Protein AF-A0A7S3ERT9-F1 (afdb_monomer)

Radius of gyration: 65.76 Å; Cα contacts (8 Å, |Δi|>4): 1421; chains: 1; bounding box: 137×63×209 Å

Structure (mmCIF, N/CA/C/O backbone):
data_AF-A0A7S3ERT9-F1
#
_entry.id   AF-A0A7S3ERT9-F1
#
loop_
_atom_site.group_PDB
_atom_site.id
_atom_site.type_symbol
_atom_site.label_atom_id
_atom_site.label_alt_id
_atom_site.label_comp_id
_atom_site.label_asym_id
_atom_site.label_entity_id
_atom_site.label_seq_id
_atom_site.pdbx_PDB_ins_code
_atom_site.Cartn_x
_atom_site.Cartn_y
_atom_site.Cartn_z
_atom_site.occupancy
_atom_site.B_iso_or_equiv
_atom_site.auth_seq_id
_atom_site.auth_comp_id
_atom_site.auth_asym_id
_atom_site.auth_atom_id
_atom_site.pdbx_PDB_model_num
ATOM 1 N N . CYS A 1 1 ? 83.532 -22.876 -35.333 1.00 61.19 1 CYS A N 1
ATOM 2 C CA . CYS A 1 1 ? 82.661 -21.717 -35.076 1.00 61.19 1 CYS A CA 1
ATOM 3 C C . CYS A 1 1 ? 83.052 -21.076 -33.749 1.00 61.19 1 CYS A C 1
ATOM 5 O O . CYS A 1 1 ? 83.545 -21.799 -32.884 1.00 61.19 1 CYS A O 1
ATOM 7 N N . ASP A 1 2 ? 82.841 -19.766 -33.584 1.00 71.19 2 ASP A N 1
ATOM 8 C CA . ASP A 1 2 ? 82.991 -19.085 -32.288 1.00 71.19 2 ASP A CA 1
ATOM 9 C C . ASP A 1 2 ? 81.978 -19.615 -31.254 1.00 71.19 2 ASP A C 1
ATOM 11 O O . ASP A 1 2 ? 80.945 -20.192 -31.613 1.00 71.19 2 ASP A O 1
ATOM 15 N N . LYS A 1 3 ? 82.259 -19.433 -29.953 1.00 63.09 3 LYS A N 1
ATOM 16 C CA . LYS A 1 3 ? 81.318 -19.807 -28.879 1.00 63.09 3 LYS A CA 1
ATOM 17 C C . LYS A 1 3 ? 79.993 -19.058 -29.081 1.00 63.09 3 LYS A C 1
ATOM 19 O O . LYS A 1 3 ? 79.962 -17.842 -28.941 1.00 63.09 3 LYS A O 1
ATOM 24 N N . GLY A 1 4 ? 78.917 -19.796 -29.366 1.00 63.69 4 GLY A N 1
ATOM 25 C CA . GLY A 1 4 ? 77.579 -19.236 -29.602 1.00 63.69 4 GLY A CA 1
ATOM 26 C C . GLY A 1 4 ? 77.037 -19.399 -31.027 1.00 63.69 4 GLY A C 1
ATOM 27 O O . GLY A 1 4 ? 75.979 -18.853 -31.305 1.00 63.69 4 GLY A O 1
ATOM 28 N N . PHE A 1 5 ? 77.708 -20.145 -31.909 1.00 70.06 5 PHE A N 1
ATOM 29 C CA . PHE A 1 5 ? 77.219 -20.508 -33.250 1.00 70.06 5 PHE A CA 1
ATOM 30 C C . PHE A 1 5 ? 76.999 -22.025 -33.385 1.00 70.06 5 PHE A C 1
ATOM 32 O O . PHE A 1 5 ? 77.623 -22.814 -32.666 1.00 70.06 5 PHE A O 1
ATOM 39 N N . ASP A 1 6 ? 76.101 -22.422 -34.284 1.00 65.56 6 ASP A N 1
ATOM 40 C CA . ASP A 1 6 ? 75.658 -23.809 -34.469 1.00 65.56 6 ASP A CA 1
ATOM 41 C C . ASP A 1 6 ? 76.731 -24.691 -35.132 1.00 65.56 6 ASP A C 1
ATOM 43 O O . ASP A 1 6 ? 77.588 -24.209 -35.869 1.00 65.56 6 ASP A O 1
ATOM 47 N N . ALA A 1 7 ? 76.680 -26.010 -34.901 1.00 60.06 7 ALA A N 1
ATOM 48 C CA . ALA A 1 7 ? 77.658 -26.983 -35.414 1.00 60.06 7 ALA A CA 1
ATOM 49 C C . ALA A 1 7 ? 77.424 -27.399 -36.887 1.00 60.06 7 ALA A C 1
ATOM 51 O O . ALA A 1 7 ? 77.781 -28.510 -37.283 1.00 60.06 7 ALA A O 1
ATOM 52 N N . LEU A 1 8 ? 76.806 -26.528 -37.690 1.00 61.59 8 LEU A N 1
ATOM 53 C CA . LEU A 1 8 ? 76.698 -26.713 -39.138 1.00 61.59 8 LEU A CA 1
ATOM 54 C C . LEU A 1 8 ? 78.056 -26.458 -39.825 1.00 61.59 8 LEU A C 1
ATOM 56 O O . LEU A 1 8 ? 78.893 -25.737 -39.274 1.00 61.59 8 LEU A O 1
ATOM 60 N N . PRO A 1 9 ? 78.296 -27.022 -41.028 1.00 60.31 9 PRO A N 1
ATOM 61 C CA . PRO A 1 9 ? 79.591 -26.933 -41.714 1.00 60.31 9 PRO A CA 1
ATOM 62 C C . PRO A 1 9 ? 80.051 -25.500 -42.023 1.00 60.31 9 PRO A C 1
ATOM 64 O O . PRO A 1 9 ? 81.242 -25.273 -42.222 1.00 60.31 9 PRO A O 1
ATOM 67 N N . ASP A 1 10 ? 79.120 -24.547 -42.076 1.00 66.69 10 ASP A N 1
ATOM 68 C CA . ASP A 1 10 ? 79.324 -23.153 -42.468 1.00 66.69 10 ASP A CA 1
ATOM 69 C C . ASP A 1 10 ? 79.209 -22.147 -41.305 1.00 66.69 10 ASP A C 1
ATOM 71 O O . ASP A 1 10 ? 79.419 -20.956 -41.524 1.00 66.69 10 ASP A O 1
ATOM 75 N N . CYS A 1 11 ? 78.924 -22.594 -40.071 1.00 66.88 11 CYS A N 1
ATOM 76 C CA . CYS A 1 11 ? 78.846 -21.743 -38.871 1.00 66.88 11 CYS A CA 1
ATOM 77 C C . CYS A 1 11 ? 77.965 -20.478 -39.028 1.00 66.88 11 CYS A C 1
ATOM 79 O O . CYS A 1 11 ? 78.255 -19.450 -38.413 1.00 66.88 11 CYS A O 1
ATOM 81 N N . SER A 1 12 ? 76.926 -20.518 -39.867 1.00 68.50 12 SER A N 1
ATOM 82 C CA . SER A 1 12 ? 76.200 -19.323 -40.325 1.00 68.50 12 SER A CA 1
ATOM 83 C C . SER A 1 12 ? 75.060 -18.863 -39.402 1.00 68.50 12 SER A C 1
ATOM 85 O O . SER A 1 12 ? 74.568 -17.745 -39.557 1.00 68.50 12 SER A O 1
ATOM 87 N N . ALA A 1 13 ? 74.669 -19.675 -38.413 1.00 66.19 13 ALA A N 1
ATOM 88 C CA . ALA A 1 13 ? 73.563 -19.398 -37.494 1.00 66.19 13 ALA A CA 1
ATOM 89 C C . ALA A 1 13 ? 74.023 -19.309 -36.025 1.00 66.19 13 ALA A C 1
ATOM 91 O O . ALA A 1 13 ? 74.837 -20.112 -35.557 1.00 66.19 13 ALA A O 1
ATOM 92 N N . LYS A 1 14 ? 73.522 -18.294 -35.300 1.00 71.38 14 LYS A N 1
ATOM 93 C CA . LYS A 1 14 ? 73.760 -18.105 -33.859 1.00 71.38 14 LYS A CA 1
ATOM 94 C C . LYS A 1 14 ? 72.876 -19.046 -33.038 1.00 71.38 14 LYS A C 1
ATOM 96 O O . LYS A 1 14 ? 71.657 -19.053 -33.199 1.00 71.38 14 LYS A O 1
ATOM 101 N N . ARG A 1 15 ? 73.491 -19.740 -32.082 1.00 79.62 15 ARG A N 1
ATOM 102 C CA . ARG A 1 15 ? 72.859 -20.713 -31.192 1.00 79.62 15 ARG A CA 1
ATOM 103 C C . ARG A 1 15 ? 71.992 -20.024 -30.149 1.00 79.62 15 ARG A C 1
ATOM 105 O O . ARG A 1 15 ? 72.489 -19.234 -29.346 1.00 79.62 15 ARG A O 1
ATOM 112 N N . CYS A 1 16 ? 70.714 -20.381 -30.107 1.00 82.00 16 CYS A N 1
ATOM 113 C CA . CYS A 1 16 ? 69.807 -19.876 -29.086 1.00 82.00 16 CYS A CA 1
ATOM 114 C C . CYS A 1 16 ? 69.993 -20.560 -27.716 1.00 82.00 16 CYS A C 1
ATOM 116 O O . CYS A 1 16 ? 70.347 -21.746 -27.647 1.00 82.00 16 CYS A O 1
ATOM 118 N N . PRO A 1 17 ? 69.721 -19.842 -26.608 1.00 79.75 17 PRO A N 1
ATOM 119 C CA . PRO A 1 17 ? 69.720 -20.410 -25.262 1.00 79.75 17 PRO A CA 1
ATOM 120 C C . PRO A 1 17 ? 68.737 -21.584 -25.156 1.00 79.75 17 PRO A C 1
ATOM 122 O O . PRO A 1 17 ? 67.569 -21.442 -25.509 1.00 79.75 17 PRO A O 1
ATOM 125 N N . ALA A 1 18 ? 69.227 -22.743 -24.697 1.00 79.62 18 ALA A N 1
ATOM 126 C CA . ALA A 1 18 ? 68.446 -23.973 -24.486 1.00 79.62 18 ALA A CA 1
ATOM 127 C C . ALA A 1 18 ? 67.536 -24.395 -25.665 1.00 79.62 18 ALA A C 1
ATOM 129 O O . ALA A 1 18 ? 66.504 -25.022 -25.445 1.00 79.62 18 ALA A O 1
ATOM 130 N N . ASP A 1 19 ? 67.894 -24.034 -26.904 1.00 84.44 19 ASP A N 1
ATOM 131 C CA . ASP A 1 19 ? 67.060 -24.247 -28.100 1.00 84.44 19 ASP A CA 1
ATOM 132 C C . ASP A 1 19 ? 65.615 -23.722 -27.938 1.00 84.44 19 ASP A C 1
ATOM 134 O O . ASP A 1 19 ? 64.627 -24.355 -28.319 1.00 84.44 19 ASP A O 1
ATOM 138 N N . CYS A 1 20 ? 65.485 -22.573 -27.263 1.00 84.94 20 CYS A N 1
ATOM 139 C CA . CYS A 1 20 ? 64.212 -21.955 -26.890 1.00 84.94 20 CYS A CA 1
ATOM 140 C C . CYS A 1 20 ? 63.245 -22.911 -26.166 1.00 84.94 20 CYS A C 1
ATOM 142 O O . CYS A 1 20 ? 62.024 -22.767 -26.287 1.00 84.94 20 CYS A O 1
ATOM 144 N N . ASN A 1 21 ? 63.789 -23.922 -25.468 1.00 83.88 21 ASN A N 1
ATOM 145 C CA . ASN A 1 21 ? 63.075 -25.020 -24.810 1.00 83.88 21 ASN A CA 1
ATOM 146 C C . ASN A 1 21 ? 62.014 -25.697 -25.708 1.00 83.88 21 ASN A C 1
ATOM 148 O O . ASN A 1 21 ? 61.019 -26.226 -25.211 1.00 83.88 21 ASN A O 1
ATOM 152 N N . HIS A 1 22 ? 62.192 -25.638 -27.036 1.00 83.44 22 HIS A N 1
ATOM 153 C CA . HIS A 1 22 ? 61.220 -26.063 -28.055 1.00 83.44 22 HIS A CA 1
ATOM 154 C C . HIS A 1 22 ? 59.838 -25.376 -27.966 1.00 83.44 22 HIS A C 1
ATOM 156 O O . HIS A 1 22 ? 58.840 -25.884 -28.478 1.00 83.44 22 HIS A O 1
ATOM 162 N N . ARG A 1 23 ? 59.765 -24.207 -27.317 1.00 84.88 23 ARG A N 1
ATOM 163 C CA . ARG A 1 23 ? 58.543 -23.410 -27.083 1.00 84.88 23 ARG A CA 1
ATOM 164 C C . ARG A 1 23 ? 58.632 -22.012 -27.707 1.00 84.88 23 ARG A C 1
ATOM 166 O O . ARG A 1 23 ? 57.891 -21.099 -27.344 1.00 84.88 23 ARG A O 1
ATOM 173 N N . GLY A 1 24 ? 59.537 -21.844 -28.663 1.00 83.75 24 GLY A N 1
ATOM 174 C CA . GLY A 1 24 ? 59.808 -20.603 -29.378 1.00 83.75 24 GLY A CA 1
ATOM 175 C C . GLY A 1 24 ? 60.563 -20.869 -30.675 1.00 83.75 24 GLY A C 1
ATOM 176 O O . GLY A 1 24 ? 61.009 -21.986 -30.926 1.00 83.75 24 GLY A O 1
ATOM 177 N N . VAL A 1 25 ? 60.705 -19.834 -31.497 1.00 87.88 25 VAL A N 1
ATOM 178 C CA . VAL A 1 25 ? 61.519 -19.866 -32.715 1.00 87.88 25 VAL A CA 1
ATOM 179 C C . VAL A 1 25 ? 62.802 -19.082 -32.463 1.00 87.88 25 VAL A C 1
ATOM 181 O O . VAL A 1 25 ? 62.757 -17.942 -31.997 1.00 87.88 25 VAL A O 1
ATOM 184 N N . CYS A 1 26 ? 63.943 -19.693 -32.774 1.00 84.31 26 CYS A N 1
ATOM 185 C CA . CYS A 1 26 ? 65.245 -19.044 -32.691 1.00 84.31 26 CYS A CA 1
ATOM 186 C C . CYS A 1 26 ? 65.453 -18.094 -33.880 1.00 84.31 26 CYS A C 1
ATOM 188 O O . CYS A 1 26 ? 65.396 -18.525 -35.031 1.00 84.31 26 CYS A O 1
ATOM 190 N N . MET A 1 27 ? 65.714 -16.811 -33.617 1.00 84.38 27 MET A N 1
ATOM 191 C CA . MET A 1 27 ? 66.103 -15.825 -34.630 1.00 84.38 27 MET A CA 1
ATOM 192 C C . MET A 1 27 ? 67.356 -15.073 -34.177 1.00 84.38 27 MET A C 1
ATOM 194 O O . MET A 1 27 ? 67.318 -14.316 -33.212 1.00 84.38 27 MET A O 1
ATOM 198 N N . ASP A 1 28 ? 68.473 -15.298 -34.878 1.00 81.12 28 ASP A N 1
ATOM 199 C CA . ASP A 1 28 ? 69.777 -14.651 -34.644 1.00 81.12 28 ASP A CA 1
ATOM 200 C C . ASP A 1 28 ? 70.249 -14.682 -33.169 1.00 81.12 28 ASP A C 1
ATOM 202 O O . ASP A 1 28 ? 70.725 -13.690 -32.617 1.00 81.12 28 ASP A O 1
ATOM 206 N N . GLY A 1 29 ? 70.105 -15.838 -32.508 1.00 78.12 29 GLY A N 1
ATOM 207 C CA . GLY A 1 29 ? 70.513 -16.043 -31.111 1.00 78.12 29 GLY A CA 1
ATOM 208 C C . GLY A 1 29 ? 69.510 -15.546 -30.062 1.00 78.12 29 GLY A C 1
ATOM 209 O O . GLY A 1 29 ? 69.781 -15.661 -28.866 1.00 78.12 29 GLY A O 1
ATOM 210 N N . VAL A 1 30 ? 68.350 -15.028 -30.482 1.00 85.12 30 VAL A N 1
ATOM 211 C CA . VAL A 1 30 ? 67.256 -14.585 -29.606 1.00 85.12 30 VAL A CA 1
ATOM 212 C C . VAL A 1 30 ? 66.042 -15.497 -29.774 1.00 85.12 30 VAL A C 1
ATOM 214 O O . VAL A 1 30 ? 65.608 -15.784 -30.891 1.00 85.12 30 VAL A O 1
ATOM 217 N N . CYS A 1 31 ? 65.466 -15.941 -28.657 1.00 87.00 31 CYS A N 1
ATOM 218 C CA . CYS A 1 31 ? 64.255 -16.752 -28.662 1.00 87.00 31 CYS A CA 1
ATOM 219 C C . CYS A 1 31 ? 62.997 -15.886 -28.765 1.00 87.00 31 CYS A C 1
ATOM 221 O O . CYS A 1 31 ? 62.697 -15.104 -27.862 1.00 87.00 31 CYS A O 1
ATOM 223 N N . ILE A 1 32 ? 62.228 -16.059 -29.843 1.00 87.88 32 ILE A N 1
ATOM 224 C CA . ILE A 1 32 ? 60.879 -15.497 -29.961 1.00 87.88 32 ILE A CA 1
ATOM 225 C C . ILE A 1 32 ? 59.880 -16.553 -29.489 1.00 87.88 32 ILE A C 1
ATOM 227 O O . ILE A 1 32 ? 59.644 -17.553 -30.167 1.00 87.88 32 ILE A O 1
ATOM 231 N N . CYS A 1 33 ? 59.317 -16.349 -28.301 1.00 85.88 33 CYS A N 1
ATOM 232 C CA . CYS A 1 33 ? 58.468 -17.337 -27.643 1.00 85.88 33 CYS A CA 1
ATOM 233 C C . CYS A 1 33 ? 57.085 -17.464 -28.287 1.00 85.88 33 CYS A C 1
ATOM 235 O O . CYS A 1 33 ? 56.481 -16.475 -28.706 1.00 85.88 33 CYS A O 1
ATOM 237 N N . LEU A 1 34 ? 56.568 -18.695 -28.332 1.00 79.06 34 LEU A N 1
ATOM 238 C CA . LEU A 1 34 ? 55.185 -18.967 -28.717 1.00 79.06 34 LEU A CA 1
ATOM 239 C C . LEU A 1 34 ? 54.227 -18.414 -27.647 1.00 79.06 34 LEU A C 1
ATOM 241 O O . LEU A 1 34 ? 54.593 -18.272 -26.478 1.00 79.06 34 LEU A O 1
ATOM 245 N N . GLY A 1 35 ? 52.992 -18.088 -28.043 1.00 75.75 35 GLY A N 1
ATOM 246 C CA . GLY A 1 35 ? 51.990 -17.513 -27.138 1.00 75.75 35 GLY A CA 1
ATOM 247 C C . GLY A 1 35 ? 51.818 -18.343 -25.859 1.00 75.75 35 GLY A C 1
ATOM 248 O O . GLY A 1 35 ? 51.642 -19.556 -25.937 1.00 75.75 35 GLY A O 1
ATOM 249 N N . GLY A 1 36 ? 51.891 -17.686 -24.696 1.00 69.00 36 GLY A N 1
ATOM 250 C CA . GLY A 1 36 ? 51.874 -18.335 -23.376 1.00 69.00 36 GLY A CA 1
ATOM 251 C C . GLY A 1 36 ? 53.257 -18.545 -22.741 1.00 69.00 36 GLY A C 1
ATOM 252 O O . GLY A 1 36 ? 53.325 -18.963 -21.588 1.00 69.00 36 GLY A O 1
ATOM 253 N N . TRP A 1 37 ? 54.351 -18.208 -23.436 1.00 78.88 37 TRP A N 1
ATOM 254 C CA . TRP A 1 37 ? 55.730 -18.374 -22.953 1.00 78.88 37 TRP A CA 1
ATOM 255 C C . TRP A 1 37 ? 56.538 -17.073 -23.019 1.00 78.88 37 TRP A C 1
ATOM 257 O O . TRP A 1 37 ? 56.280 -16.188 -23.834 1.00 78.88 37 TRP A O 1
ATOM 267 N N . GLY A 1 38 ? 57.529 -16.941 -22.145 1.00 77.75 38 GLY A N 1
ATOM 268 C CA . GLY A 1 38 ? 58.417 -15.791 -22.040 1.00 77.75 38 GLY A CA 1
ATOM 269 C C . GLY A 1 38 ? 59.720 -16.134 -21.322 1.00 77.75 38 GLY A C 1
ATOM 270 O O . GLY A 1 38 ? 59.987 -17.286 -20.993 1.00 77.75 38 GLY A O 1
ATOM 271 N N . GLY A 1 39 ? 60.545 -15.121 -21.067 1.00 79.31 39 GLY A N 1
ATOM 272 C CA . GLY A 1 39 ? 61.922 -15.324 -20.609 1.00 79.31 39 GLY A CA 1
ATOM 273 C C . GLY A 1 39 ? 62.903 -15.447 -21.777 1.00 79.31 39 GLY A C 1
ATOM 274 O O . GLY A 1 39 ? 62.500 -15.531 -22.934 1.00 79.31 39 GLY A O 1
ATOM 275 N N . VAL A 1 40 ? 64.200 -15.408 -21.467 1.00 82.19 40 VAL A N 1
ATOM 276 C CA . VAL A 1 40 ? 65.293 -15.320 -22.461 1.00 82.19 40 VAL A CA 1
ATOM 277 C C . VAL A 1 40 ? 65.461 -16.584 -23.313 1.00 82.19 40 VAL A C 1
ATOM 279 O O . VAL A 1 40 ? 66.059 -16.535 -24.383 1.00 82.19 40 VAL A O 1
ATOM 282 N N . ASP A 1 41 ? 64.910 -17.698 -22.847 1.00 84.81 41 ASP A N 1
ATOM 283 C CA . ASP A 1 41 ? 64.941 -19.029 -23.451 1.00 84.81 41 ASP A CA 1
ATOM 284 C C . ASP A 1 41 ? 63.531 -19.653 -23.549 1.00 84.81 41 ASP A C 1
ATOM 286 O O . ASP A 1 41 ? 63.394 -20.849 -23.798 1.00 84.81 41 ASP A O 1
ATOM 290 N N . CYS A 1 42 ? 62.473 -18.859 -23.343 1.00 85.12 42 CYS A N 1
ATOM 291 C CA . CYS A 1 42 ? 61.073 -19.300 -23.330 1.00 85.12 42 CYS A CA 1
ATOM 292 C C . CYS A 1 42 ? 60.696 -20.310 -22.228 1.00 85.12 42 CYS A C 1
ATOM 294 O O . CYS A 1 42 ? 59.700 -21.022 -22.366 1.00 85.12 42 CYS A O 1
ATOM 296 N N . MET A 1 43 ? 61.442 -20.354 -21.115 1.00 80.31 43 MET A N 1
ATOM 297 C CA . MET A 1 43 ? 61.122 -21.233 -19.979 1.00 80.31 43 MET A CA 1
ATOM 298 C C . MET A 1 43 ? 59.950 -20.746 -19.106 1.00 80.31 43 MET A C 1
ATOM 300 O O . MET A 1 43 ? 59.362 -21.535 -18.369 1.00 80.31 43 MET A O 1
ATOM 304 N N . VAL A 1 44 ? 59.607 -19.453 -19.147 1.00 78.00 44 VAL A N 1
ATOM 305 C CA . VAL A 1 44 ? 58.638 -18.844 -18.222 1.00 78.00 44 VAL A CA 1
ATOM 306 C C . VAL A 1 44 ? 57.234 -18.906 -18.813 1.00 78.00 44 VAL A C 1
ATOM 308 O O . VAL A 1 44 ? 56.966 -18.274 -19.831 1.00 78.00 44 VAL A O 1
ATOM 311 N N . ALA A 1 45 ? 56.309 -19.607 -18.159 1.00 72.25 45 ALA A N 1
ATOM 312 C CA . ALA A 1 45 ? 54.894 -19.555 -18.521 1.00 72.25 45 ALA A CA 1
ATOM 313 C C . ALA A 1 45 ? 54.321 -18.153 -18.222 1.00 72.25 45 ALA A C 1
ATOM 315 O O . ALA A 1 45 ? 54.405 -17.670 -17.092 1.00 72.25 45 ALA A O 1
ATOM 316 N N . ARG A 1 46 ? 53.751 -17.478 -19.228 1.00 78.44 46 ARG A N 1
ATOM 317 C CA . ARG A 1 46 ? 53.077 -16.175 -19.084 1.00 78.44 46 ARG A CA 1
ATOM 318 C C . ARG A 1 46 ? 51.580 -16.347 -19.275 1.00 78.44 46 ARG A C 1
ATOM 320 O O . ARG A 1 46 ? 51.092 -16.346 -20.404 1.00 78.44 46 ARG A O 1
ATOM 327 N N . CYS A 1 47 ? 50.868 -16.431 -18.159 1.00 80.81 47 CYS A N 1
ATOM 328 C CA . CYS A 1 47 ? 49.415 -16.441 -18.171 1.00 80.81 47 CYS A CA 1
ATOM 329 C C . CYS A 1 47 ? 48.840 -15.025 -18.358 1.00 80.81 47 CYS A C 1
ATOM 331 O O . CYS A 1 47 ? 49.358 -14.070 -17.764 1.00 80.81 47 CYS A O 1
ATOM 333 N N . PRO A 1 48 ? 47.776 -14.863 -19.165 1.00 78.75 48 PRO A N 1
ATOM 334 C CA . PRO A 1 48 ? 47.118 -13.573 -19.359 1.00 78.75 48 PRO A CA 1
ATOM 335 C C . PRO A 1 48 ? 46.633 -12.994 -18.017 1.00 78.75 48 PRO A C 1
ATOM 337 O O . PRO A 1 48 ? 46.014 -13.711 -17.234 1.00 78.75 48 PRO A O 1
ATOM 340 N N . ASN A 1 49 ? 46.973 -11.730 -17.730 1.00 77.19 49 ASN A N 1
ATOM 341 C CA . ASN A 1 49 ? 46.645 -10.993 -16.492 1.00 77.19 49 ASN A CA 1
ATOM 342 C C . ASN A 1 49 ? 46.886 -11.749 -15.168 1.00 77.19 49 ASN A C 1
ATOM 344 O O . ASN A 1 49 ? 46.233 -11.465 -14.169 1.00 77.19 49 ASN A O 1
ATOM 348 N N . GLY A 1 50 ? 47.801 -12.727 -15.137 1.00 80.69 50 GLY A N 1
ATOM 349 C CA . GLY A 1 50 ? 48.014 -13.554 -13.942 1.00 80.69 50 GLY A CA 1
ATOM 350 C C . GLY A 1 50 ? 46.752 -14.301 -13.491 1.00 80.69 50 GLY A C 1
ATOM 351 O O . GLY A 1 50 ? 46.551 -14.478 -12.295 1.00 80.69 50 GLY A O 1
ATOM 352 N N . CYS A 1 51 ? 45.883 -14.676 -14.436 1.00 86.38 51 CYS A N 1
ATOM 353 C CA . CYS A 1 51 ? 44.579 -15.291 -14.173 1.00 86.38 51 CYS A CA 1
ATOM 354 C C . CYS A 1 51 ? 43.643 -14.429 -13.316 1.00 86.38 51 CYS A C 1
ATOM 356 O O . CYS A 1 51 ? 42.753 -14.957 -12.653 1.00 86.38 51 CYS A O 1
ATOM 358 N N . SER A 1 52 ? 43.857 -13.106 -13.321 1.00 85.00 52 SER A N 1
ATOM 359 C CA . SER A 1 52 ? 43.021 -12.097 -12.657 1.00 85.00 52 SER A CA 1
ATOM 360 C C . SER A 1 52 ? 42.734 -12.377 -11.171 1.00 85.00 52 SER A C 1
ATOM 362 O O . SER A 1 52 ? 41.792 -11.823 -10.618 1.00 85.00 52 SER A O 1
ATOM 364 N N . GLY A 1 53 ? 43.537 -13.228 -10.517 1.00 82.75 53 GLY A N 1
ATOM 365 C CA . GLY A 1 53 ? 43.330 -13.667 -9.133 1.00 82.75 53 GLY A CA 1
ATOM 366 C C . GLY A 1 53 ? 42.229 -14.716 -8.915 1.00 82.75 53 GLY A C 1
ATOM 367 O O . GLY A 1 53 ? 41.938 -15.016 -7.763 1.00 82.75 53 GLY A O 1
ATOM 368 N N . HIS A 1 54 ? 41.643 -15.274 -9.982 1.00 86.00 54 HIS A N 1
ATOM 369 C CA . HIS A 1 54 ? 40.514 -16.223 -9.944 1.00 86.00 54 HIS A CA 1
ATOM 370 C C . HIS A 1 54 ? 40.802 -17.525 -10.710 1.00 86.00 54 HIS A C 1
ATOM 372 O O . HIS A 1 54 ? 39.914 -18.162 -11.286 1.00 86.00 54 HIS A O 1
ATOM 378 N N . GLY A 1 55 ? 42.076 -17.901 -10.782 1.00 86.38 55 GLY A N 1
ATOM 379 C CA . GLY A 1 55 ? 42.504 -19.119 -11.449 1.00 86.38 55 GLY A CA 1
ATOM 380 C C . GLY A 1 55 ? 43.984 -19.408 -11.259 1.00 86.38 55 GLY A C 1
ATOM 381 O O . GLY A 1 55 ? 44.771 -18.542 -10.871 1.00 86.38 55 GLY A O 1
ATOM 382 N N . GLU A 1 56 ? 44.367 -20.636 -11.580 1.00 88.00 56 GLU A N 1
ATOM 383 C CA . GLU A 1 56 ? 45.740 -21.113 -11.480 1.00 88.00 56 GLU A CA 1
ATOM 384 C C . GLU A 1 56 ? 46.416 -21.124 -12.859 1.00 88.00 56 GLU A C 1
ATOM 386 O O . GLU A 1 56 ? 45.849 -21.563 -13.865 1.00 88.00 56 GLU A O 1
ATOM 391 N N . CYS A 1 57 ? 47.651 -20.623 -12.921 1.00 84.81 57 CYS A N 1
ATOM 392 C CA . CYS A 1 57 ? 48.422 -20.577 -14.158 1.00 84.81 57 CYS A CA 1
ATOM 393 C C . CYS A 1 57 ? 49.062 -21.939 -14.450 1.00 84.81 57 CYS A C 1
ATOM 395 O O . CYS A 1 57 ? 49.981 -22.372 -13.753 1.00 84.81 57 CYS A O 1
ATOM 397 N N . SER A 1 58 ? 48.624 -22.598 -15.523 1.00 82.19 58 SER A N 1
ATOM 398 C CA . SER A 1 58 ? 49.184 -23.879 -15.945 1.00 82.19 58 SER A CA 1
ATOM 399 C C . SER A 1 58 ? 50.605 -23.703 -16.489 1.00 82.19 58 SER A C 1
ATOM 401 O O . SER A 1 58 ? 50.826 -23.184 -17.588 1.00 82.19 58 SER A O 1
ATOM 403 N N . THR A 1 59 ? 51.586 -24.198 -15.736 1.00 73.19 59 THR A N 1
ATOM 404 C CA . THR A 1 59 ? 53.024 -24.088 -16.042 1.00 73.19 59 THR A CA 1
ATOM 405 C C . THR A 1 59 ? 53.472 -24.891 -17.266 1.00 73.19 59 THR A C 1
ATOM 407 O O . THR A 1 59 ? 54.606 -24.735 -17.712 1.00 73.19 59 THR A O 1
ATOM 410 N N . SER A 1 60 ? 52.603 -25.735 -17.832 1.00 71.69 60 SER A N 1
ATOM 411 C CA . SER A 1 60 ? 52.864 -26.560 -19.018 1.00 71.69 60 SER A CA 1
ATOM 412 C C . SER A 1 60 ? 52.269 -26.001 -20.313 1.00 71.69 60 SER A C 1
ATOM 414 O O . SER A 1 60 ? 52.660 -26.457 -21.386 1.00 71.69 60 SER A O 1
ATOM 416 N N . SER A 1 61 ? 51.351 -25.032 -20.231 1.00 71.19 61 SER A N 1
ATOM 417 C CA . SER A 1 61 ? 50.598 -24.510 -21.383 1.00 71.19 61 SER A CA 1
ATOM 418 C C . SER A 1 61 ? 50.489 -22.980 -21.435 1.00 71.19 61 SER A C 1
ATOM 420 O O . SER A 1 61 ? 50.137 -22.442 -22.483 1.00 71.19 61 SER A O 1
ATOM 422 N N . GLY A 1 62 ? 50.786 -22.269 -20.340 1.00 74.19 62 GLY A N 1
ATOM 423 C CA . GLY A 1 62 ? 50.632 -20.811 -20.258 1.00 74.19 62 GLY A CA 1
ATOM 424 C C . GLY A 1 62 ? 49.171 -20.340 -20.259 1.00 74.19 62 GLY A C 1
ATOM 425 O O . GLY A 1 62 ? 48.904 -19.176 -20.553 1.00 74.19 62 GLY A O 1
ATOM 426 N N . GLN A 1 63 ? 48.223 -21.236 -19.964 1.00 81.88 63 GLN A N 1
ATOM 427 C CA . GLN A 1 63 ? 46.788 -20.956 -19.889 1.00 81.88 63 GLN A CA 1
ATOM 428 C C . GLN A 1 63 ? 46.302 -20.918 -18.438 1.00 81.88 63 GLN A C 1
ATOM 430 O O . GLN A 1 63 ? 46.830 -21.623 -17.578 1.00 81.88 63 GLN A O 1
ATOM 435 N N . CYS A 1 64 ? 45.274 -20.112 -18.180 1.00 86.19 64 CYS A N 1
ATOM 436 C CA . CYS A 1 64 ? 44.613 -20.061 -16.883 1.00 86.19 64 CYS A CA 1
ATOM 437 C C . CYS A 1 64 ? 43.564 -21.164 -16.753 1.00 86.19 64 CYS A C 1
ATOM 439 O O . CYS A 1 64 ? 42.711 -21.317 -17.629 1.00 86.19 64 CYS A O 1
ATOM 441 N N . VAL A 1 65 ? 43.617 -21.900 -15.647 1.00 88.06 65 VAL A N 1
ATOM 442 C CA . VAL A 1 65 ? 42.549 -22.798 -15.205 1.00 88.06 65 VAL A CA 1
ATOM 443 C C . VAL A 1 65 ? 41.718 -22.026 -14.189 1.00 88.06 65 VAL A C 1
ATOM 445 O O . VAL A 1 65 ? 42.205 -21.721 -13.104 1.00 88.06 65 VAL A O 1
ATOM 448 N N . CYS A 1 66 ? 40.503 -21.642 -14.571 1.00 87.06 66 CYS A N 1
ATOM 449 C CA . CYS A 1 66 ? 39.656 -20.796 -13.734 1.00 87.06 66 CYS A CA 1
ATOM 450 C C . CYS A 1 66 ? 38.971 -21.588 -12.623 1.00 87.06 66 CYS A C 1
ATOM 452 O O . CYS A 1 66 ? 38.612 -22.750 -12.816 1.00 87.06 66 CYS A O 1
ATOM 454 N N . GLU A 1 67 ? 38.780 -20.931 -11.482 1.00 86.00 67 GLU A N 1
ATOM 455 C CA . GLU A 1 67 ? 37.975 -21.438 -10.372 1.00 86.00 67 GLU A CA 1
ATOM 456 C C . GLU A 1 67 ? 36.489 -21.513 -10.761 1.00 86.00 67 GLU A C 1
ATOM 458 O O . GLU A 1 67 ? 36.030 -20.819 -11.676 1.00 86.00 67 GLU A O 1
ATOM 463 N N . ASP A 1 68 ? 35.721 -22.352 -10.061 1.00 82.19 68 ASP A N 1
ATOM 464 C CA . ASP A 1 68 ? 34.292 -22.524 -10.326 1.00 82.19 68 ASP A CA 1
ATOM 465 C C . ASP A 1 68 ? 33.552 -21.177 -10.278 1.00 82.19 68 ASP A C 1
ATOM 467 O O . ASP A 1 68 ? 33.643 -20.414 -9.317 1.00 82.19 68 ASP A O 1
ATOM 471 N N . GLY A 1 69 ? 32.809 -20.878 -11.346 1.00 75.19 69 GLY A N 1
ATOM 472 C CA . GLY A 1 69 ? 32.112 -19.600 -11.505 1.00 75.19 69 GLY A CA 1
ATOM 473 C C . GLY A 1 69 ? 32.934 -18.496 -12.176 1.00 75.19 69 GLY A C 1
ATOM 474 O O . GLY A 1 69 ? 32.402 -17.406 -12.368 1.00 75.19 69 GLY A O 1
ATOM 475 N N . TRP A 1 70 ? 34.168 -18.761 -12.614 1.00 82.38 70 TRP A N 1
ATOM 476 C CA . TRP A 1 70 ? 34.993 -17.831 -13.393 1.00 82.38 70 TRP A CA 1
ATOM 477 C C . TRP A 1 70 ? 35.401 -18.421 -14.747 1.00 82.38 70 TRP A C 1
ATOM 479 O O . TRP A 1 70 ? 35.522 -19.629 -14.930 1.00 82.38 70 TRP A O 1
ATOM 489 N N . GLY A 1 71 ? 35.579 -17.560 -15.744 1.00 78.44 71 GLY A N 1
ATOM 490 C CA . GLY A 1 71 ? 35.874 -17.952 -17.117 1.00 78.44 71 GLY A CA 1
ATOM 491 C C . GLY A 1 71 ? 36.575 -16.851 -17.904 1.00 78.44 71 GLY A C 1
ATOM 492 O O . GLY A 1 71 ? 37.006 -15.848 -17.342 1.00 78.44 71 GLY A O 1
ATOM 493 N N . TRP A 1 72 ? 36.652 -17.032 -19.227 1.00 81.44 72 TRP A N 1
ATOM 494 C CA . TRP A 1 72 ? 37.579 -16.332 -20.137 1.00 81.44 72 TRP A CA 1
ATOM 495 C C . TRP A 1 72 ? 39.041 -16.803 -20.029 1.00 81.44 72 TRP A C 1
ATOM 497 O O . TRP A 1 72 ? 39.381 -17.664 -19.229 1.00 81.44 72 TRP A O 1
ATOM 507 N N . ARG A 1 73 ? 39.908 -16.292 -20.919 1.00 80.56 73 ARG A N 1
ATOM 508 C CA . ARG A 1 73 ? 41.317 -16.722 -21.058 1.00 80.56 73 ARG A CA 1
ATOM 509 C C . ARG A 1 73 ? 42.210 -16.303 -19.885 1.00 80.56 73 ARG A C 1
ATOM 511 O O . ARG A 1 73 ? 43.315 -16.820 -19.763 1.00 80.56 73 ARG A O 1
ATOM 518 N N . ASP A 1 74 ? 41.743 -15.360 -19.078 1.00 84.31 74 ASP A N 1
ATOM 519 C CA . ASP A 1 74 ? 42.433 -14.784 -17.927 1.00 84.31 74 ASP A CA 1
ATOM 520 C C . ASP A 1 74 ? 41.589 -14.838 -16.644 1.00 84.31 74 ASP A C 1
ATOM 522 O O . ASP A 1 74 ? 41.901 -14.121 -15.699 1.00 84.31 74 ASP A O 1
ATOM 526 N N . CYS A 1 75 ? 40.510 -15.631 -16.624 1.00 86.75 75 CYS A N 1
ATOM 527 C CA . CYS A 1 75 ? 39.585 -15.767 -15.491 1.00 86.75 75 CYS A CA 1
ATOM 528 C C . CYS A 1 75 ? 38.982 -14.446 -14.986 1.00 86.75 75 CYS A C 1
ATOM 530 O O . CYS A 1 75 ? 38.580 -14.351 -13.834 1.00 86.75 75 CYS A O 1
ATOM 532 N N . SER A 1 76 ? 38.901 -13.420 -15.838 1.00 85.19 76 SER A N 1
ATOM 533 C CA . SER A 1 76 ? 38.354 -12.107 -15.467 1.00 85.19 76 SER A CA 1
ATOM 534 C C . SER A 1 76 ? 36.826 -12.061 -15.418 1.00 85.19 76 SER A C 1
ATOM 536 O O . SER A 1 76 ? 36.266 -11.116 -14.869 1.00 85.19 76 SER A O 1
ATOM 538 N N . ARG A 1 77 ? 36.128 -13.046 -16.003 1.00 81.06 77 ARG A N 1
ATOM 539 C CA . ARG A 1 77 ? 34.668 -12.997 -16.156 1.00 81.06 77 ARG A CA 1
ATOM 540 C C . ARG A 1 77 ? 33.969 -13.994 -15.248 1.00 81.06 77 ARG A C 1
ATOM 542 O O . ARG A 1 77 ? 34.183 -15.195 -15.391 1.00 81.06 77 ARG A O 1
ATOM 549 N N . ARG A 1 78 ? 33.034 -13.515 -14.427 1.00 79.62 78 ARG A N 1
ATOM 550 C CA . ARG A 1 78 ? 32.102 -14.375 -13.691 1.00 79.62 78 ARG A CA 1
ATOM 551 C C . ARG A 1 78 ? 31.127 -15.063 -14.645 1.00 79.62 78 ARG A C 1
ATOM 553 O O . ARG A 1 78 ? 30.477 -14.421 -15.473 1.00 79.62 78 ARG A O 1
ATOM 560 N N . LEU A 1 79 ? 31.059 -16.386 -14.562 1.00 81.06 79 LEU A N 1
ATOM 561 C CA . LEU A 1 79 ? 30.139 -17.229 -15.312 1.00 81.06 79 LEU A CA 1
ATOM 562 C C . LEU A 1 79 ? 28.829 -17.348 -14.538 1.00 81.06 79 LEU A C 1
ATOM 564 O O . LEU A 1 79 ? 28.822 -17.714 -13.368 1.00 81.06 79 LEU A O 1
ATOM 568 N N . CYS A 1 80 ? 27.712 -17.075 -15.204 1.00 80.81 80 CYS A N 1
ATOM 569 C CA . CYS A 1 80 ? 26.403 -17.230 -14.585 1.00 80.81 80 CYS A CA 1
ATOM 570 C C . CYS A 1 80 ? 25.966 -18.697 -14.528 1.00 80.81 80 CYS A C 1
ATOM 572 O O . CYS A 1 80 ? 26.241 -19.483 -15.446 1.00 80.81 80 CYS A O 1
ATOM 574 N N . ALA A 1 81 ? 25.221 -19.034 -13.473 1.00 73.50 81 ALA A N 1
ATOM 575 C CA . ALA A 1 81 ? 24.645 -20.356 -13.259 1.00 73.50 81 ALA A CA 1
ATOM 576 C C . ALA A 1 81 ? 23.858 -20.835 -14.493 1.00 73.50 81 ALA A C 1
ATOM 578 O O . ALA A 1 81 ? 23.078 -20.085 -15.082 1.00 73.50 81 ALA A O 1
ATOM 579 N N . SER A 1 82 ? 24.105 -22.080 -14.915 1.00 77.38 82 SER A N 1
ATOM 580 C CA . SER A 1 82 ? 23.366 -22.780 -15.983 1.00 77.38 82 SER A CA 1
ATOM 581 C C . SER A 1 82 ? 23.209 -22.016 -17.311 1.00 77.38 82 SER A C 1
ATOM 583 O O . SER A 1 82 ? 22.295 -22.3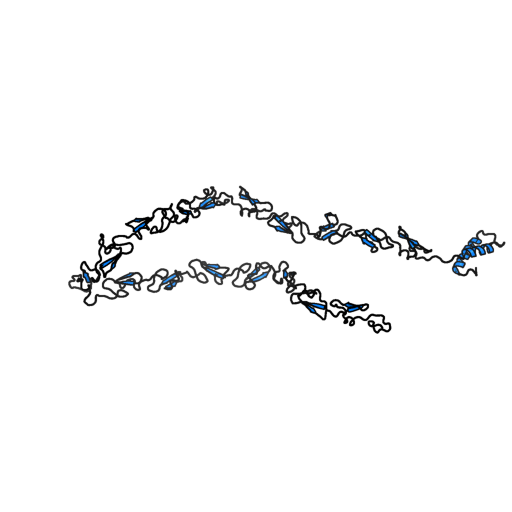05 -18.082 1.00 77.38 82 SER A O 1
ATOM 585 N N . LYS A 1 83 ? 24.082 -21.038 -17.609 1.00 78.62 83 LYS A N 1
ATOM 586 C CA . LYS A 1 83 ? 23.927 -20.111 -18.752 1.00 78.62 83 LYS A CA 1
ATOM 587 C C . LYS A 1 83 ? 22.561 -19.397 -18.756 1.00 78.62 83 LYS A C 1
ATOM 589 O O . LYS A 1 83 ? 21.958 -19.226 -19.817 1.00 78.62 83 LYS A O 1
ATOM 594 N N . CYS A 1 84 ? 22.066 -19.021 -17.575 1.00 83.06 84 CYS A N 1
ATOM 595 C CA . CYS A 1 84 ? 20.764 -18.376 -17.379 1.00 83.06 84 CYS A CA 1
ATOM 596 C C . CYS A 1 84 ? 19.607 -19.135 -18.040 1.00 83.06 84 CYS A C 1
ATOM 598 O O . CYS A 1 84 ? 18.723 -18.527 -18.647 1.00 83.06 84 CYS A O 1
ATOM 600 N N . SER A 1 85 ? 19.684 -20.472 -18.013 1.00 83.94 85 SER A N 1
ATOM 601 C CA . SER A 1 85 ? 18.690 -21.401 -18.564 1.00 83.94 85 SER A CA 1
ATOM 602 C C . SER A 1 85 ? 18.284 -21.116 -20.017 1.00 83.94 85 SER A C 1
ATOM 604 O O . SER A 1 85 ? 17.229 -21.549 -20.455 1.00 83.94 85 SER A O 1
ATOM 606 N N . GLN A 1 86 ? 19.117 -20.392 -20.785 1.00 84.31 86 GLN A N 1
ATOM 607 C CA . GLN A 1 86 ? 18.815 -19.866 -22.133 1.00 84.31 86 GLN A CA 1
ATOM 608 C C . GLN A 1 86 ? 17.643 -18.863 -22.198 1.00 84.31 86 GLN A C 1
ATOM 610 O O . GLN A 1 86 ? 17.271 -18.402 -23.280 1.00 84.31 86 GLN A O 1
ATOM 615 N N . HIS A 1 87 ? 17.111 -18.473 -21.042 1.00 83.88 87 HIS A N 1
ATOM 616 C CA . HIS A 1 87 ? 15.999 -17.542 -20.876 1.00 83.88 87 HIS A CA 1
ATOM 617 C C . HIS A 1 87 ? 16.439 -16.195 -20.289 1.00 83.88 87 HIS A C 1
ATOM 619 O O . HIS A 1 87 ? 15.611 -15.330 -20.031 1.00 83.88 87 HIS A O 1
ATOM 625 N N . GLY A 1 88 ? 17.744 -15.976 -20.143 1.00 85.00 88 GLY A N 1
ATOM 626 C CA . GLY A 1 88 ? 18.341 -14.703 -19.756 1.00 85.00 88 GLY A CA 1
ATOM 627 C C . GLY A 1 88 ? 19.689 -14.473 -20.429 1.00 85.00 88 GLY A C 1
ATOM 628 O O . GLY A 1 88 ? 20.191 -15.328 -21.165 1.00 85.00 88 GLY A O 1
ATOM 629 N N . TYR A 1 89 ? 20.284 -13.311 -20.182 1.00 87.69 89 TYR A N 1
ATOM 630 C CA . TYR A 1 89 ? 21.683 -13.044 -20.500 1.00 87.69 89 TYR A CA 1
ATOM 631 C C . TYR A 1 89 ? 22.489 -12.839 -19.215 1.00 87.69 89 TYR A C 1
ATOM 633 O O . TYR A 1 89 ? 21.954 -12.461 -18.178 1.00 87.69 89 TYR A O 1
ATOM 641 N N . CYS A 1 90 ? 23.780 -13.155 -19.280 1.00 82.38 90 CYS A N 1
ATOM 642 C CA . CYS A 1 90 ? 24.671 -13.122 -18.127 1.00 82.38 90 CYS A CA 1
ATOM 643 C C . CYS A 1 90 ? 25.389 -11.775 -18.028 1.00 82.38 90 CYS A C 1
ATOM 645 O O . CYS A 1 90 ? 26.190 -11.460 -18.919 1.00 82.38 90 CYS A O 1
ATOM 647 N N . ASP A 1 91 ? 25.146 -11.050 -16.938 1.00 82.19 91 ASP A N 1
ATOM 648 C CA . ASP A 1 91 ? 25.811 -9.796 -16.592 1.00 82.19 91 ASP A CA 1
ATOM 649 C C . ASP A 1 91 ? 26.534 -9.939 -15.244 1.00 82.19 91 ASP A C 1
ATOM 651 O O . ASP A 1 91 ? 25.917 -10.201 -14.217 1.00 82.19 91 ASP A O 1
ATOM 655 N N . ASP A 1 92 ? 27.866 -9.883 -15.276 1.00 78.62 92 ASP A N 1
ATOM 656 C CA . ASP A 1 92 ? 28.772 -10.049 -14.123 1.00 78.62 92 ASP A CA 1
ATOM 657 C C . ASP A 1 92 ? 28.419 -11.171 -13.110 1.00 78.62 92 ASP A C 1
ATOM 659 O O . ASP A 1 92 ? 28.489 -11.011 -11.891 1.00 78.62 92 ASP A O 1
ATOM 663 N N . GLY A 1 93 ? 28.031 -12.352 -13.604 1.00 75.12 93 GLY A N 1
ATOM 664 C CA . GLY A 1 93 ? 27.668 -13.499 -12.757 1.00 75.12 93 GLY A CA 1
ATOM 665 C C . GLY A 1 93 ? 26.209 -13.512 -12.280 1.00 75.12 93 GLY A C 1
ATOM 666 O O . GLY A 1 93 ? 25.780 -14.515 -11.713 1.00 75.12 93 GLY A O 1
ATOM 667 N N . SER A 1 94 ? 25.432 -12.466 -12.574 1.00 81.00 94 SER A N 1
ATOM 668 C CA . SER A 1 94 ? 23.981 -12.411 -12.371 1.00 81.00 94 SER A CA 1
ATOM 669 C C . SER A 1 94 ? 23.216 -12.633 -13.676 1.00 81.00 94 SER A C 1
ATOM 671 O O . SER A 1 94 ? 23.580 -12.132 -14.742 1.00 81.00 94 SER A O 1
ATOM 673 N N . CYS A 1 95 ? 22.131 -13.401 -13.602 1.00 85.44 95 CYS A N 1
ATOM 674 C CA . CYS A 1 95 ? 21.267 -13.642 -14.749 1.00 85.44 95 CYS A CA 1
ATOM 675 C C . CYS A 1 95 ? 20.196 -12.560 -14.878 1.00 85.44 95 CYS A C 1
ATOM 677 O O . CYS A 1 95 ? 19.317 -12.435 -14.030 1.00 85.44 95 CYS A O 1
ATOM 679 N N . MET A 1 96 ? 20.251 -11.821 -15.982 1.00 85.56 96 MET A N 1
ATOM 680 C CA . MET A 1 96 ? 19.230 -10.864 -16.395 1.00 85.56 96 MET A CA 1
ATOM 681 C C . MET A 1 96 ? 18.201 -11.595 -17.257 1.00 85.56 96 MET A C 1
ATOM 683 O O . MET A 1 96 ? 18.491 -11.987 -18.393 1.00 85.56 96 MET A O 1
ATOM 687 N N . CYS A 1 97 ? 17.015 -11.842 -16.708 1.00 83.38 97 CYS A N 1
ATOM 688 C CA . CYS A 1 97 ? 16.003 -12.662 -17.367 1.00 83.38 97 CYS A CA 1
ATOM 689 C C . CYS A 1 97 ? 15.279 -11.914 -18.488 1.00 83.38 97 CYS A C 1
ATOM 691 O O . CYS A 1 97 ? 15.046 -10.709 -18.417 1.00 83.38 97 CYS A O 1
ATOM 693 N N . ARG A 1 98 ? 14.945 -12.639 -19.560 1.00 81.94 98 ARG A N 1
ATOM 694 C CA . ARG A 1 98 ? 14.095 -12.127 -20.639 1.00 81.94 98 ARG A CA 1
ATOM 695 C C . ARG A 1 98 ? 12.655 -11.995 -20.124 1.00 81.94 98 ARG A C 1
ATOM 697 O O . ARG A 1 98 ? 12.262 -12.809 -19.291 1.00 81.94 98 ARG A O 1
ATOM 704 N N . PRO A 1 99 ? 11.859 -11.047 -20.654 1.00 71.38 99 PRO A N 1
ATOM 705 C CA . PRO A 1 99 ? 10.462 -10.871 -20.258 1.00 71.38 99 PRO A CA 1
ATOM 706 C C . PRO A 1 99 ? 9.694 -12.193 -20.303 1.00 71.38 99 PRO A C 1
ATOM 708 O O . PRO A 1 99 ? 9.789 -12.924 -21.296 1.00 71.38 99 PRO A O 1
ATOM 711 N N . GLY A 1 100 ? 8.953 -12.510 -19.242 1.00 64.06 100 GLY A N 1
ATOM 712 C CA . GLY A 1 100 ? 8.298 -13.809 -19.125 1.00 64.06 100 GLY A CA 1
ATOM 713 C C . GLY A 1 100 ? 9.133 -14.867 -18.406 1.00 64.06 100 GLY A C 1
ATOM 714 O O . GLY A 1 100 ? 8.664 -16.000 -18.337 1.00 64.06 100 GLY A O 1
ATOM 715 N N . TRP A 1 101 ? 10.315 -14.533 -17.867 1.00 79.06 101 TRP A N 1
ATOM 716 C CA . TRP A 1 101 ? 11.153 -15.417 -17.049 1.00 79.06 101 TRP A CA 1
ATOM 717 C C . TRP A 1 101 ? 11.758 -14.693 -15.832 1.00 79.06 101 TRP A C 1
ATOM 719 O O . TRP A 1 101 ? 12.078 -13.513 -15.897 1.00 79.06 101 TRP A O 1
ATOM 729 N N . GLN A 1 102 ? 11.949 -15.410 -14.725 1.00 77.88 102 GLN A N 1
ATOM 730 C CA . GLN A 1 102 ? 12.455 -14.936 -13.437 1.00 77.88 102 GLN A CA 1
ATOM 731 C C . GLN A 1 102 ? 13.266 -16.034 -12.712 1.00 77.88 102 GLN A C 1
ATOM 733 O O . GLN A 1 102 ? 13.341 -17.184 -13.154 1.00 77.88 102 GLN A O 1
ATOM 738 N N . GLY A 1 103 ? 13.860 -15.690 -11.567 1.00 74.50 103 GLY A N 1
ATOM 739 C CA . GLY A 1 103 ? 14.698 -16.589 -10.761 1.00 74.50 103 GLY A CA 1
ATOM 740 C C . GLY A 1 103 ? 16.200 -16.402 -11.010 1.00 74.50 103 GLY A C 1
ATOM 741 O O . GLY A 1 103 ? 16.604 -15.813 -12.007 1.00 74.50 103 GLY A O 1
ATOM 742 N N . ALA A 1 104 ? 17.038 -16.902 -10.093 1.00 74.69 104 ALA A N 1
ATOM 743 C CA . ALA A 1 104 ? 18.489 -16.647 -10.081 1.00 74.69 104 ALA A CA 1
ATOM 744 C C . ALA A 1 104 ? 19.242 -17.155 -11.329 1.00 74.69 104 ALA A C 1
ATOM 746 O O . ALA A 1 104 ? 20.317 -16.653 -11.647 1.00 74.69 104 ALA A O 1
ATOM 747 N N . ASP A 1 105 ? 18.676 -18.127 -12.045 1.00 81.19 105 ASP A N 1
ATOM 748 C CA . ASP A 1 105 ? 19.173 -18.659 -13.316 1.00 81.19 105 ASP A CA 1
ATOM 749 C C . ASP A 1 105 ? 18.134 -18.557 -14.450 1.00 81.19 105 ASP A C 1
ATOM 751 O O . ASP A 1 105 ? 18.265 -19.244 -15.464 1.00 81.19 105 ASP A O 1
ATOM 755 N N . CYS A 1 106 ? 17.098 -17.725 -14.288 1.00 82.62 106 CYS A N 1
ATOM 756 C CA . CYS A 1 106 ? 15.992 -17.542 -15.238 1.00 82.62 106 CYS A CA 1
ATOM 757 C C . CYS A 1 106 ? 15.249 -18.830 -15.628 1.00 82.62 106 CYS A C 1
ATOM 759 O O . CYS A 1 106 ? 14.716 -18.929 -16.730 1.00 82.62 106 CYS A O 1
ATOM 761 N N . SER A 1 107 ? 15.222 -19.833 -14.749 1.00 83.38 107 SER A N 1
ATOM 762 C CA . SER A 1 107 ? 14.523 -21.102 -14.987 1.00 83.38 107 SER A CA 1
ATOM 763 C C . SER A 1 107 ? 13.005 -21.032 -14.789 1.00 83.38 107 SER A C 1
ATOM 765 O O . SER A 1 107 ? 12.307 -21.976 -15.158 1.00 83.38 107 SER A O 1
ATOM 767 N N . GLN A 1 108 ? 12.468 -19.946 -14.220 1.00 72.44 108 GLN A N 1
ATOM 768 C CA . GLN A 1 108 ? 11.043 -19.840 -13.899 1.00 72.44 108 GLN A CA 1
ATOM 769 C C . GLN A 1 108 ? 10.316 -18.900 -14.861 1.00 72.44 108 GLN A C 1
ATOM 771 O O . GLN A 1 108 ? 10.827 -17.820 -15.102 1.00 72.44 108 GLN A O 1
ATOM 776 N N . PRO A 1 109 ? 9.131 -19.235 -15.387 1.00 62.62 109 PRO A N 1
ATOM 777 C CA . PRO A 1 109 ? 8.341 -18.317 -16.204 1.00 62.62 109 PRO A CA 1
ATOM 778 C C . PRO A 1 109 ? 7.558 -17.284 -15.360 1.00 62.62 109 PRO A C 1
ATOM 780 O O . PRO A 1 109 ? 6.994 -17.610 -14.321 1.00 62.62 109 PRO A O 1
ATOM 783 N N . GLU A 1 110 ? 7.481 -16.038 -15.829 1.00 61.03 110 GLU A N 1
ATOM 784 C CA . GLU A 1 110 ? 6.930 -14.845 -15.150 1.00 61.03 110 GLU A CA 1
ATOM 785 C C . GLU A 1 110 ? 5.403 -14.677 -15.330 1.00 61.03 110 GLU A C 1
ATOM 787 O O . GLU A 1 110 ? 4.871 -13.579 -15.227 1.00 61.03 110 GLU A O 1
ATOM 792 N N . SER A 1 111 ? 4.650 -15.741 -15.632 1.00 57.28 111 SER A N 1
ATOM 793 C CA . SER A 1 111 ? 3.195 -15.617 -15.843 1.00 57.28 111 SER A CA 1
ATOM 794 C C . SER A 1 111 ? 2.386 -16.695 -15.135 1.00 57.28 111 SER A C 1
ATOM 796 O O . SER A 1 111 ? 1.801 -17.590 -15.740 1.00 57.28 111 SER A O 1
ATOM 798 N N . CYS A 1 112 ? 2.327 -16.536 -13.817 1.00 56.72 112 CYS A N 1
ATOM 799 C CA . CYS A 1 112 ? 1.259 -17.042 -12.967 1.00 56.72 112 CYS A CA 1
ATOM 800 C C . CYS A 1 112 ? 0.768 -15.842 -12.138 1.00 56.72 112 CYS A C 1
ATOM 802 O O . CYS A 1 112 ? 1.575 -14.996 -11.744 1.00 56.72 112 CYS A O 1
ATOM 804 N N . ILE A 1 113 ? -0.544 -15.711 -11.919 1.00 57.38 113 ILE A N 1
ATOM 805 C CA . ILE A 1 113 ? -1.092 -14.652 -11.057 1.00 57.38 113 ILE A CA 1
ATOM 806 C C . ILE A 1 113 ? -0.630 -14.963 -9.629 1.00 57.38 113 ILE A C 1
ATOM 808 O O . ILE A 1 113 ? -1.138 -15.891 -9.004 1.00 57.38 113 ILE A O 1
ATOM 812 N N . GLY A 1 114 ? 0.396 -14.247 -9.156 1.00 61.03 114 GLY A N 1
ATOM 813 C CA . GLY A 1 114 ? 1.147 -14.634 -7.958 1.00 61.03 114 GLY A CA 1
ATOM 814 C C . GLY A 1 114 ? 1.910 -15.956 -8.144 1.00 61.03 114 GLY A C 1
ATOM 815 O O . GLY A 1 114 ? 1.772 -16.656 -9.144 1.00 61.03 114 GLY A O 1
ATOM 816 N N . THR A 1 115 ? 2.719 -16.360 -7.166 1.00 62.62 115 THR A N 1
ATOM 817 C CA . THR A 1 115 ? 3.450 -17.646 -7.195 1.00 62.62 115 THR A CA 1
ATOM 818 C C . THR A 1 115 ? 2.536 -18.872 -6.991 1.00 62.62 115 THR A C 1
ATOM 820 O O . THR A 1 115 ? 3.013 -19.912 -6.545 1.00 62.62 115 THR A O 1
ATOM 823 N N . CYS A 1 116 ? 1.224 -18.763 -7.256 1.00 71.75 116 CYS A N 1
ATOM 824 C CA . CYS A 1 116 ? 0.187 -19.730 -6.866 1.00 71.75 116 CYS A CA 1
ATOM 825 C C . CYS A 1 116 ? 0.264 -20.125 -5.375 1.00 71.75 116 CYS A C 1
ATOM 827 O O . CYS A 1 116 ? 0.079 -21.286 -5.013 1.00 71.75 116 CYS A O 1
ATOM 829 N N . GLY A 1 117 ? 0.625 -19.170 -4.508 1.00 72.25 117 GLY A N 1
ATOM 830 C CA . GLY A 1 117 ? 0.868 -19.406 -3.084 1.00 72.25 117 GLY A CA 1
ATOM 831 C C . GLY A 1 117 ? 2.139 -20.220 -2.783 1.00 72.25 117 GLY A C 1
ATOM 832 O O . GLY A 1 117 ? 2.399 -20.523 -1.618 1.00 72.25 117 GLY A O 1
ATOM 833 N N . GLY A 1 118 ? 2.942 -20.549 -3.800 1.00 71.12 118 GLY A N 1
ATOM 834 C CA . GLY A 1 118 ? 4.107 -21.430 -3.743 1.00 71.12 118 GLY A CA 1
ATOM 835 C C . GLY A 1 118 ? 3.803 -22.858 -4.216 1.00 71.12 118 GLY A C 1
ATOM 836 O O . GLY A 1 118 ? 2.651 -23.281 -4.273 1.00 71.12 118 GLY A O 1
ATOM 837 N N . ILE A 1 119 ? 4.861 -23.627 -4.496 1.00 66.50 119 ILE A N 1
ATOM 838 C CA . ILE A 1 119 ? 4.785 -24.996 -5.049 1.00 66.50 119 ILE A CA 1
ATOM 839 C C . ILE A 1 119 ? 3.981 -25.994 -4.195 1.00 66.50 119 ILE A C 1
ATOM 841 O O . ILE A 1 119 ? 3.506 -26.995 -4.719 1.00 66.50 119 ILE A O 1
ATOM 845 N N . GLU A 1 120 ? 3.821 -25.737 -2.892 1.00 69.50 120 GLU A N 1
ATOM 846 C CA . GLU A 1 120 ? 3.048 -26.596 -1.980 1.00 69.50 120 GLU A CA 1
ATOM 847 C C . GLU A 1 120 ? 1.559 -26.220 -1.896 1.00 69.50 120 GLU A C 1
ATOM 849 O O . GLU A 1 120 ? 0.751 -27.017 -1.423 1.00 69.50 120 GLU A O 1
ATOM 8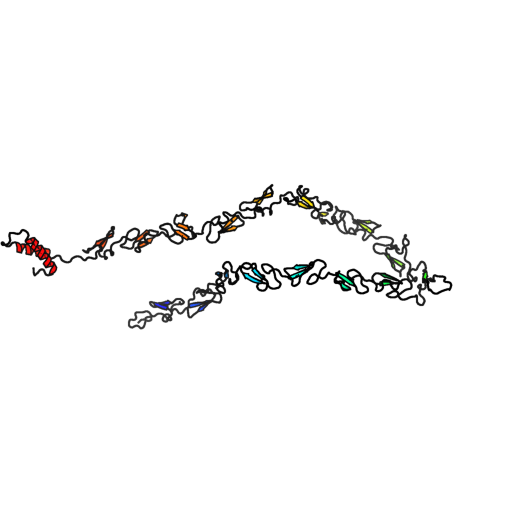54 N N . ARG A 1 121 ? 1.179 -25.011 -2.337 1.00 79.06 121 ARG A N 1
ATOM 855 C CA . ARG A 1 121 ? -0.195 -24.484 -2.215 1.00 79.06 121 ARG A CA 1
ATOM 856 C C . ARG A 1 121 ? -0.963 -24.499 -3.531 1.00 79.06 121 ARG A C 1
ATOM 858 O O . ARG A 1 121 ? -2.193 -24.562 -3.513 1.00 79.06 121 ARG A O 1
ATOM 865 N N . GLY A 1 122 ? -0.269 -24.489 -4.665 1.00 77.38 122 GLY A N 1
ATOM 866 C CA . GLY A 1 122 ? -0.905 -24.579 -5.969 1.00 77.38 122 GLY A CA 1
ATOM 867 C C . GLY A 1 122 ? 0.067 -24.864 -7.107 1.00 77.38 122 GLY A C 1
ATOM 868 O O . GLY A 1 122 ? 1.254 -24.553 -7.044 1.00 77.38 122 GLY A O 1
ATOM 869 N N . GLU A 1 123 ? -0.466 -25.457 -8.171 1.00 77.44 123 GLU A N 1
ATOM 870 C CA . GLU A 1 123 ? 0.245 -25.733 -9.417 1.00 77.44 123 GLU A CA 1
ATOM 871 C C . GLU A 1 123 ? -0.173 -24.713 -10.481 1.00 77.44 123 GLU A C 1
ATOM 873 O O . GLU A 1 123 ? -1.364 -24.473 -10.701 1.00 77.44 123 GLU A O 1
ATOM 878 N N . CYS A 1 124 ? 0.800 -24.105 -11.157 1.00 71.31 124 CYS A N 1
ATOM 879 C CA . CYS A 1 124 ? 0.510 -23.145 -12.213 1.00 71.31 124 CYS A CA 1
ATOM 880 C C . CYS A 1 124 ? 0.113 -23.857 -13.513 1.00 71.31 124 CYS A C 1
ATOM 882 O O . CYS A 1 124 ? 0.863 -24.676 -14.039 1.00 71.31 124 CYS A O 1
ATOM 884 N N . LEU A 1 125 ? -1.058 -23.511 -14.054 1.00 68.94 125 LEU A N 1
ATOM 885 C CA . LEU A 1 125 ? -1.587 -24.061 -15.308 1.00 68.94 125 LEU A CA 1
ATOM 886 C C . LEU A 1 125 ? -1.318 -23.151 -16.526 1.00 68.94 125 LEU A C 1
ATOM 888 O O . LEU A 1 125 ? -1.870 -23.387 -17.601 1.00 68.94 125 LEU A O 1
ATOM 892 N N . GLY A 1 126 ? -0.492 -22.110 -16.369 1.00 66.12 126 GLY A N 1
ATOM 893 C CA . GLY A 1 126 ? -0.155 -21.123 -17.398 1.00 66.12 126 GLY A CA 1
ATOM 894 C C . GLY A 1 126 ? -0.701 -19.721 -17.101 1.00 66.12 126 GLY A C 1
ATOM 895 O O . GLY A 1 126 ? -1.012 -19.390 -15.960 1.00 66.12 126 GLY A O 1
ATOM 896 N N . VAL A 1 127 ? -0.851 -18.914 -18.159 1.00 56.81 127 VAL A N 1
ATOM 897 C CA . VAL A 1 127 ? -0.906 -17.434 -18.122 1.00 56.81 127 VAL A CA 1
ATOM 898 C C . VAL A 1 127 ? -2.007 -16.818 -17.239 1.00 56.81 127 VAL A C 1
ATOM 900 O O . VAL A 1 127 ? -1.918 -15.638 -16.938 1.00 56.81 127 VAL A O 1
ATOM 903 N N . ASN A 1 128 ? -3.042 -17.562 -16.822 1.00 58.16 128 ASN A N 1
ATOM 904 C CA . ASN A 1 128 ? -4.173 -17.009 -16.053 1.00 58.16 128 ASN A CA 1
ATOM 905 C C . ASN A 1 128 ? -4.830 -17.990 -15.059 1.00 58.16 128 ASN A C 1
ATOM 907 O O . ASN A 1 128 ? -5.997 -17.810 -14.712 1.00 58.16 128 ASN A O 1
ATOM 911 N N . GLY A 1 129 ? -4.144 -19.047 -14.606 1.00 67.31 129 GLY A N 1
ATOM 912 C CA . GLY A 1 129 ? -4.797 -20.011 -13.713 1.00 67.31 129 GLY A CA 1
ATOM 913 C C . GLY A 1 129 ? -3.862 -20.794 -12.806 1.00 67.31 129 GLY A C 1
ATOM 914 O O . GLY A 1 129 ? -2.948 -21.467 -13.276 1.00 67.31 129 GLY A O 1
ATOM 915 N N . CYS A 1 130 ? -4.162 -20.766 -11.509 1.00 78.62 130 CYS A N 1
ATOM 916 C CA . CYS A 1 130 ? -3.583 -21.660 -10.515 1.00 78.62 130 CYS A CA 1
ATOM 917 C C . CYS A 1 130 ? -4.573 -22.785 -10.189 1.00 78.62 130 CYS A C 1
ATOM 919 O O . CYS A 1 130 ? -5.761 -22.547 -9.956 1.00 78.62 130 CYS A O 1
ATOM 921 N N . ARG A 1 131 ? -4.088 -24.027 -10.153 1.00 84.69 131 ARG A N 1
ATOM 922 C CA . ARG A 1 131 ? -4.814 -25.151 -9.560 1.00 84.69 131 ARG A CA 1
ATOM 923 C C . ARG A 1 131 ? -4.419 -25.252 -8.097 1.00 84.69 131 ARG A C 1
ATOM 925 O O . ARG A 1 131 ? -3.298 -25.648 -7.795 1.00 84.69 131 ARG A O 1
ATOM 932 N N . CYS A 1 132 ? -5.330 -24.899 -7.201 1.00 84.31 132 CYS A N 1
ATOM 933 C CA . CYS A 1 132 ? -5.038 -24.909 -5.773 1.00 84.31 132 CYS A CA 1
ATOM 934 C C . CYS A 1 132 ? -5.028 -26.325 -5.199 1.00 84.31 132 CYS A C 1
ATOM 936 O O . CYS A 1 132 ? -5.845 -27.171 -5.575 1.00 84.31 132 CYS A O 1
ATOM 938 N N . ALA A 1 133 ? -4.093 -26.569 -4.284 1.00 82.31 133 ALA A N 1
ATOM 939 C CA . ALA A 1 133 ? -4.058 -27.779 -3.480 1.00 82.31 133 ALA A CA 1
ATOM 940 C C . ALA A 1 133 ? -5.271 -27.823 -2.522 1.00 82.31 133 ALA A C 1
ATOM 942 O O . ALA A 1 133 ? -5.835 -26.773 -2.193 1.00 82.31 133 ALA A O 1
ATOM 943 N N . PRO A 1 134 ? -5.692 -29.013 -2.051 1.00 81.44 134 PRO A N 1
ATOM 944 C CA . PRO A 1 134 ? -6.775 -29.133 -1.075 1.00 81.44 134 PRO A CA 1
ATOM 945 C C . PRO A 1 134 ? -6.511 -28.252 0.154 1.00 81.44 134 PRO A C 1
ATOM 947 O O . PRO A 1 134 ? -5.432 -28.320 0.738 1.00 81.44 134 PRO A O 1
ATOM 950 N N . GLY A 1 135 ? -7.483 -27.423 0.542 1.00 74.44 135 GLY A N 1
ATOM 951 C CA . GLY A 1 135 ? -7.308 -26.449 1.627 1.00 74.44 135 GLY A CA 1
ATOM 952 C C . GLY A 1 135 ? -6.967 -25.024 1.168 1.00 74.44 135 GLY A C 1
ATOM 953 O O . GLY A 1 135 ? -6.831 -24.147 2.020 1.00 74.44 135 GLY A O 1
ATOM 954 N N . TYR A 1 136 ? -6.848 -24.772 -0.141 1.00 82.56 136 TYR A N 1
ATOM 955 C CA . TYR A 1 136 ? -6.528 -23.461 -0.714 1.00 82.56 136 TYR A CA 1
ATOM 956 C C . TYR A 1 136 ? -7.487 -23.088 -1.857 1.00 82.56 136 TYR A C 1
ATOM 958 O O . TYR A 1 136 ? -7.974 -23.944 -2.594 1.00 82.56 136 TYR A O 1
ATOM 966 N N . ALA A 1 137 ? -7.767 -21.795 -2.007 1.00 76.69 137 ALA A N 1
ATOM 967 C CA . ALA A 1 137 ? -8.660 -21.212 -3.004 1.00 76.69 137 ALA A CA 1
ATOM 968 C C . ALA A 1 137 ? -8.213 -19.790 -3.394 1.00 76.69 137 ALA A C 1
ATOM 970 O O . ALA A 1 137 ? -7.270 -19.227 -2.840 1.00 76.69 137 ALA A O 1
ATOM 971 N N . GLY A 1 138 ? -8.915 -19.189 -4.356 1.00 76.25 138 GLY A N 1
ATOM 972 C CA . GLY A 1 138 ? -8.550 -17.899 -4.945 1.00 76.25 138 GLY A CA 1
ATOM 973 C C . GLY A 1 138 ? -7.748 -18.054 -6.237 1.00 76.25 138 GLY A C 1
ATOM 974 O O . GLY A 1 138 ? -7.286 -19.141 -6.571 1.00 76.25 138 GLY A O 1
ATOM 975 N N . ILE A 1 139 ? -7.622 -16.959 -6.989 1.00 76.25 139 ILE A N 1
ATOM 976 C CA . ILE A 1 139 ? -6.987 -16.949 -8.320 1.00 76.25 139 ILE A CA 1
ATOM 977 C C . ILE A 1 139 ? -5.478 -17.233 -8.278 1.00 76.25 139 ILE A C 1
ATOM 979 O O . ILE A 1 139 ? -4.916 -17.680 -9.272 1.00 76.25 139 ILE A O 1
ATOM 983 N N . ASP A 1 140 ? -4.856 -17.012 -7.121 1.00 78.31 140 ASP A N 1
ATOM 984 C CA . ASP A 1 140 ? -3.434 -17.203 -6.831 1.00 78.31 140 ASP A CA 1
ATOM 985 C C . ASP A 1 140 ? -3.194 -18.225 -5.703 1.00 78.31 140 ASP A C 1
ATOM 987 O O . ASP A 1 140 ? -2.087 -18.313 -5.181 1.00 78.31 140 ASP A O 1
ATOM 991 N N . CYS A 1 141 ? -4.224 -18.974 -5.287 1.00 82.75 141 CYS A N 1
ATOM 992 C CA . CYS A 1 141 ? -4.183 -19.937 -4.176 1.00 82.75 141 CYS A CA 1
ATOM 993 C C . CYS A 1 141 ? -3.662 -19.382 -2.836 1.00 82.75 141 CYS A C 1
ATOM 995 O O . CYS A 1 141 ? -3.241 -20.147 -1.963 1.00 82.75 141 CYS A O 1
ATOM 997 N N . SER A 1 142 ? -3.712 -18.060 -2.643 1.00 80.62 142 SER A N 1
ATOM 998 C CA . SER A 1 142 ? -3.275 -17.413 -1.403 1.00 80.62 142 SER A CA 1
ATOM 999 C C . SER A 1 142 ? -4.305 -17.513 -0.278 1.00 80.62 142 SER A C 1
ATOM 1001 O O . SER A 1 142 ? -3.943 -17.343 0.886 1.00 80.62 142 SER A O 1
ATOM 1003 N N . ARG A 1 143 ? -5.576 -17.807 -0.591 1.00 78.94 143 ARG A N 1
ATOM 1004 C CA . ARG A 1 143 ? -6.649 -17.920 0.409 1.00 78.94 143 ARG A CA 1
ATOM 1005 C C . ARG A 1 143 ? -6.746 -19.357 0.897 1.00 78.94 143 ARG A C 1
ATOM 1007 O O . ARG A 1 143 ? -6.882 -20.272 0.092 1.00 78.94 143 ARG A O 1
ATOM 1014 N N . ARG A 1 144 ? -6.719 -19.579 2.206 1.00 76.12 144 ARG A N 1
ATOM 1015 C CA . ARG A 1 144 ? -7.017 -20.892 2.792 1.00 76.12 144 ARG A CA 1
ATOM 1016 C C . ARG A 1 144 ? -8.525 -21.131 2.801 1.00 76.12 144 ARG A C 1
ATOM 1018 O O . ARG A 1 144 ? -9.296 -20.235 3.131 1.00 76.12 144 ARG A O 1
ATOM 1025 N N . THR A 1 145 ? -8.949 -22.344 2.467 1.00 79.25 145 THR A N 1
ATOM 1026 C CA . THR A 1 145 ? -10.321 -22.808 2.696 1.00 79.25 145 THR A CA 1
ATOM 1027 C C . THR A 1 145 ? -10.386 -23.527 4.030 1.00 79.25 145 THR A C 1
ATOM 1029 O O . THR A 1 145 ? -9.528 -24.360 4.324 1.00 79.25 145 THR A O 1
ATOM 1032 N N . CYS A 1 146 ? -11.420 -23.250 4.813 1.00 78.31 146 CYS A N 1
ATOM 1033 C CA . CYS A 1 146 ? -11.643 -23.947 6.069 1.00 78.31 146 CYS A CA 1
ATOM 1034 C C . CYS A 1 146 ? -11.945 -25.427 5.811 1.00 78.31 146 CYS A C 1
ATOM 1036 O O . CYS A 1 146 ? -12.670 -25.772 4.878 1.00 78.31 146 CYS A O 1
ATOM 1038 N N . ALA A 1 147 ? -11.358 -26.301 6.632 1.00 72.81 147 ALA A N 1
ATOM 1039 C CA . ALA A 1 147 ? -11.544 -27.750 6.532 1.00 72.81 147 ALA A CA 1
ATOM 1040 C C . ALA A 1 147 ? -12.990 -28.188 6.840 1.00 72.81 147 ALA A C 1
ATOM 1042 O O . ALA A 1 147 ? -13.416 -29.261 6.417 1.00 72.81 147 ALA A O 1
ATOM 1043 N N . VAL A 1 148 ? -13.733 -27.346 7.563 1.00 77.25 148 VAL A N 1
ATOM 1044 C CA . VAL A 1 148 ? -15.136 -27.531 7.943 1.00 77.25 148 VAL A CA 1
ATOM 1045 C C . VAL A 1 148 ? -15.949 -26.290 7.566 1.00 77.25 148 VAL A C 1
ATOM 1047 O O . VAL A 1 148 ? -15.407 -25.185 7.493 1.00 77.25 148 VAL A O 1
ATOM 1050 N N . ASP A 1 149 ? -17.244 -26.475 7.307 1.00 81.50 149 ASP A N 1
ATOM 1051 C CA . ASP A 1 149 ? -18.178 -25.373 7.053 1.00 81.50 149 ASP A CA 1
ATOM 1052 C C . ASP A 1 149 ? -18.440 -24.607 8.360 1.00 81.50 149 ASP A C 1
ATOM 1054 O O . ASP A 1 149 ? -18.910 -25.188 9.338 1.00 81.50 149 ASP A O 1
ATOM 1058 N N . CYS A 1 150 ? -18.126 -23.309 8.378 1.00 81.94 150 CYS A N 1
ATOM 1059 C CA . CYS A 1 150 ? -18.263 -22.441 9.552 1.00 81.94 150 CYS A CA 1
ATOM 1060 C C . CYS A 1 150 ? -19.724 -22.095 9.898 1.00 81.94 150 CYS A C 1
ATOM 1062 O O . CYS A 1 150 ? -19.977 -21.382 10.874 1.00 81.94 150 CYS A O 1
ATOM 1064 N N . GLY A 1 151 ? -20.687 -22.573 9.099 1.00 80.00 151 GLY A N 1
ATOM 1065 C CA . GLY A 1 151 ? -22.110 -22.345 9.313 1.00 80.00 151 GLY A CA 1
ATOM 1066 C C . GLY A 1 151 ? -22.494 -20.864 9.229 1.00 80.00 151 GLY A C 1
ATOM 1067 O O . GLY A 1 151 ? -21.780 -20.037 8.672 1.00 80.00 151 GLY A O 1
ATOM 1068 N N . VAL A 1 152 ? -23.654 -20.506 9.790 1.00 81.88 152 VAL A N 1
ATOM 1069 C CA . VAL A 1 152 ? -24.169 -19.118 9.768 1.00 81.88 152 VAL A CA 1
ATOM 1070 C C . VAL A 1 152 ? -23.597 -18.225 10.875 1.00 81.88 152 VAL A C 1
ATOM 1072 O O . VAL A 1 152 ? -23.806 -17.015 10.850 1.00 81.88 152 VAL A O 1
ATOM 1075 N N . ASN A 1 153 ? -22.898 -18.812 11.852 1.00 83.00 153 ASN A N 1
ATOM 1076 C CA . ASN A 1 153 ? -22.418 -18.127 13.058 1.00 83.00 153 ASN A CA 1
ATOM 1077 C C . ASN A 1 153 ? -20.892 -17.968 13.093 1.00 83.00 153 ASN A C 1
ATOM 1079 O O . ASN A 1 153 ? -20.333 -17.607 14.127 1.00 83.00 153 ASN A O 1
ATOM 1083 N N . GLY A 1 154 ? -20.210 -18.238 11.986 1.00 84.06 154 GLY A N 1
ATOM 1084 C CA . GLY A 1 154 ? -18.781 -18.015 11.840 1.00 84.06 154 GLY A CA 1
ATOM 1085 C C . GLY A 1 154 ? -18.435 -17.689 10.398 1.00 84.06 154 GLY A C 1
ATOM 1086 O O . GLY A 1 154 ? -19.189 -17.997 9.477 1.00 84.06 154 GLY A O 1
ATOM 1087 N N . PHE A 1 155 ? -17.289 -17.056 10.195 1.00 86.25 155 PHE A N 1
ATOM 1088 C CA . PHE A 1 155 ? -16.732 -16.851 8.864 1.00 86.25 155 PHE A CA 1
ATOM 1089 C C . PHE A 1 155 ? -15.360 -17.508 8.776 1.00 86.25 155 PHE A C 1
ATOM 1091 O O . PHE A 1 155 ? -14.638 -17.633 9.763 1.00 86.25 155 PHE A O 1
ATOM 1098 N N . CYS A 1 156 ? -15.005 -17.972 7.582 1.00 83.31 156 CYS A N 1
ATOM 1099 C CA . CYS A 1 156 ? -13.705 -18.586 7.373 1.00 83.31 156 CYS A CA 1
ATOM 1100 C C . CYS A 1 156 ? -12.622 -17.502 7.310 1.00 83.31 156 CYS A C 1
ATOM 1102 O O . CYS A 1 156 ? -12.669 -16.651 6.418 1.00 83.31 156 CYS A O 1
ATOM 1104 N N . ASN A 1 157 ? -11.646 -17.539 8.224 1.00 83.06 157 ASN A N 1
ATOM 1105 C CA . ASN A 1 157 ? -10.453 -16.705 8.119 1.00 83.06 157 ASN A CA 1
ATOM 1106 C C . ASN A 1 157 ? -9.536 -17.297 7.039 1.00 83.06 157 ASN A C 1
ATOM 1108 O O . ASN A 1 157 ? -9.007 -18.402 7.183 1.00 83.06 157 ASN A O 1
ATOM 1112 N N . ASP A 1 158 ? -9.329 -16.549 5.958 1.00 76.19 158 ASP A N 1
ATOM 1113 C CA . ASP A 1 158 ? -8.591 -16.997 4.778 1.00 76.19 158 ASP A CA 1
ATOM 1114 C C . ASP A 1 158 ? -7.060 -16.927 4.913 1.00 76.19 158 ASP A C 1
ATOM 1116 O O . ASP A 1 158 ? -6.349 -17.439 4.046 1.00 76.19 158 ASP A O 1
ATOM 1120 N N . VAL A 1 159 ? -6.541 -16.395 6.023 1.00 73.88 159 VAL A N 1
ATOM 1121 C CA . VAL A 1 159 ? -5.113 -16.410 6.383 1.00 73.88 159 VAL A CA 1
ATOM 1122 C C . VAL A 1 159 ? -4.760 -17.648 7.213 1.00 73.88 159 VAL A C 1
ATOM 1124 O O . VAL A 1 159 ? -3.722 -18.277 6.981 1.00 73.88 159 VAL A O 1
ATOM 1127 N N . VAL A 1 160 ? -5.623 -18.020 8.165 1.00 77.25 160 VAL A N 1
ATOM 1128 C CA . VAL A 1 160 ? -5.387 -19.124 9.118 1.00 77.25 160 VAL A CA 1
ATOM 1129 C C . VAL A 1 160 ? -6.019 -20.442 8.647 1.00 77.25 160 VAL A C 1
ATOM 1131 O O . VAL A 1 160 ? -5.469 -21.511 8.906 1.00 77.25 160 VAL A O 1
ATOM 1134 N N . GLY A 1 161 ? -7.114 -20.393 7.880 1.00 75.00 161 GLY A N 1
ATOM 1135 C CA . GLY A 1 161 ? -7.847 -21.580 7.417 1.00 75.00 161 GLY A CA 1
ATOM 1136 C C . GLY A 1 161 ? -8.712 -22.231 8.501 1.00 75.00 161 GLY A C 1
ATOM 1137 O O . GLY A 1 161 ? -8.984 -23.429 8.433 1.00 75.00 161 GLY A O 1
ATOM 1138 N N . GLN A 1 162 ? -9.112 -21.453 9.508 1.00 82.31 162 GLN A N 1
ATOM 1139 C CA . GLN A 1 162 ? -9.983 -21.858 10.613 1.00 82.31 162 GLN A CA 1
ATOM 1140 C C . GLN A 1 162 ? -11.171 -20.896 10.721 1.00 82.31 162 GLN A C 1
ATOM 1142 O O . GLN A 1 162 ? -11.093 -19.747 10.279 1.00 82.31 162 GLN A O 1
ATOM 1147 N N . CYS A 1 163 ? -12.278 -21.376 11.284 1.00 85.62 163 CYS A N 1
ATOM 1148 C CA . CYS A 1 163 ? -13.477 -20.570 11.466 1.00 85.62 163 CYS A CA 1
ATOM 1149 C C . CYS A 1 163 ? -13.290 -19.558 12.603 1.00 85.62 163 CYS A C 1
ATOM 1151 O O . CYS A 1 163 ? -12.943 -19.929 13.723 1.00 85.62 163 CYS A O 1
ATOM 1153 N N . GLU A 1 164 ? -13.558 -18.286 12.322 1.00 87.12 164 GLU A N 1
ATOM 1154 C CA . GLU A 1 164 ? -13.709 -17.248 13.337 1.00 87.12 164 GLU A CA 1
ATOM 1155 C C . GLU A 1 164 ? -15.185 -17.127 13.700 1.00 87.12 164 GLU A C 1
ATOM 1157 O O . GLU A 1 164 ? -16.033 -16.792 12.867 1.00 87.12 164 GLU A O 1
ATOM 1162 N N . CYS A 1 165 ? -15.500 -17.449 14.952 1.00 86.19 165 CYS A N 1
ATOM 1163 C CA . CYS A 1 165 ? -16.873 -17.498 15.423 1.00 86.19 165 CYS A CA 1
ATOM 1164 C C . CYS A 1 165 ? -17.374 -16.116 15.843 1.00 86.19 165 CYS A C 1
ATOM 1166 O O . CYS A 1 165 ? -16.651 -15.322 16.446 1.00 86.19 165 CYS A O 1
ATOM 1168 N N . ALA A 1 166 ? -18.645 -15.846 15.551 1.00 82.44 166 ALA A N 1
ATOM 1169 C CA . ALA A 1 166 ? -19.348 -14.684 16.065 1.00 82.44 166 ALA A CA 1
ATOM 1170 C C . ALA A 1 166 ? -19.428 -14.737 17.599 1.00 82.44 166 ALA A C 1
ATOM 1172 O O . ALA A 1 166 ? -19.375 -15.804 18.215 1.00 82.44 166 ALA A O 1
ATOM 1173 N N . THR A 1 167 ? -19.583 -13.572 18.227 1.00 80.81 167 THR A N 1
ATOM 1174 C CA . THR A 1 167 ? -19.665 -13.445 19.685 1.00 80.81 167 THR A CA 1
ATOM 1175 C C . THR A 1 167 ? -20.723 -14.385 20.277 1.00 80.81 167 THR A C 1
ATOM 1177 O O . THR A 1 167 ? -21.885 -14.374 19.871 1.00 80.81 167 THR A O 1
ATOM 1180 N N . GLY A 1 168 ? -20.313 -15.215 21.242 1.00 72.69 168 GLY A N 1
ATOM 1181 C CA . GLY A 1 168 ? -21.179 -16.220 21.866 1.00 72.69 168 GLY A CA 1
ATOM 1182 C C . GLY A 1 168 ? -21.223 -17.575 21.150 1.00 72.69 168 GLY A C 1
ATOM 1183 O O . GLY A 1 168 ? -22.034 -18.417 21.537 1.00 72.69 168 GLY A O 1
ATOM 1184 N N . TRP A 1 169 ? -20.358 -17.816 20.161 1.00 81.31 169 TRP A N 1
ATOM 1185 C CA . TRP A 1 169 ? -20.191 -19.112 19.497 1.00 81.31 169 TRP A CA 1
ATOM 1186 C C . TRP A 1 169 ? -18.740 -19.608 19.558 1.00 81.31 169 TRP A C 1
ATOM 1188 O O . TRP A 1 169 ? -17.796 -18.823 19.605 1.00 81.31 169 TRP A O 1
ATOM 1198 N N . SER A 1 170 ? -18.562 -20.925 19.573 1.00 78.25 170 SER A N 1
ATOM 1199 C CA . SER A 1 170 ? -17.277 -21.618 19.667 1.00 78.25 170 SER A CA 1
ATOM 1200 C C . SER A 1 170 ? -17.309 -22.985 18.956 1.00 78.25 170 SER A C 1
ATOM 1202 O O . SER A 1 170 ? -18.331 -23.407 18.403 1.00 78.25 170 SER A O 1
ATOM 1204 N N . GLY A 1 171 ? -16.165 -23.678 18.947 1.00 76.12 171 GLY A N 1
ATOM 1205 C CA . GLY A 1 171 ? -15.959 -24.954 18.249 1.00 76.12 171 GLY A CA 1
ATOM 1206 C C . GLY A 1 171 ? -15.454 -24.785 16.810 1.00 76.12 171 GLY A C 1
ATOM 1207 O O . GLY A 1 171 ? -15.567 -23.709 16.233 1.00 76.12 171 GLY A O 1
ATOM 1208 N N . GLU A 1 172 ? -14.908 -25.853 16.215 1.00 79.25 172 GLU A N 1
ATOM 1209 C CA . GLU A 1 172 ? -14.245 -25.803 14.892 1.00 79.25 172 GLU A CA 1
ATOM 1210 C C . GLU A 1 172 ? -15.166 -25.354 13.744 1.00 79.25 172 GLU A C 1
ATOM 1212 O O . GLU A 1 172 ? -14.686 -24.765 12.783 1.00 79.25 172 GLU A O 1
ATOM 1217 N N . ALA A 1 173 ? -16.477 -25.589 13.864 1.00 80.44 173 ALA A N 1
ATOM 1218 C CA . ALA A 1 173 ? -17.507 -25.175 12.903 1.00 80.44 173 ALA A CA 1
ATOM 1219 C C . ALA A 1 173 ? -18.407 -24.033 13.425 1.00 80.44 173 ALA A C 1
ATOM 1221 O O . ALA A 1 173 ? -19.482 -23.800 12.881 1.00 80.44 173 ALA A O 1
ATOM 1222 N N . CYS A 1 174 ? -18.030 -23.371 14.529 1.00 83.94 174 CYS A N 1
ATOM 1223 C CA . CYS A 1 174 ? -18.822 -22.310 15.175 1.00 83.94 174 CYS A CA 1
ATOM 1224 C C . CYS A 1 174 ? -20.282 -22.693 15.485 1.00 83.94 174 CYS A C 1
ATOM 1226 O O . CYS A 1 174 ? -21.189 -21.859 15.471 1.00 83.94 174 CYS A O 1
ATOM 1228 N N . ALA A 1 175 ? -20.508 -23.977 15.771 1.00 80.31 175 ALA A N 1
ATOM 1229 C CA . ALA A 1 175 ? -21.826 -24.553 16.023 1.00 80.31 175 ALA A CA 1
ATOM 1230 C C . ALA A 1 175 ? -22.165 -24.672 17.520 1.00 80.31 175 ALA A C 1
ATOM 1232 O O . ALA A 1 175 ? -23.291 -25.033 17.860 1.00 80.31 175 ALA A O 1
ATOM 1233 N N . ILE A 1 176 ? -21.216 -24.387 18.417 1.00 72.25 176 ILE A N 1
ATOM 1234 C CA . ILE A 1 176 ? -21.399 -24.503 19.868 1.00 72.25 176 ILE A CA 1
ATOM 1235 C C . ILE A 1 176 ? -21.667 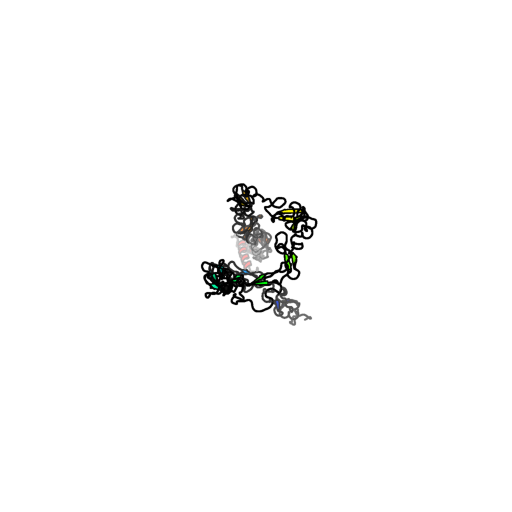-23.112 20.433 1.00 72.25 176 ILE A C 1
ATOM 1237 O O . ILE A 1 176 ? -20.934 -22.178 20.131 1.00 72.25 176 ILE A O 1
ATOM 1241 N N . ARG A 1 177 ? -22.702 -22.943 21.256 1.00 73.25 177 ARG A N 1
ATOM 1242 C CA . ARG A 1 177 ? -22.938 -21.681 21.971 1.00 73.25 177 ARG A CA 1
ATOM 1243 C C . ARG A 1 177 ? -22.008 -21.590 23.182 1.00 73.25 177 ARG A C 1
ATOM 1245 O O . ARG A 1 177 ? -21.944 -22.522 23.977 1.00 73.25 177 ARG A O 1
ATOM 1252 N N . GLN A 1 178 ? -21.304 -20.473 23.329 1.00 77.12 178 GLN A N 1
ATOM 1253 C CA . GLN A 1 178 ? -20.370 -20.229 24.429 1.00 77.12 178 GLN A CA 1
ATOM 1254 C C . GLN A 1 178 ? -21.139 -20.045 25.745 1.00 77.12 178 GLN A C 1
ATOM 1256 O O . GLN A 1 178 ? -21.997 -19.165 25.841 1.00 77.12 178 GLN A O 1
ATOM 1261 N N . CYS A 1 179 ? -20.837 -20.865 26.754 1.00 78.94 179 CYS A N 1
ATOM 1262 C CA . CYS A 1 179 ? -21.440 -20.732 28.077 1.00 78.94 179 CYS A CA 1
ATOM 1263 C C . CYS A 1 179 ? -20.800 -19.589 28.890 1.00 78.94 179 CYS A C 1
ATOM 1265 O O . CYS A 1 179 ? -19.591 -19.357 28.773 1.00 78.94 179 CYS A O 1
ATOM 1267 N N . PRO A 1 180 ? -21.573 -18.891 29.742 1.00 76.56 180 PRO A N 1
ATOM 1268 C CA . PRO A 1 180 ? -21.056 -17.851 30.632 1.00 76.56 180 PRO A CA 1
ATOM 1269 C C . PRO A 1 180 ? -19.928 -18.385 31.534 1.00 76.56 180 PRO A C 1
ATOM 1271 O O . PRO A 1 180 ? -20.119 -19.385 32.221 1.00 76.56 180 PRO A O 1
ATOM 1274 N N . ASN A 1 181 ? -18.751 -17.744 31.491 1.00 79.69 181 ASN A N 1
ATOM 1275 C CA . ASN A 1 181 ? -17.532 -18.089 32.248 1.00 79.69 181 ASN A CA 1
ATOM 1276 C C . ASN A 1 181 ? -17.160 -19.586 32.277 1.00 79.69 181 ASN A C 1
ATOM 1278 O O . ASN A 1 181 ? -16.632 -20.062 33.278 1.00 79.69 181 ASN A O 1
ATOM 1282 N N . ASP A 1 182 ? -17.443 -20.336 31.205 1.00 82.88 182 ASP A N 1
ATOM 1283 C CA . ASP A 1 182 ? -17.226 -21.794 31.156 1.00 82.88 182 ASP A CA 1
ATOM 1284 C C . ASP A 1 182 ? -17.838 -22.529 32.369 1.00 82.88 182 ASP A C 1
ATOM 1286 O O . ASP A 1 182 ? -17.242 -23.411 32.992 1.00 82.88 182 ASP A O 1
ATOM 1290 N N . CYS A 1 183 ? -19.029 -22.071 32.772 1.00 85.56 183 CYS A N 1
ATOM 1291 C CA . CYS A 1 183 ? -19.749 -22.533 33.958 1.00 85.56 183 CYS A CA 1
ATOM 1292 C C . CYS A 1 183 ? -18.907 -22.501 35.243 1.00 85.56 183 CYS A C 1
ATOM 1294 O O . CYS A 1 183 ? -19.107 -23.323 36.140 1.00 85.56 183 CYS A O 1
ATOM 1296 N N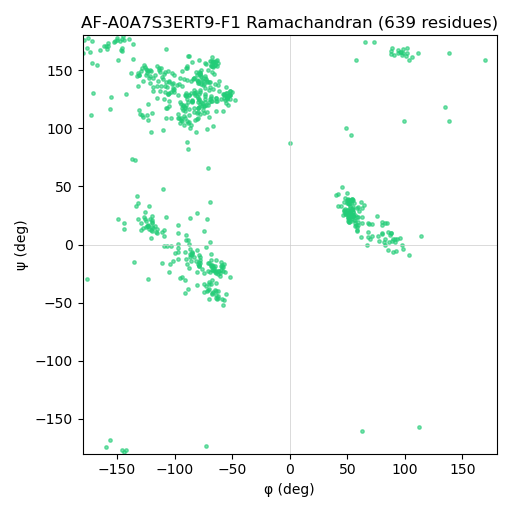 . SER A 1 184 ? -17.933 -21.585 35.315 1.00 85.06 184 SER A N 1
ATOM 1297 C CA . SER A 1 184 ? -16.975 -21.408 36.411 1.00 85.06 184 SER A CA 1
ATOM 1298 C C . SER A 1 184 ? -16.300 -22.707 36.852 1.00 85.06 184 SER A C 1
ATOM 1300 O O . SER A 1 184 ? -15.911 -22.826 38.013 1.00 85.06 184 SER A O 1
ATOM 1302 N N . SER A 1 185 ? -16.185 -23.707 35.965 1.00 83.62 185 SER A N 1
ATOM 1303 C CA . SER A 1 185 ? -15.774 -25.093 36.272 1.00 83.62 185 SER A CA 1
ATOM 1304 C C . SER A 1 185 ? -16.624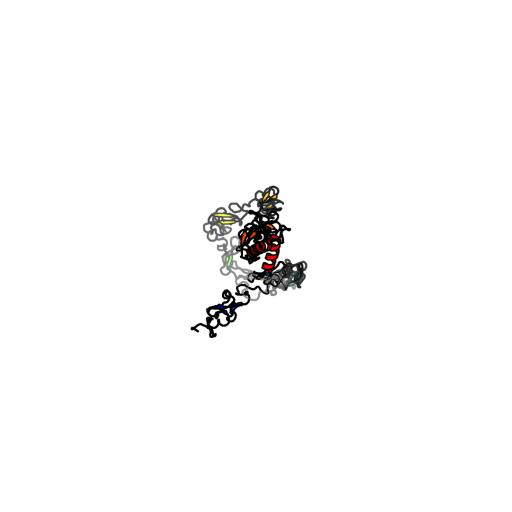 -25.824 37.336 1.00 83.62 185 SER A C 1
ATOM 1306 O O . SER A 1 185 ? -16.227 -26.861 37.863 1.00 83.62 185 SER A O 1
ATOM 1308 N N . MET A 1 186 ? -17.813 -25.297 37.639 1.00 84.62 186 MET A N 1
ATOM 1309 C CA . MET A 1 186 ? -18.759 -25.767 38.660 1.00 84.62 186 MET A CA 1
ATOM 1310 C C . MET A 1 186 ? -20.114 -26.172 38.047 1.00 84.62 186 MET A C 1
ATOM 1312 O O . MET A 1 186 ? -21.152 -26.166 38.712 1.00 84.62 186 MET A O 1
ATOM 1316 N N . GLY A 1 187 ? -20.106 -26.541 36.767 1.00 85.44 187 GLY A N 1
ATOM 1317 C CA . GLY A 1 187 ? -21.266 -27.025 36.029 1.00 85.44 187 GLY A CA 1
ATOM 1318 C C . GLY A 1 187 ? -20.892 -27.549 34.644 1.00 85.44 187 GLY A C 1
ATOM 1319 O O . GLY A 1 187 ? -19.739 -27.452 34.224 1.00 85.44 187 GLY A O 1
ATOM 1320 N N . THR A 1 188 ? -21.866 -28.108 33.932 1.00 86.62 188 THR A N 1
ATOM 1321 C CA . THR A 1 188 ? -21.714 -28.604 32.557 1.00 86.62 188 THR A CA 1
ATOM 1322 C C . THR A 1 188 ? -22.434 -27.700 31.560 1.00 86.62 188 THR A C 1
ATOM 1324 O O . THR A 1 188 ? -23.600 -27.351 31.748 1.00 86.62 188 THR A O 1
ATOM 1327 N N . CYS A 1 189 ? -21.742 -27.322 30.482 1.00 82.50 189 CYS A N 1
ATOM 1328 C CA . CYS A 1 189 ? -22.292 -26.484 29.416 1.00 82.50 189 CYS A CA 1
ATOM 1329 C C . CYS A 1 189 ? -23.175 -27.308 28.464 1.00 82.50 189 CYS A C 1
ATOM 1331 O O . CYS A 1 189 ? -22.730 -28.303 27.890 1.00 82.50 189 CYS A O 1
ATOM 1333 N N . THR A 1 190 ? -24.428 -26.893 28.283 1.00 81.00 190 THR A N 1
ATOM 1334 C CA . THR A 1 190 ? -25.385 -27.557 27.380 1.00 81.00 190 THR A CA 1
ATOM 1335 C C . THR A 1 190 ? -25.293 -27.018 25.946 1.00 81.00 190 THR A C 1
ATOM 1337 O O . THR A 1 190 ? -24.830 -25.903 25.711 1.00 81.00 190 THR A O 1
ATOM 1340 N N . LEU A 1 191 ? -25.827 -27.763 24.966 1.00 70.44 191 LEU A N 1
ATOM 1341 C CA . LEU A 1 191 ? -25.896 -27.336 23.553 1.00 70.44 191 LEU A CA 1
ATOM 1342 C C . LEU A 1 191 ? -26.677 -26.021 23.334 1.00 70.44 191 LEU A C 1
ATOM 1344 O O . LEU A 1 191 ? -26.529 -25.386 22.292 1.00 70.44 191 LEU A O 1
ATOM 1348 N N . ALA A 1 192 ? -27.495 -25.596 24.303 1.00 74.94 192 ALA A N 1
ATOM 1349 C CA . ALA A 1 192 ? -28.233 -24.334 24.267 1.00 74.94 192 ALA A CA 1
ATOM 1350 C C . ALA A 1 192 ? -27.416 -23.119 24.762 1.00 74.94 192 ALA A C 1
ATOM 1352 O O . ALA A 1 192 ? -27.892 -21.988 24.642 1.00 74.94 192 ALA A O 1
ATOM 1353 N N . GLY A 1 193 ? -26.201 -23.318 25.290 1.00 74.38 193 GLY A N 1
ATOM 1354 C CA . GLY A 1 193 ? -25.375 -22.250 25.871 1.00 74.38 193 GLY A CA 1
ATOM 1355 C C . GLY A 1 193 ? -25.717 -21.892 27.317 1.00 74.38 193 GLY A C 1
ATOM 1356 O O . GLY A 1 193 ? -25.373 -20.804 27.770 1.00 74.38 193 GLY A O 1
ATOM 1357 N N . THR A 1 194 ? -26.421 -22.773 28.032 1.00 81.56 194 THR A N 1
ATOM 1358 C CA . THR A 1 194 ? -26.755 -22.617 29.456 1.00 81.56 194 THR A CA 1
ATOM 1359 C C . THR A 1 194 ? -25.967 -23.604 30.313 1.00 81.56 194 THR A C 1
ATOM 1361 O O . THR A 1 194 ? -25.714 -24.731 29.877 1.00 81.56 194 THR A O 1
ATOM 1364 N N . CYS A 1 195 ? -25.612 -23.189 31.531 1.00 85.50 195 CYS A N 1
ATOM 1365 C CA . CYS A 1 195 ? -24.878 -24.004 32.496 1.00 85.50 195 CYS A CA 1
ATOM 1366 C C . CYS A 1 195 ? -25.816 -24.810 33.401 1.00 85.50 195 CYS A C 1
ATOM 1368 O O . CYS A 1 195 ? -26.709 -24.250 34.034 1.00 85.50 195 CYS A O 1
ATOM 1370 N N . GLU A 1 196 ? -25.583 -26.117 33.493 1.00 88.31 196 GLU A N 1
ATOM 1371 C CA . GLU A 1 196 ? -26.183 -26.985 34.510 1.00 88.31 196 GLU A CA 1
ATOM 1372 C C . GLU A 1 196 ? -25.223 -27.105 35.699 1.00 88.31 196 GLU A C 1
ATOM 1374 O O . GLU A 1 196 ? -24.159 -27.713 35.587 1.00 88.31 196 GLU A O 1
ATOM 1379 N N . CYS A 1 197 ? -25.568 -26.485 36.828 1.00 86.75 197 CYS A N 1
ATOM 1380 C CA . CYS A 1 197 ? -24.679 -26.366 37.984 1.00 86.75 197 CYS A CA 1
ATOM 1381 C C . CYS A 1 197 ? -24.667 -27.617 38.872 1.00 86.75 197 CYS A C 1
ATOM 1383 O O . CYS A 1 197 ? -25.683 -28.296 39.031 1.00 86.75 197 CYS A O 1
ATOM 1385 N N . VAL A 1 198 ? -23.522 -27.899 39.506 1.00 82.31 198 VAL A N 1
ATOM 1386 C CA . VAL A 1 198 ? -23.449 -28.922 40.565 1.00 82.31 198 VAL A CA 1
ATOM 1387 C C . VAL A 1 198 ? -24.218 -28.481 41.823 1.00 82.31 198 VAL A C 1
ATOM 1389 O O . VAL A 1 198 ? -24.395 -27.292 42.074 1.00 82.31 198 VAL A O 1
ATOM 1392 N N . VAL A 1 199 ? -24.688 -29.436 42.634 1.00 77.88 199 VAL A N 1
ATOM 1393 C CA . VAL A 1 199 ? -25.504 -29.170 43.840 1.00 77.88 199 VAL A CA 1
ATOM 1394 C C . VAL A 1 199 ? -24.804 -28.178 44.785 1.00 77.88 199 VAL A C 1
ATOM 1396 O O . VAL A 1 199 ? -23.636 -28.361 45.121 1.00 77.88 199 VAL A O 1
ATOM 1399 N N . GLY A 1 200 ? -25.523 -27.137 45.227 1.00 70.94 200 GLY A N 1
ATOM 1400 C CA . GLY A 1 200 ? -24.970 -26.053 46.057 1.00 70.94 200 GLY A CA 1
ATOM 1401 C C . GLY A 1 200 ? -24.301 -24.920 45.261 1.00 70.94 200 GLY A C 1
ATOM 1402 O O . GLY A 1 200 ? -23.608 -24.077 45.839 1.00 70.94 200 GLY A O 1
ATOM 1403 N N . ARG A 1 201 ? -24.475 -24.903 43.934 1.00 79.81 201 ARG A N 1
ATOM 1404 C CA . ARG A 1 201 ? -24.065 -23.815 43.043 1.00 79.81 201 ARG A CA 1
ATOM 1405 C C . ARG A 1 201 ? -25.255 -23.277 42.259 1.00 79.81 201 ARG A C 1
ATOM 1407 O O . ARG A 1 201 ? -26.121 -24.037 41.832 1.00 79.81 201 ARG A O 1
ATOM 1414 N N . GLY A 1 202 ? -25.262 -21.968 42.044 1.00 78.56 202 GLY A N 1
ATOM 1415 C CA . GLY A 1 202 ? -26.299 -21.250 41.312 1.00 78.56 202 GLY A CA 1
ATOM 1416 C C . GLY A 1 202 ? -25.727 -20.123 40.458 1.00 78.56 202 GLY A C 1
ATOM 1417 O O . GLY A 1 202 ? -24.513 -19.932 40.373 1.00 78.56 202 GLY A O 1
ATOM 1418 N N . GLY A 1 203 ? -26.617 -19.376 39.811 1.00 79.25 203 GLY A N 1
ATOM 1419 C CA . GLY A 1 203 ? -26.249 -18.330 38.857 1.00 79.25 203 GLY A CA 1
ATOM 1420 C C . GLY A 1 203 ? -26.084 -18.846 37.422 1.00 79.25 203 GLY A C 1
ATOM 1421 O O . GLY A 1 203 ? -26.037 -20.048 37.167 1.00 79.25 203 GLY A O 1
ATOM 1422 N N . ALA A 1 204 ? -26.022 -17.918 36.462 1.00 78.88 204 ALA A N 1
ATOM 1423 C CA . ALA A 1 204 ? -25.961 -18.229 35.027 1.00 78.88 204 ALA A CA 1
ATOM 1424 C C . ALA A 1 204 ? -24.646 -18.907 34.590 1.00 78.88 204 ALA A C 1
ATOM 1426 O O . ALA A 1 204 ? -24.600 -19.534 33.533 1.00 78.88 204 ALA A O 1
ATOM 1427 N N . ASP A 1 205 ? -23.599 -18.781 35.405 1.00 85.25 205 ASP A N 1
ATOM 1428 C CA . ASP A 1 205 ? -22.264 -19.349 35.221 1.00 85.25 205 ASP A CA 1
ATOM 1429 C C . ASP A 1 205 ? -21.830 -20.251 36.390 1.00 85.25 205 ASP A C 1
ATOM 1431 O O . ASP A 1 205 ? -20.649 -20.570 36.506 1.00 85.25 205 ASP A O 1
ATOM 1435 N N . CYS A 1 206 ? -22.753 -20.649 37.273 1.00 86.19 206 CYS A N 1
ATOM 1436 C CA . CYS A 1 206 ? -22.485 -21.489 38.448 1.00 86.19 206 CYS A CA 1
ATOM 1437 C C . CYS A 1 206 ? -21.465 -20.922 39.461 1.00 86.19 206 CYS A C 1
ATOM 1439 O O . CYS A 1 206 ? -20.915 -21.680 40.269 1.00 86.19 206 CYS A O 1
ATOM 1441 N N . ALA A 1 207 ? -21.197 -19.610 39.435 1.00 82.62 207 ALA A N 1
ATOM 1442 C CA . ALA A 1 207 ? -20.267 -18.957 40.357 1.00 82.62 207 ALA A CA 1
ATOM 1443 C C . ALA A 1 207 ? -20.864 -18.688 41.751 1.00 82.62 207 ALA A C 1
ATOM 1445 O O . ALA A 1 207 ? -20.121 -18.465 42.708 1.00 82.62 207 ALA A O 1
ATOM 1446 N N . GLU A 1 208 ? -22.191 -18.697 41.887 1.00 79.00 208 GLU A N 1
ATOM 1447 C CA . GLU A 1 208 ? -22.866 -18.350 43.135 1.00 79.00 208 GLU A CA 1
ATOM 1448 C C . GLU A 1 208 ? -22.927 -19.555 44.082 1.00 79.00 208 GLU A C 1
ATOM 1450 O O . GLU A 1 208 ? -23.287 -20.663 43.680 1.00 79.00 208 GLU A O 1
ATOM 1455 N N . LEU A 1 209 ? -22.586 -19.349 45.358 1.00 67.88 209 LEU A N 1
ATOM 1456 C CA . LEU A 1 209 ? -22.781 -20.354 46.403 1.00 67.88 209 LEU A CA 1
ATOM 1457 C C . LEU A 1 209 ? -24.251 -20.373 46.837 1.00 67.88 209 LEU A C 1
ATOM 1459 O O . LEU A 1 209 ? -24.758 -19.381 47.361 1.00 67.88 209 LEU A O 1
ATOM 1463 N N . THR A 1 210 ? -24.911 -21.521 46.696 1.00 72.38 210 THR A N 1
ATOM 1464 C CA . THR A 1 210 ? -26.276 -21.747 47.191 1.00 72.38 210 THR A CA 1
ATOM 1465 C C . THR A 1 210 ? -26.258 -22.792 48.307 1.00 72.38 210 THR A C 1
ATOM 1467 O O . THR A 1 210 ? -25.393 -23.668 48.329 1.00 72.38 210 THR A O 1
ATOM 1470 N N . CYS A 1 211 ? -27.190 -22.729 49.263 1.00 70.50 211 CYS A N 1
ATOM 1471 C CA . CYS A 1 211 ? -27.232 -23.727 50.337 1.00 70.50 211 CYS A CA 1
ATOM 1472 C C . CYS A 1 211 ? -27.568 -25.117 49.781 1.00 70.50 211 CYS A C 1
ATOM 1474 O O . CYS A 1 211 ? -28.342 -25.250 48.832 1.00 70.50 211 CYS A O 1
ATOM 1476 N N . ALA A 1 212 ? -27.003 -26.160 50.395 1.00 68.12 212 ALA A N 1
ATOM 1477 C CA . ALA A 1 212 ? -27.342 -27.552 50.086 1.00 68.12 212 ALA A CA 1
ATOM 1478 C C . ALA A 1 212 ? -28.810 -27.888 50.423 1.00 68.12 212 ALA A C 1
ATOM 1480 O O . ALA A 1 212 ? -29.374 -28.829 49.866 1.00 68.12 212 ALA A O 1
ATOM 1481 N N . ASP A 1 213 ? -29.412 -27.107 51.324 1.00 70.38 213 ASP A N 1
ATOM 1482 C CA . ASP A 1 213 ? -30.835 -27.094 51.636 1.00 70.38 213 ASP A CA 1
ATOM 1483 C C . ASP A 1 213 ? -31.363 -25.653 51.547 1.00 70.38 213 ASP A C 1
ATOM 1485 O O . ASP A 1 213 ? -30.954 -24.820 52.361 1.00 70.38 213 ASP A O 1
ATOM 1489 N N . PRO A 1 214 ? -32.219 -25.316 50.571 1.00 68.88 214 PRO A N 1
ATOM 1490 C CA . PRO A 1 214 ? -32.758 -23.964 50.444 1.00 68.88 214 PRO A CA 1
ATOM 1491 C C . PRO A 1 214 ? -33.726 -23.589 51.579 1.00 68.88 214 PRO A C 1
ATOM 1493 O O . PRO A 1 214 ? -33.948 -22.400 51.799 1.00 68.88 214 PRO A O 1
ATOM 1496 N N . GLU A 1 215 ? -34.261 -24.567 52.316 1.00 72.56 215 GLU A N 1
ATOM 1497 C CA . GLU A 1 215 ? -35.212 -24.359 53.415 1.00 72.56 215 GLU A CA 1
ATOM 1498 C C . GLU A 1 215 ? -34.576 -24.575 54.798 1.00 72.56 215 GLU A C 1
ATOM 1500 O O . GLU A 1 215 ? -35.256 -24.398 55.803 1.00 72.56 215 GLU A O 1
ATOM 1505 N N . CYS A 1 216 ? -33.287 -24.942 54.881 1.00 78.88 216 CYS A N 1
ATOM 1506 C CA . CYS A 1 216 ? -32.559 -25.189 56.138 1.00 78.88 216 CYS A CA 1
ATOM 1507 C C . CYS A 1 216 ? -33.362 -26.053 57.136 1.00 78.88 216 CYS A C 1
ATOM 1509 O O . CYS A 1 216 ? -33.556 -25.681 58.295 1.00 78.88 216 CYS A O 1
ATOM 1511 N N . SER A 1 217 ? -33.890 -27.186 56.651 1.00 76.94 217 SER A N 1
ATOM 1512 C CA . SER A 1 217 ? -34.777 -28.102 57.393 1.00 76.94 217 SER A CA 1
ATOM 1513 C C . SER A 1 217 ? -36.067 -27.464 57.944 1.00 76.94 217 SER A C 1
ATOM 1515 O O . SER A 1 217 ? -36.714 -28.045 58.811 1.00 76.94 217 SER A O 1
ATOM 1517 N N . GLY A 1 218 ? -36.453 -26.283 57.450 1.00 75.69 218 GLY A N 1
ATOM 1518 C CA . GLY A 1 218 ? -37.592 -25.492 57.922 1.00 75.69 218 GLY A CA 1
ATOM 1519 C C . GLY A 1 218 ? -37.322 -24.679 59.193 1.00 75.69 218 GLY A C 1
ATOM 1520 O O . GLY A 1 218 ? -38.267 -24.144 59.772 1.00 75.69 218 GLY A O 1
ATOM 1521 N N . HIS A 1 219 ? -36.062 -24.603 59.639 1.00 73.12 219 HIS A N 1
ATOM 1522 C CA . HIS A 1 219 ? -35.660 -24.048 60.939 1.00 73.12 219 HIS A CA 1
ATOM 1523 C C . HIS A 1 219 ? -34.464 -23.091 60.827 1.00 73.12 219 HIS A C 1
ATOM 1525 O O . HIS A 1 219 ? -33.599 -23.038 61.708 1.00 73.12 219 HIS A O 1
ATOM 1531 N N . GLY A 1 220 ? -34.375 -22.368 59.712 1.00 75.12 220 GLY A N 1
ATOM 1532 C CA . GLY A 1 220 ? -33.359 -21.351 59.491 1.00 75.12 220 GLY A CA 1
ATOM 1533 C C . GLY A 1 220 ? -33.501 -20.644 58.148 1.00 75.12 220 GLY A C 1
ATOM 1534 O O . GLY A 1 220 ? -34.332 -20.996 57.311 1.00 75.12 220 GLY A O 1
ATOM 1535 N N . VAL A 1 221 ? -32.647 -19.647 57.925 1.00 79.44 221 VAL A N 1
ATOM 1536 C CA . VAL A 1 221 ? -32.605 -18.863 56.685 1.00 79.44 221 VAL A CA 1
ATOM 1537 C C . VAL A 1 221 ? -31.271 -19.093 55.978 1.00 79.44 221 VAL A C 1
ATOM 1539 O O . VAL A 1 221 ? -30.199 -18.904 56.559 1.00 79.44 221 VAL A O 1
ATOM 1542 N N . CYS A 1 222 ? -31.334 -19.490 54.705 1.00 77.25 222 CYS A N 1
ATOM 1543 C CA . CYS A 1 222 ? -30.157 -19.641 53.855 1.00 77.25 222 CYS A CA 1
ATOM 1544 C C . CYS A 1 222 ? -29.610 -18.268 53.444 1.00 77.25 222 CYS A C 1
ATOM 1546 O O . CYS A 1 222 ? -30.318 -17.464 52.835 1.00 77.25 222 CYS A O 1
ATOM 1548 N N . SER A 1 223 ? -28.329 -18.011 53.714 1.00 67.69 223 SER A N 1
ATOM 1549 C CA . SER A 1 223 ? -27.636 -16.837 53.177 1.00 67.69 223 SER A CA 1
ATOM 1550 C C . SER A 1 223 ? -26.194 -17.184 52.800 1.00 67.69 223 SER A C 1
ATOM 1552 O O . SER A 1 223 ? -25.468 -17.786 53.586 1.00 67.69 223 SER A O 1
ATOM 1554 N N . HIS A 1 224 ? -25.783 -16.835 51.575 1.00 71.19 224 HIS A N 1
ATOM 1555 C CA . HIS A 1 224 ? -24.425 -17.067 51.049 1.00 71.19 224 HIS A CA 1
ATOM 1556 C C . HIS A 1 224 ? -23.912 -18.522 51.179 1.00 71.19 224 HIS A C 1
ATOM 1558 O O . HIS A 1 224 ? -22.728 -18.750 51.418 1.00 71.19 224 HIS A O 1
ATOM 1564 N N . GLY A 1 225 ? -24.794 -19.520 51.046 1.00 69.50 225 GLY A N 1
ATOM 1565 C CA . GLY A 1 225 ? -24.424 -20.939 51.134 1.00 69.50 225 GLY A CA 1
ATOM 1566 C C . GLY A 1 225 ? -24.319 -21.511 52.554 1.00 69.50 225 GLY A C 1
ATOM 1567 O O . GLY A 1 225 ? -23.968 -22.679 52.695 1.00 69.50 225 GLY A O 1
ATOM 1568 N N . VAL A 1 226 ? -24.652 -20.731 53.592 1.00 74.50 226 VAL A N 1
ATOM 1569 C CA . VAL A 1 226 ? -24.663 -21.159 55.002 1.00 74.50 226 VAL A CA 1
ATOM 1570 C C . VAL A 1 226 ? -26.076 -21.028 55.579 1.00 74.50 226 VAL A C 1
ATOM 1572 O O . VAL A 1 226 ? -26.729 -19.993 55.420 1.00 74.50 226 VAL A O 1
ATOM 1575 N N . CYS A 1 227 ? -26.550 -22.073 56.263 1.00 77.62 227 CYS A N 1
ATOM 1576 C CA . CYS A 1 227 ? -27.818 -22.047 56.987 1.00 77.62 227 CYS A CA 1
ATOM 1577 C C . CYS A 1 227 ? -27.648 -21.351 58.340 1.00 77.62 227 CYS A C 1
ATOM 1579 O O . CYS A 1 227 ? -26.892 -21.808 59.196 1.00 77.62 227 CYS A O 1
ATOM 1581 N N . SER A 1 228 ? -28.348 -20.232 58.531 1.00 76.06 228 SER A N 1
ATOM 1582 C CA . SER A 1 228 ? -28.424 -19.553 59.823 1.00 76.06 228 SER A CA 1
ATOM 1583 C C . SER A 1 228 ? -29.643 -20.073 60.578 1.00 76.06 228 SER A C 1
ATOM 1585 O O . SER A 1 228 ? -30.770 -19.848 60.140 1.00 76.06 228 SER A O 1
ATOM 1587 N N . CYS A 1 229 ? -29.416 -20.820 61.658 1.00 74.56 229 CYS A N 1
ATOM 1588 C CA . CYS A 1 229 ? -30.475 -21.547 62.354 1.00 74.56 229 CYS A CA 1
ATOM 1589 C C . CYS A 1 229 ? -31.306 -20.659 63.275 1.00 74.56 229 CYS A C 1
ATOM 1591 O O . CYS A 1 229 ? -30.772 -19.804 63.986 1.00 74.56 229 CYS A O 1
ATOM 1593 N N . ASP A 1 230 ? -32.611 -20.912 63.284 1.00 68.69 230 ASP A N 1
ATOM 1594 C CA . ASP A 1 230 ? -33.562 -20.280 64.184 1.00 68.69 230 ASP A CA 1
ATOM 1595 C C . ASP A 1 230 ? -33.272 -20.665 65.643 1.00 68.69 230 ASP A C 1
ATOM 1597 O O . ASP A 1 230 ? -32.690 -21.709 65.955 1.00 68.69 230 ASP A O 1
ATOM 1601 N N . ALA A 1 231 ? -33.676 -19.798 66.572 1.00 53.78 231 ALA A N 1
ATOM 1602 C CA . ALA A 1 231 ? -33.395 -19.968 67.992 1.00 53.78 231 ALA A CA 1
ATOM 1603 C C . ALA A 1 231 ? -33.899 -21.326 68.521 1.00 53.78 231 ALA A C 1
ATOM 1605 O O . ALA A 1 231 ? -35.090 -21.624 68.469 1.00 53.78 231 ALA A O 1
ATOM 1606 N N . GLY A 1 232 ? -32.983 -22.124 69.079 1.00 51.16 232 GLY A N 1
ATOM 1607 C CA . GLY A 1 232 ? -33.265 -23.474 69.583 1.00 51.16 232 GLY A CA 1
ATOM 1608 C C . GLY A 1 232 ? -32.786 -24.604 68.668 1.00 51.16 232 GLY A C 1
ATOM 1609 O O . GLY A 1 232 ? -32.766 -25.750 69.128 1.00 51.16 232 GLY A O 1
ATOM 1610 N N . PHE A 1 233 ? -32.335 -24.277 67.450 1.00 62.44 233 PHE A N 1
ATOM 1611 C CA . PHE A 1 233 ? -31.816 -25.221 66.463 1.00 62.44 233 PHE A CA 1
ATOM 1612 C C . PHE A 1 233 ? -30.311 -25.038 66.191 1.00 62.44 233 PHE A C 1
ATOM 1614 O O . PHE A 1 233 ? -29.774 -23.935 66.289 1.00 62.44 233 PHE A O 1
ATOM 1621 N N . ALA A 1 234 ? -29.611 -26.125 65.863 1.00 63.41 234 ALA A N 1
ATOM 1622 C CA . ALA A 1 234 ? -28.177 -26.163 65.554 1.00 63.41 234 ALA A CA 1
ATOM 1623 C C . ALA A 1 234 ? -27.861 -27.238 64.490 1.00 63.41 234 ALA A C 1
ATOM 1625 O O . ALA A 1 234 ? -28.700 -28.083 64.204 1.00 63.41 234 ALA A O 1
ATOM 1626 N N . GLY A 1 235 ? -26.653 -27.235 63.916 1.00 65.88 235 GLY A N 1
ATOM 1627 C CA . GLY A 1 235 ? -26.244 -28.149 62.829 1.00 65.88 235 GLY A CA 1
ATOM 1628 C C . GLY A 1 235 ? -26.033 -27.426 61.491 1.00 65.88 235 GLY A C 1
ATOM 1629 O O . GLY A 1 235 ? -26.437 -26.275 61.347 1.00 65.88 235 GLY A O 1
ATOM 1630 N N . GLU A 1 236 ? -25.376 -28.068 60.515 1.00 64.69 236 GLU A N 1
ATOM 1631 C CA . GLU A 1 236 ? -25.043 -27.445 59.211 1.00 64.69 236 GLU A CA 1
ATOM 1632 C C . GLU A 1 236 ? -26.276 -27.235 58.312 1.00 64.69 236 GLU A C 1
ATOM 1634 O O . GLU A 1 236 ? -26.230 -26.451 57.362 1.00 64.69 236 GLU A O 1
ATOM 1639 N N . ARG A 1 237 ? -27.393 -27.903 58.627 1.00 71.81 237 ARG A N 1
ATOM 1640 C CA . ARG A 1 237 ? -28.707 -27.751 57.987 1.00 71.81 237 ARG A CA 1
ATOM 1641 C C . ARG A 1 237 ? -29.806 -27.415 59.006 1.00 71.81 237 ARG A C 1
ATOM 1643 O O . ARG A 1 237 ? -30.979 -27.542 58.667 1.00 71.81 237 ARG A O 1
ATOM 1650 N N . CYS A 1 238 ? -29.441 -26.990 60.221 1.00 71.75 238 CYS A N 1
ATOM 1651 C CA . CYS A 1 238 ? -30.351 -26.670 61.332 1.00 71.75 238 CYS A CA 1
ATOM 1652 C C . CYS A 1 238 ? -31.203 -27.846 61.841 1.00 71.75 238 CYS A C 1
ATOM 1654 O O . CYS A 1 238 ? -32.358 -27.689 62.224 1.00 71.75 238 CYS A O 1
ATOM 1656 N N . GLU A 1 239 ? -30.615 -29.040 61.858 1.00 72.25 239 GLU A N 1
ATOM 1657 C CA . GLU A 1 239 ? -31.286 -30.313 62.130 1.00 72.25 239 GLU A CA 1
ATOM 1658 C C . GLU A 1 239 ? -31.309 -30.768 63.611 1.00 72.25 239 GLU A C 1
ATOM 1660 O O . GLU A 1 239 ? -31.941 -31.775 63.933 1.00 72.25 239 GLU A O 1
ATOM 1665 N N . LEU A 1 240 ? -30.626 -30.068 64.528 1.00 56.59 240 LEU A N 1
ATOM 1666 C CA . LEU A 1 240 ? -30.450 -30.444 65.946 1.00 56.59 240 LEU A CA 1
ATOM 1667 C C . LEU A 1 240 ? -31.205 -29.493 66.891 1.00 56.59 240 LEU A C 1
ATOM 1669 O O . LEU A 1 240 ? -31.202 -28.297 66.652 1.00 56.59 240 LEU A O 1
ATOM 1673 N N . PHE A 1 241 ? -31.766 -29.982 68.008 1.00 49.53 241 PHE A N 1
ATOM 1674 C CA . PHE A 1 241 ? -32.550 -29.190 68.986 1.00 49.53 241 PHE A CA 1
ATOM 1675 C C . PHE A 1 241 ? -31.873 -29.119 70.380 1.00 49.53 241 PHE A C 1
ATOM 1677 O O . PHE A 1 241 ? -31.486 -30.165 70.909 1.00 49.53 241 PHE A O 1
ATOM 1684 N N . GLY A 1 242 ? -31.826 -27.944 71.040 1.00 52.25 242 GLY A N 1
ATOM 1685 C CA . GLY A 1 242 ? -31.760 -27.849 72.521 1.00 52.25 242 GLY A CA 1
ATOM 1686 C C . GLY A 1 242 ? -30.826 -26.815 73.195 1.00 52.25 242 GLY A C 1
ATOM 1687 O O . GLY A 1 242 ? -29.882 -26.305 72.602 1.00 52.25 242 GLY A O 1
ATOM 1688 N N . CYS A 1 243 ? -31.058 -26.583 74.504 1.00 52.16 243 CYS A N 1
ATOM 1689 C CA . CYS A 1 243 ? -30.075 -26.061 75.475 1.00 52.16 243 CYS A CA 1
ATOM 1690 C C . CYS A 1 243 ? -29.649 -27.198 76.437 1.00 52.16 243 CYS A C 1
ATOM 1692 O O . CYS A 1 243 ? -30.463 -27.592 77.279 1.00 52.16 243 CYS A O 1
ATOM 1694 N N . PRO A 1 244 ? -28.419 -27.745 76.381 1.00 41.97 244 PRO A N 1
ATOM 1695 C CA . PRO A 1 244 ? -28.014 -28.844 77.260 1.00 41.97 244 PRO A CA 1
ATOM 1696 C C . PRO A 1 244 ? -27.257 -28.370 78.523 1.00 41.97 244 PRO A C 1
ATOM 1698 O O . PRO A 1 244 ? -26.213 -27.739 78.426 1.00 41.97 244 PRO A O 1
ATOM 1701 N N . GLY A 1 245 ? -27.786 -28.730 79.703 1.00 44.22 245 GLY A N 1
ATOM 1702 C CA . GLY A 1 245 ? -27.086 -29.041 80.970 1.00 44.22 245 GLY A CA 1
ATOM 1703 C C . GLY A 1 245 ? -25.993 -28.117 81.560 1.00 44.22 245 GLY A C 1
ATOM 1704 O O . GLY A 1 245 ? -24.827 -28.330 81.262 1.00 44.22 245 GLY A O 1
ATOM 1705 N N . VAL A 1 246 ? -26.388 -27.299 82.567 1.00 44.81 246 VAL A N 1
ATOM 1706 C CA . VAL A 1 246 ? -25.636 -26.694 83.725 1.00 44.81 246 VAL A CA 1
ATOM 1707 C C . VAL A 1 246 ? -24.394 -25.803 83.457 1.00 44.81 246 VAL A C 1
ATOM 1709 O O . VAL A 1 246 ? -23.709 -25.986 82.466 1.00 44.81 246 VAL A O 1
ATOM 1712 N N . PRO A 1 247 ? -23.943 -24.909 84.372 1.00 47.31 247 PRO A N 1
ATOM 1713 C CA . PRO A 1 247 ? -24.580 -23.930 85.260 1.00 47.31 247 PRO A CA 1
ATOM 1714 C C . PRO A 1 247 ? -24.272 -22.480 84.786 1.00 47.31 247 PRO A C 1
ATOM 1716 O O . PRO A 1 247 ? -23.830 -21.632 85.559 1.00 47.31 247 PRO A O 1
ATOM 1719 N N . SER A 1 248 ? -24.434 -22.196 83.492 1.00 51.66 248 SER A N 1
ATOM 1720 C CA . SER A 1 248 ? -23.981 -20.931 82.884 1.00 51.66 248 SER A CA 1
ATOM 1721 C C . SER A 1 248 ? -24.907 -20.388 81.794 1.00 51.66 248 SER A C 1
ATOM 1723 O O . SER A 1 248 ? -24.496 -19.514 81.037 1.00 51.66 248 SER A O 1
ATOM 1725 N N . ALA A 1 249 ? -26.168 -20.834 81.744 1.00 54.97 249 ALA A N 1
ATOM 1726 C CA . ALA A 1 249 ? -27.120 -20.420 80.705 1.00 54.97 249 ALA A CA 1
ATOM 1727 C C . ALA A 1 249 ? -27.304 -18.894 80.620 1.00 54.97 249 ALA A C 1
ATOM 1729 O O . ALA A 1 249 ? -27.618 -18.397 79.551 1.00 54.97 249 ALA A O 1
ATOM 1730 N N . CYS A 1 250 ? -27.032 -18.166 81.713 1.00 60.03 250 CYS A N 1
ATOM 1731 C CA . CYS A 1 250 ? -26.943 -16.706 81.742 1.00 60.03 250 CYS A CA 1
ATOM 1732 C C . CYS A 1 250 ? -25.685 -16.202 82.491 1.00 60.03 250 CYS A C 1
ATOM 1734 O O . CYS A 1 250 ? -25.761 -15.291 83.321 1.00 60.03 250 CYS A O 1
ATOM 1736 N N . SER A 1 251 ? -24.527 -16.845 82.281 1.00 61.38 251 SER A N 1
ATOM 1737 C CA . SER A 1 251 ? -23.225 -16.448 82.864 1.00 61.38 251 SER A CA 1
ATOM 1738 C C . SER A 1 251 ? -23.198 -16.323 84.393 1.00 61.38 251 SER A C 1
ATOM 1740 O O . SER A 1 251 ? -22.387 -15.580 84.942 1.00 61.38 251 SER A O 1
ATOM 1742 N N . ALA A 1 252 ? -24.105 -17.031 85.077 1.00 58.97 252 ALA A N 1
ATOM 1743 C CA . ALA A 1 252 ? -24.364 -16.954 86.519 1.00 58.97 252 ALA A CA 1
ATOM 1744 C C . ALA A 1 252 ? -24.774 -15.559 87.049 1.00 58.97 252 ALA A C 1
ATOM 1746 O O . ALA A 1 252 ? -24.816 -15.354 88.260 1.00 58.97 252 ALA A O 1
ATOM 1747 N N . VAL A 1 253 ? -25.095 -14.613 86.158 1.00 62.94 253 VAL A N 1
ATOM 1748 C CA . VAL A 1 253 ? -25.452 -13.223 86.503 1.00 62.94 253 VAL A CA 1
ATOM 1749 C C . VAL A 1 253 ? -26.826 -12.821 85.959 1.00 62.94 253 VAL A C 1
ATOM 1751 O O . VAL A 1 253 ? -27.511 -12.009 86.575 1.00 62.94 253 VAL A O 1
ATOM 1754 N N . GLY A 1 254 ? -27.257 -13.396 84.836 1.00 62.88 254 GLY A N 1
ATOM 1755 C CA . GLY A 1 254 ? -28.612 -13.235 84.318 1.00 62.88 254 GLY A CA 1
ATOM 1756 C C . GLY A 1 254 ? -29.595 -14.267 84.861 1.00 62.88 254 GLY A C 1
ATOM 1757 O O . GLY A 1 254 ? -29.217 -15.325 85.365 1.00 62.88 254 GLY A O 1
ATOM 1758 N N . ILE A 1 255 ? -30.882 -13.962 84.722 1.00 64.44 255 ILE A N 1
ATOM 1759 C CA . ILE A 1 255 ? -31.980 -14.833 85.147 1.00 64.44 255 ILE A CA 1
ATOM 1760 C C . ILE A 1 255 ? -32.589 -15.473 83.898 1.00 64.44 255 ILE A C 1
ATOM 1762 O O . ILE A 1 255 ? -33.080 -14.764 83.020 1.00 64.44 255 ILE A O 1
ATOM 1766 N N . CYS A 1 256 ? -32.560 -16.805 83.815 1.00 57.94 256 CYS A N 1
ATOM 1767 C CA . CYS A 1 256 ? -33.190 -17.550 82.724 1.00 57.94 256 CYS A CA 1
ATOM 1768 C C . CYS A 1 256 ? -34.713 -17.544 82.914 1.00 57.94 256 CYS A C 1
ATOM 1770 O O . CYS A 1 256 ? -35.216 -18.023 83.931 1.00 57.94 256 CYS A O 1
ATOM 1772 N N . GLN A 1 257 ? -35.445 -16.978 81.957 1.00 57.94 257 GLN A N 1
ATOM 1773 C CA . GLN A 1 257 ? -36.904 -16.939 81.940 1.00 57.94 257 GLN A CA 1
ATOM 1774 C C . GLN A 1 257 ? -37.432 -17.946 80.918 1.00 57.94 257 GLN A C 1
ATOM 1776 O O . GLN A 1 257 ? -37.101 -17.866 79.735 1.00 57.94 257 GLN A O 1
ATOM 1781 N N . LEU A 1 258 ? -38.284 -18.862 81.382 1.00 54.97 258 LEU A N 1
ATOM 1782 C CA . LEU A 1 258 ? -39.099 -19.730 80.534 1.00 54.97 258 LEU A CA 1
ATOM 1783 C C . LEU A 1 258 ? -40.439 -19.027 80.292 1.00 54.97 258 LEU A C 1
ATOM 1785 O O . LEU A 1 258 ? -41.159 -18.728 81.247 1.00 54.97 258 LEU A O 1
ATOM 1789 N N . GLY A 1 259 ? -40.758 -18.711 79.039 1.00 46.09 259 GLY A N 1
ATOM 1790 C CA . GLY A 1 259 ? -42.068 -18.172 78.671 1.00 46.09 259 GLY A CA 1
ATOM 1791 C C . GLY A 1 259 ? -43.066 -19.286 78.344 1.00 46.09 259 GLY A C 1
ATOM 1792 O O . GLY A 1 259 ? -42.782 -20.081 77.459 1.00 46.09 259 GLY A O 1
ATOM 1793 N N . GLY A 1 260 ? -44.227 -19.304 79.020 1.00 48.97 260 GLY A N 1
ATOM 1794 C CA . GLY A 1 260 ? -45.446 -19.994 78.555 1.00 48.97 260 GLY A CA 1
ATOM 1795 C C . GLY A 1 260 ? -46.205 -20.835 79.599 1.00 48.97 260 GLY A C 1
ATOM 1796 O O . GLY A 1 260 ? -45.690 -21.823 80.108 1.00 48.97 260 GLY A O 1
ATOM 1797 N N . ASN A 1 261 ? -47.463 -20.469 79.886 1.00 46.88 261 ASN A N 1
ATOM 1798 C CA . ASN A 1 261 ? -48.452 -21.283 80.613 1.00 46.88 261 ASN A CA 1
ATOM 1799 C C . ASN A 1 261 ? -49.121 -22.258 79.625 1.00 46.88 261 ASN A C 1
ATOM 1801 O O . ASN A 1 261 ? -49.881 -21.804 78.772 1.00 46.88 261 ASN A O 1
ATOM 1805 N N . ALA A 1 262 ? -48.928 -23.571 79.769 1.00 40.50 262 ALA A N 1
ATOM 1806 C CA . ALA A 1 262 ? -49.682 -24.577 79.015 1.00 40.50 262 ALA A CA 1
ATOM 1807 C C . ALA A 1 262 ? -50.373 -25.563 79.970 1.00 40.50 262 ALA A C 1
ATOM 1809 O O . ALA A 1 262 ? -49.731 -26.356 80.659 1.00 40.50 262 ALA A O 1
ATOM 1810 N N . SER A 1 263 ? -51.708 -25.506 80.024 1.00 39.00 263 SER A N 1
ATOM 1811 C CA . SER A 1 263 ? -52.528 -26.537 80.663 1.00 39.00 263 SER A CA 1
ATOM 1812 C C . SER A 1 263 ? -52.607 -27.773 79.767 1.00 39.00 263 SER A C 1
ATOM 1814 O O . SER A 1 263 ? -52.823 -27.658 78.563 1.00 39.00 263 SER A O 1
ATOM 1816 N N . VAL A 1 264 ? -52.490 -28.954 80.368 1.00 44.03 264 VAL A N 1
ATOM 1817 C CA . VAL A 1 264 ? -52.449 -30.251 79.683 1.00 44.03 264 VAL A CA 1
ATOM 1818 C C . VAL A 1 264 ? -53.756 -30.555 78.944 1.00 44.03 264 VAL A C 1
ATOM 1820 O O . VAL A 1 264 ? -54.774 -30.806 79.591 1.00 44.03 264 VAL A O 1
ATOM 1823 N N . ARG A 1 265 ? -53.697 -30.641 77.605 1.00 38.25 265 ARG A N 1
ATOM 1824 C CA . ARG A 1 265 ? -54.418 -31.641 76.787 1.00 38.25 265 ARG A CA 1
ATOM 1825 C C . ARG A 1 265 ? -53.999 -31.586 75.307 1.00 38.25 265 ARG A C 1
ATOM 1827 O O . ARG A 1 265 ? -54.402 -30.681 74.594 1.00 38.25 265 ARG A O 1
ATOM 1834 N N . GLY A 1 266 ? -53.304 -32.632 74.849 1.00 39.09 266 GLY A N 1
ATOM 1835 C CA . GLY A 1 266 ? -53.228 -33.016 73.430 1.00 39.09 266 GLY A CA 1
ATOM 1836 C C . GLY A 1 266 ? -51.972 -32.576 72.670 1.00 39.09 266 GLY A C 1
ATOM 1837 O O . GLY A 1 266 ? -51.824 -31.419 72.320 1.00 39.09 266 GLY A O 1
ATOM 1838 N N . SER A 1 267 ? -51.103 -33.556 72.409 1.00 46.38 267 SER A N 1
ATOM 1839 C CA . SER A 1 267 ? -50.103 -33.685 71.331 1.00 46.38 267 SER A CA 1
ATOM 1840 C C . SER A 1 267 ? -49.956 -32.553 70.289 1.00 46.38 267 SER A C 1
ATOM 1842 O O . SER A 1 267 ? -50.510 -32.656 69.197 1.00 46.38 267 SER A O 1
ATOM 1844 N N . PHE A 1 268 ? -49.122 -31.560 70.598 1.00 34.62 268 PHE A N 1
ATOM 1845 C CA . PHE A 1 268 ? -48.142 -30.887 69.723 1.00 34.62 268 PHE A CA 1
ATOM 1846 C C . PHE A 1 268 ? -47.300 -29.985 70.651 1.00 34.62 268 PHE A C 1
ATOM 1848 O O . PHE A 1 268 ? -47.866 -29.327 71.522 1.00 34.62 268 PHE A O 1
ATOM 1855 N N . LEU A 1 269 ? -45.966 -30.035 70.581 1.00 38.06 269 LEU A N 1
ATOM 1856 C CA . LEU A 1 269 ? -45.087 -29.239 71.453 1.00 38.06 269 LEU A CA 1
ATOM 1857 C C . LEU A 1 269 ? -44.820 -27.881 70.792 1.00 38.06 269 LEU A C 1
ATOM 1859 O O . LEU A 1 269 ? -43.842 -27.754 70.064 1.00 38.06 269 LEU A O 1
ATOM 1863 N N . ASP A 1 270 ? -45.680 -26.896 71.051 1.00 38.72 270 ASP A N 1
ATOM 1864 C CA . ASP A 1 270 ? -45.419 -25.491 70.721 1.00 38.72 270 ASP A CA 1
ATOM 1865 C C . ASP A 1 270 ? -44.905 -24.714 71.947 1.00 38.72 270 ASP A C 1
ATOM 1867 O O . ASP A 1 270 ? -45.406 -24.864 73.062 1.00 38.72 270 ASP A O 1
ATOM 1871 N N . GLU A 1 271 ? -43.894 -23.885 71.672 1.00 47.72 271 GLU A N 1
ATOM 1872 C CA . GLU A 1 271 ? -43.329 -22.773 72.449 1.00 47.72 271 GLU A CA 1
ATOM 1873 C C . GLU A 1 271 ? -42.895 -23.012 73.910 1.00 47.72 271 GLU A C 1
ATOM 1875 O O . GLU A 1 271 ? -43.621 -22.757 74.869 1.00 47.72 271 GLU A O 1
ATOM 1880 N N . LEU A 1 272 ? -41.602 -23.308 74.088 1.00 47.31 272 LEU A N 1
ATOM 1881 C CA . LEU A 1 272 ? -40.840 -22.789 75.228 1.00 47.31 272 LEU A CA 1
ATOM 1882 C C . LEU A 1 272 ? -39.662 -21.956 74.710 1.00 47.31 272 LEU A C 1
ATOM 1884 O O . LEU A 1 272 ? -38.604 -22.493 74.390 1.00 47.31 272 LEU A O 1
ATOM 1888 N N . SER A 1 273 ? -39.816 -20.632 74.653 1.00 48.59 273 SER A N 1
ATOM 1889 C CA . SER A 1 273 ? -38.682 -19.723 74.450 1.00 48.59 273 SER A CA 1
ATOM 1890 C C . SER A 1 273 ? -37.948 -19.545 75.786 1.00 48.59 273 SER A C 1
ATOM 1892 O O . SER A 1 273 ? -38.501 -18.981 76.736 1.00 48.59 273 SER A O 1
ATOM 1894 N N . ALA A 1 274 ? -36.706 -20.023 75.878 1.00 52.94 274 ALA A N 1
ATOM 1895 C CA . ALA A 1 274 ? -35.814 -19.744 77.003 1.00 52.94 274 ALA A CA 1
ATOM 1896 C C . ALA A 1 274 ? -34.951 -18.517 76.670 1.00 52.94 274 ALA A C 1
ATOM 1898 O O . ALA A 1 274 ? -34.203 -18.534 75.696 1.00 52.94 274 ALA A O 1
ATOM 1899 N N . ARG A 1 275 ? -35.061 -17.441 77.460 1.00 60.28 275 ARG A N 1
ATOM 1900 C CA . ARG A 1 275 ? -34.286 -16.196 77.278 1.00 60.28 275 ARG A CA 1
ATOM 1901 C C . ARG A 1 275 ? -33.650 -15.740 78.587 1.00 60.28 275 ARG A C 1
ATOM 1903 O O . ARG A 1 275 ? -34.257 -15.883 79.648 1.00 60.28 275 ARG A O 1
ATOM 1910 N N . CYS A 1 276 ? -32.467 -15.138 78.528 1.00 62.53 276 CYS A N 1
ATOM 1911 C CA . CYS A 1 276 ? -31.835 -14.535 79.699 1.00 62.53 276 CYS A CA 1
ATOM 1912 C C . CYS A 1 276 ? -32.235 -13.070 79.863 1.00 62.53 276 CYS A C 1
ATOM 1914 O O . CYS A 1 276 ? -32.132 -12.274 78.934 1.00 62.53 276 CYS A O 1
ATOM 1916 N N . SER A 1 277 ? -32.660 -12.704 81.070 1.00 68.25 277 SER A N 1
ATOM 1917 C CA . SER A 1 277 ? -32.822 -11.311 81.486 1.00 68.25 277 SER A CA 1
ATOM 1918 C C . SER A 1 277 ? -31.535 -10.837 82.161 1.00 68.25 277 SER A C 1
ATOM 1920 O O . SER A 1 277 ? -31.145 -11.402 83.188 1.00 68.25 277 SER A O 1
ATOM 1922 N N . CYS A 1 278 ? -30.894 -9.802 81.611 1.00 67.88 278 CYS A N 1
ATOM 1923 C CA . CYS A 1 278 ? -29.629 -9.259 82.114 1.00 67.88 278 CYS A CA 1
ATOM 1924 C C . CYS A 1 278 ? -29.828 -7.983 82.960 1.00 67.88 278 CYS A C 1
ATOM 1926 O O . CYS A 1 278 ? -30.733 -7.202 82.666 1.00 67.88 278 CYS A O 1
ATOM 1928 N N . PRO A 1 279 ? -29.013 -7.754 84.009 1.00 69.56 279 PRO A N 1
ATOM 1929 C CA . PRO A 1 279 ? -28.972 -6.481 84.741 1.00 69.56 279 PRO A CA 1
ATOM 1930 C C . PRO A 1 279 ? -28.374 -5.345 83.885 1.00 69.56 279 PRO A C 1
ATOM 1932 O O . PRO A 1 279 ? -27.615 -5.624 82.966 1.00 69.56 279 PRO A O 1
ATOM 1935 N N . GLU A 1 280 ? -28.658 -4.072 84.205 1.00 65.62 280 GLU A N 1
ATOM 1936 C CA . GLU A 1 280 ? -28.313 -2.885 83.377 1.00 65.62 280 GLU A CA 1
ATOM 1937 C C . GLU A 1 280 ? -26.833 -2.791 82.945 1.00 65.62 280 GLU A C 1
ATOM 1939 O O . GLU A 1 280 ? -26.520 -2.248 81.886 1.00 65.62 280 GLU A O 1
ATOM 1944 N N . SER A 1 281 ? -25.912 -3.361 83.724 1.00 63.44 281 SER A N 1
ATOM 1945 C CA . SER A 1 281 ? -24.472 -3.384 83.439 1.00 63.44 281 SER A CA 1
ATOM 1946 C C . SER A 1 281 ? -24.004 -4.556 82.563 1.00 63.44 281 SER A C 1
ATOM 1948 O O . SER A 1 281 ? -22.805 -4.657 82.288 1.00 63.44 281 SER A O 1
ATOM 1950 N N . ARG A 1 282 ? -24.911 -5.445 82.127 1.00 67.81 282 ARG A N 1
ATOM 1951 C CA . ARG A 1 282 ? -24.608 -6.625 81.305 1.00 67.81 282 ARG A CA 1
ATOM 1952 C C . ARG A 1 282 ? -25.513 -6.767 80.078 1.00 67.81 282 ARG A C 1
ATOM 1954 O O . ARG A 1 282 ? -26.710 -6.511 80.139 1.00 67.81 282 ARG A O 1
ATOM 1961 N N . ALA A 1 283 ? -24.938 -7.278 78.995 1.00 65.88 283 ALA A N 1
ATOM 1962 C CA . ALA A 1 283 ? -25.591 -7.537 77.715 1.00 65.88 283 ALA A CA 1
ATOM 1963 C C . ALA A 1 283 ? -25.188 -8.920 77.155 1.00 65.88 283 ALA A C 1
ATOM 1965 O O . ALA A 1 283 ? -24.314 -9.592 77.704 1.00 65.88 283 ALA A O 1
ATOM 1966 N N . GLY A 1 284 ? -25.825 -9.349 76.062 1.00 61.31 284 GLY A N 1
ATOM 1967 C CA . GLY A 1 284 ? -25.617 -10.668 75.443 1.00 61.31 284 GLY A CA 1
ATOM 1968 C C . GLY A 1 284 ? -26.745 -11.660 75.745 1.00 61.31 284 GLY A C 1
ATOM 1969 O O . GLY A 1 284 ? -27.503 -11.482 76.700 1.00 61.31 284 GLY A O 1
ATOM 1970 N N . ALA A 1 285 ? -26.876 -12.699 74.916 1.00 57.38 285 ALA A N 1
ATOM 1971 C CA . ALA A 1 285 ? -27.962 -13.682 75.009 1.00 57.38 285 ALA A CA 1
ATOM 1972 C C . ALA A 1 285 ? -27.895 -14.538 76.289 1.00 57.38 285 ALA A C 1
ATOM 1974 O O . ALA A 1 285 ? -28.910 -15.099 76.698 1.00 57.38 285 ALA A O 1
ATOM 1975 N N . ALA A 1 286 ? -26.729 -14.582 76.941 1.00 61.25 286 ALA A N 1
ATOM 1976 C CA . ALA A 1 286 ? -26.461 -15.239 78.211 1.00 61.25 286 ALA A CA 1
ATOM 1977 C C . ALA A 1 286 ? -25.823 -14.277 79.246 1.00 61.25 286 ALA A C 1
ATOM 1979 O O . ALA A 1 286 ? -25.160 -14.730 80.179 1.00 61.25 286 ALA A O 1
ATOM 1980 N N . CYS A 1 287 ? -26.001 -12.954 79.132 1.00 66.38 287 CYS A N 1
ATOM 1981 C CA . CYS A 1 287 ? -25.445 -11.938 80.050 1.00 66.38 287 CYS A CA 1
ATOM 1982 C C . CYS A 1 287 ? -23.920 -12.032 80.290 1.00 66.38 287 CYS A C 1
ATOM 1984 O O . CYS A 1 287 ? -23.411 -11.764 81.389 1.00 66.38 287 CYS A O 1
ATOM 1986 N N . GLU A 1 288 ? -23.196 -12.459 79.262 1.00 67.25 288 GLU A N 1
ATOM 1987 C CA . GLU A 1 288 ? -21.760 -12.720 79.245 1.00 67.25 288 GLU A CA 1
ATOM 1988 C C . GLU A 1 288 ? -20.915 -11.468 78.951 1.00 67.25 288 GLU A C 1
ATOM 1990 O O . GLU A 1 288 ? -19.711 -11.478 79.209 1.00 67.25 288 GLU A O 1
ATOM 1995 N N . LEU A 1 289 ? -21.531 -10.383 78.467 1.00 63.84 289 LEU A N 1
ATOM 1996 C CA . LEU A 1 289 ? -20.854 -9.152 78.035 1.00 63.84 289 LEU A CA 1
ATOM 1997 C C . LEU A 1 289 ? -21.170 -7.981 78.985 1.00 63.84 289 LEU A C 1
ATOM 1999 O O . LEU A 1 289 ? -22.242 -7.945 79.591 1.00 63.84 289 LEU A O 1
ATOM 2003 N N . LEU A 1 290 ? -20.262 -7.005 79.116 1.00 67.50 290 LEU A N 1
ATOM 2004 C CA . LEU A 1 290 ? -20.545 -5.720 79.780 1.00 67.50 290 LEU A CA 1
ATOM 2005 C C . LEU A 1 290 ? -21.295 -4.766 78.832 1.00 67.50 290 LEU A C 1
ATOM 2007 O O . LEU A 1 290 ? -20.969 -4.686 77.650 1.00 67.50 290 LEU A O 1
ATOM 2011 N N . SER A 1 291 ? -22.288 -4.034 79.350 1.00 70.94 291 SER A N 1
ATOM 2012 C CA . SER A 1 291 ? -23.045 -3.036 78.576 1.00 70.94 291 SER A CA 1
ATOM 2013 C C . SER A 1 291 ? -22.183 -1.815 78.250 1.00 70.94 291 SER A C 1
ATOM 2015 O O . SER A 1 291 ? -21.543 -1.256 79.141 1.00 70.94 291 SER A O 1
ATOM 2017 N N . CYS A 1 292 ? -22.207 -1.364 76.996 1.00 74.06 292 CYS A N 1
ATOM 2018 C CA . CYS A 1 292 ? -21.498 -0.158 76.571 1.00 74.06 292 CYS A CA 1
ATOM 2019 C C . CYS A 1 292 ? -22.357 1.112 76.697 1.00 74.06 292 CYS A C 1
ATOM 2021 O O . CYS A 1 292 ? -23.586 1.056 76.581 1.00 74.06 292 CYS A O 1
ATOM 2023 N N . PRO A 1 293 ? -21.724 2.280 76.909 1.00 74.38 293 PRO A N 1
ATOM 2024 C CA . PRO A 1 293 ? -22.427 3.554 76.990 1.00 74.38 293 PRO A CA 1
ATOM 2025 C C . PRO A 1 293 ? -23.158 3.877 75.679 1.00 74.38 293 PRO A C 1
ATOM 2027 O O . PRO A 1 293 ? -22.663 3.640 74.574 1.00 74.38 293 PRO A O 1
ATOM 2030 N N . SER A 1 294 ? -24.360 4.435 75.816 1.00 73.94 294 SER A N 1
ATOM 2031 C CA . SER A 1 294 ? -25.200 4.874 74.699 1.00 73.94 294 SER A CA 1
ATOM 2032 C C . SER A 1 294 ? -25.165 6.397 74.580 1.00 73.94 294 SER A C 1
ATOM 2034 O O . SER A 1 294 ? -25.159 7.096 75.594 1.00 73.94 294 SER A O 1
ATOM 2036 N N . GLY A 1 295 ? -25.118 6.911 73.349 1.00 66.00 295 GLY A N 1
ATOM 2037 C CA . GLY A 1 295 ? -25.204 8.351 73.082 1.00 66.00 295 GLY A CA 1
ATOM 2038 C C . GLY A 1 295 ? -26.619 8.904 73.295 1.00 66.00 295 GLY A C 1
ATOM 2039 O O . GLY A 1 295 ? -27.521 8.186 73.727 1.00 66.00 295 GLY A O 1
ATOM 2040 N N . GLY A 1 296 ? -26.839 10.176 72.941 1.00 63.25 296 GLY A N 1
ATOM 2041 C CA . GLY A 1 296 ? -28.144 10.849 73.077 1.00 63.25 296 GLY A CA 1
ATOM 2042 C C . GLY A 1 296 ? -29.306 10.169 72.333 1.00 63.25 296 GLY A C 1
ATOM 2043 O O . GLY A 1 296 ? -30.458 10.370 72.702 1.00 63.25 296 GLY A O 1
ATOM 2044 N N . ASP A 1 297 ? -28.998 9.313 71.354 1.00 66.38 297 ASP A N 1
ATOM 2045 C CA . ASP A 1 297 ? -29.960 8.542 70.555 1.00 66.38 297 ASP A CA 1
ATOM 2046 C C . ASP A 1 297 ? -30.312 7.163 71.154 1.00 66.38 297 ASP A C 1
ATOM 2048 O O . ASP A 1 297 ? -31.015 6.370 70.526 1.00 66.38 297 ASP A O 1
ATOM 2052 N N . GLY A 1 298 ? -29.791 6.826 72.342 1.00 65.31 298 GLY A N 1
ATOM 2053 C CA . GLY A 1 298 ? -30.107 5.580 73.058 1.00 65.31 298 GLY A CA 1
ATOM 2054 C C . GLY A 1 298 ? -29.528 4.298 72.441 1.00 65.31 298 GLY A C 1
ATOM 2055 O O . GLY A 1 298 ? -29.841 3.202 72.901 1.00 65.31 298 GLY A O 1
ATOM 2056 N N . ARG A 1 299 ? -28.681 4.411 71.409 1.00 73.00 299 ARG A N 1
ATOM 2057 C CA . ARG A 1 299 ? -27.987 3.283 70.764 1.00 73.00 299 ARG A CA 1
ATOM 2058 C C . ARG A 1 299 ? -26.580 3.102 71.336 1.00 73.00 299 ARG A C 1
ATOM 2060 O O . ARG A 1 299 ? -25.851 4.082 71.516 1.00 73.00 299 ARG A O 1
ATOM 2067 N N . SER A 1 300 ? -26.188 1.846 71.560 1.00 73.25 300 SER A N 1
ATOM 2068 C CA . SER A 1 300 ? -24.856 1.475 72.060 1.00 73.25 300 SER A CA 1
ATOM 2069 C C . SER A 1 300 ? -23.757 2.007 71.135 1.00 73.25 300 SER A C 1
ATOM 2071 O O . SER A 1 300 ? -23.825 1.810 69.920 1.00 73.25 300 SER A O 1
ATOM 2073 N N . CYS A 1 301 ? -22.770 2.709 71.702 1.00 81.25 301 CYS A N 1
ATOM 2074 C CA . CYS A 1 301 ? -21.681 3.374 70.971 1.00 81.25 301 CYS A CA 1
ATOM 2075 C C . CYS A 1 301 ? -22.146 4.282 69.817 1.00 81.25 301 CYS A C 1
ATOM 2077 O O . CYS A 1 301 ? -21.437 4.443 68.824 1.00 81.25 301 CYS A O 1
ATOM 2079 N N . SER A 1 302 ? -23.362 4.835 69.918 1.00 77.81 302 SER A N 1
ATOM 2080 C CA . SER A 1 302 ? -23.982 5.708 68.909 1.00 77.81 302 SER A CA 1
ATOM 2081 C C . SER A 1 302 ? -23.959 5.126 67.485 1.00 77.81 302 SER A C 1
ATOM 2083 O O . SER A 1 302 ? -24.015 5.873 66.516 1.00 77.81 302 SER A O 1
ATOM 2085 N N . SER A 1 303 ? -23.871 3.793 67.334 1.00 76.94 303 SER A N 1
ATOM 2086 C CA . SER A 1 303 ? -23.648 3.082 66.055 1.00 76.94 303 SER A CA 1
ATOM 2087 C C . SER A 1 303 ? -22.391 3.500 65.262 1.00 76.94 303 SER A C 1
ATOM 2089 O O . SER A 1 303 ? -22.309 3.276 64.056 1.00 76.94 303 SER A O 1
ATOM 2091 N N . HIS A 1 304 ? -21.411 4.100 65.937 1.00 80.06 304 HIS A N 1
ATOM 2092 C CA . HIS A 1 304 ? -20.194 4.674 65.349 1.00 80.06 304 HIS A CA 1
ATOM 2093 C C . HIS A 1 304 ? -18.910 4.130 65.990 1.00 80.06 304 HIS A C 1
ATOM 2095 O O . HIS A 1 304 ? -17.847 4.753 65.970 1.00 80.06 304 HIS A O 1
ATOM 2101 N N . GLY A 1 305 ? -19.026 2.961 66.601 1.00 79.19 305 GLY A N 1
ATOM 2102 C CA . GLY A 1 305 ? -17.926 2.229 67.189 1.00 79.19 305 GLY A CA 1
ATOM 2103 C C . GLY A 1 305 ? -18.369 0.845 67.617 1.00 79.19 305 GLY A C 1
ATOM 2104 O O . GLY A 1 305 ? -19.549 0.603 67.895 1.00 79.19 305 GLY A O 1
ATOM 2105 N N . ALA A 1 306 ? -17.404 -0.058 67.705 1.00 82.12 306 ALA A N 1
ATOM 2106 C CA . ALA A 1 306 ? -17.605 -1.378 68.265 1.00 82.12 306 ALA A CA 1
ATOM 2107 C C . ALA A 1 306 ? -17.524 -1.309 69.794 1.00 82.12 306 ALA A C 1
ATOM 2109 O O . ALA A 1 306 ? -16.579 -0.771 70.372 1.00 82.12 306 ALA A O 1
ATOM 2110 N N . CYS A 1 307 ? -18.517 -1.882 70.467 1.00 77.50 307 CYS A N 1
ATOM 2111 C CA . CYS A 1 307 ? -18.441 -2.105 71.905 1.00 77.50 307 CYS A CA 1
ATOM 2112 C C . CYS A 1 307 ? -17.380 -3.176 72.188 1.00 77.50 307 CYS A C 1
ATOM 2114 O O . CYS A 1 307 ? -17.498 -4.278 71.654 1.00 77.50 307 CYS A O 1
ATOM 2116 N N . ASP A 1 308 ? -16.371 -2.879 73.014 1.00 79.38 308 ASP A N 1
ATOM 2117 C CA . ASP A 1 308 ? -15.477 -3.909 73.547 1.00 79.38 308 ASP A CA 1
ATOM 2118 C C . ASP A 1 308 ? -16.168 -4.606 74.729 1.00 79.38 308 ASP A C 1
ATOM 2120 O O . ASP A 1 308 ? -16.291 -4.030 75.820 1.00 79.38 308 ASP A O 1
ATOM 2124 N N . PRO A 1 309 ? -16.600 -5.864 74.550 1.00 63.19 309 PRO A N 1
ATOM 2125 C CA . PRO A 1 309 ? -17.430 -6.547 75.528 1.00 63.19 309 PRO A CA 1
ATOM 2126 C C . PRO A 1 309 ? -16.708 -6.884 76.840 1.00 63.19 309 PRO A C 1
ATOM 2128 O O . PRO A 1 309 ? -17.376 -7.246 77.810 1.00 63.19 309 PRO A O 1
ATOM 2131 N N . ARG A 1 310 ? -15.367 -6.794 76.895 1.00 67.56 310 ARG A N 1
ATOM 2132 C CA . ARG A 1 310 ? -14.581 -7.093 78.109 1.00 67.56 310 ARG A CA 1
ATOM 2133 C C . ARG A 1 310 ? -14.352 -5.872 78.989 1.00 67.56 310 ARG A C 1
ATOM 2135 O O . ARG A 1 310 ? -14.219 -6.021 80.200 1.00 67.56 310 ARG A O 1
ATOM 2142 N N . SER A 1 311 ? -14.269 -4.690 78.385 1.00 71.81 311 SER A N 1
ATOM 2143 C CA . SER A 1 311 ? -13.987 -3.433 79.084 1.00 71.81 311 SER A CA 1
ATOM 2144 C C . SER A 1 311 ? -15.229 -2.556 79.268 1.00 71.81 311 SER A C 1
ATOM 2146 O O . SER A 1 311 ? -15.202 -1.654 80.102 1.00 71.81 311 SER A O 1
ATOM 2148 N N . GLY A 1 312 ? -16.317 -2.814 78.528 1.00 71.31 312 GLY A N 1
ATOM 2149 C CA . GLY A 1 312 ? -17.528 -1.983 78.545 1.00 71.31 312 GLY A CA 1
ATOM 2150 C C . GLY A 1 312 ? -17.305 -0.591 77.945 1.00 71.31 312 GLY A C 1
ATOM 2151 O O . GLY A 1 312 ? -18.071 0.333 78.213 1.00 71.31 312 GLY A O 1
ATOM 2152 N N . THR A 1 313 ? -16.237 -0.424 77.160 1.00 79.06 313 THR A N 1
ATOM 2153 C CA . THR A 1 313 ? -15.887 0.836 76.500 1.00 79.06 313 THR A CA 1
ATOM 2154 C C . THR A 1 313 ? -16.129 0.745 75.001 1.00 79.06 313 THR A C 1
ATOM 2156 O O . THR A 1 313 ? -16.011 -0.321 74.396 1.00 79.06 313 THR A O 1
ATOM 2159 N N . CYS A 1 314 ? -16.493 1.869 74.391 1.00 82.06 314 CYS A N 1
ATOM 2160 C CA . CYS A 1 314 ? -16.671 1.942 72.950 1.00 82.06 314 CYS A CA 1
ATOM 2161 C C . CYS A 1 314 ? -15.328 2.199 72.261 1.00 82.06 314 CYS A C 1
ATOM 2163 O O . CYS A 1 314 ? -14.667 3.203 72.531 1.00 82.06 314 CYS A O 1
ATOM 2165 N N . ILE A 1 315 ? -14.944 1.306 71.351 1.00 83.81 315 ILE A N 1
ATOM 2166 C CA . ILE A 1 315 ? -13.846 1.513 70.410 1.00 83.81 315 ILE A CA 1
ATOM 2167 C C . ILE A 1 315 ? -14.448 2.191 69.184 1.00 83.81 315 ILE A C 1
ATOM 2169 O O . ILE A 1 315 ? -15.158 1.564 68.404 1.00 83.81 315 ILE A O 1
ATOM 2173 N N . CYS A 1 316 ? -14.207 3.488 69.044 1.00 82.88 316 CYS A N 1
ATOM 2174 C CA . CYS A 1 316 ? -14.821 4.271 67.982 1.00 82.88 316 CYS A CA 1
ATOM 2175 C C . CYS A 1 316 ? -14.208 3.977 66.614 1.00 82.88 316 CYS A C 1
ATOM 2177 O O . CYS A 1 316 ? -12.984 3.933 66.471 1.00 82.88 316 CYS A O 1
ATOM 2179 N N . ASP A 1 317 ? -15.071 3.809 65.613 1.00 82.00 317 ASP A N 1
ATOM 2180 C CA . ASP A 1 317 ? -14.658 3.689 64.219 1.00 82.00 317 ASP A CA 1
ATOM 2181 C C . ASP A 1 317 ? -14.128 5.044 63.773 1.00 82.00 317 ASP A C 1
ATOM 2183 O O . ASP A 1 317 ? -14.751 6.065 64.048 1.00 82.00 317 ASP A O 1
ATOM 2187 N N . THR A 1 318 ? -13.004 5.106 63.065 1.00 74.38 318 THR A N 1
ATOM 2188 C CA . THR A 1 318 ? -12.527 6.387 62.531 1.00 74.38 318 THR A CA 1
ATOM 2189 C C . THR A 1 318 ? -13.574 6.966 61.559 1.00 74.38 318 THR A C 1
ATOM 2191 O O . THR A 1 318 ? -14.068 6.243 60.694 1.00 74.38 318 THR A O 1
ATOM 2194 N N . PRO A 1 319 ? -13.960 8.255 61.658 1.00 65.50 319 PRO A N 1
ATOM 2195 C CA . PRO A 1 319 ? -13.345 9.331 62.435 1.00 65.50 319 PRO A CA 1
ATOM 2196 C C . PRO A 1 319 ? -13.974 9.606 63.817 1.00 65.50 319 PRO A C 1
ATOM 2198 O O . PRO A 1 319 ? -13.766 10.675 64.359 1.00 65.50 319 PRO A O 1
ATOM 2201 N N . TRP A 1 320 ? -14.773 8.736 64.407 1.00 77.06 320 TRP A N 1
ATOM 2202 C CA . TRP A 1 320 ? -15.524 9.036 65.626 1.00 77.06 320 TRP A CA 1
ATOM 2203 C C . TRP A 1 320 ? -14.676 8.982 66.914 1.00 77.06 320 TRP A C 1
ATOM 2205 O O . TRP A 1 320 ? -13.718 8.223 67.021 1.00 77.06 320 TRP A O 1
ATOM 2215 N N . GLU A 1 321 ? -15.013 9.811 67.903 1.00 77.75 321 GLU A N 1
ATOM 2216 C CA . GLU A 1 321 ? -14.390 9.905 69.224 1.00 77.75 321 GLU A CA 1
ATOM 2217 C C . GLU A 1 321 ? -15.425 10.262 70.314 1.00 77.75 321 GLU A C 1
ATOM 2219 O O . GLU A 1 321 ? -16.574 10.618 70.036 1.00 77.75 321 GLU A O 1
ATOM 2224 N N . GLY A 1 322 ? -15.015 10.150 71.579 1.00 74.12 322 GLY A N 1
ATOM 2225 C CA . GLY A 1 322 ? -15.876 10.340 72.750 1.00 74.12 322 GLY A CA 1
ATOM 2226 C C . GLY A 1 322 ? -16.335 9.017 73.386 1.00 74.12 322 GLY A C 1
ATOM 2227 O O . GLY A 1 322 ? -16.254 7.965 72.757 1.00 74.12 322 GLY A O 1
ATOM 2228 N N . PRO A 1 323 ? -16.806 9.040 74.647 1.00 73.25 323 PRO A N 1
ATOM 2229 C CA . PRO A 1 323 ? -17.078 7.831 75.434 1.00 73.25 323 PRO A CA 1
ATOM 2230 C C . PRO A 1 323 ? -18.156 6.900 74.853 1.00 73.25 323 PRO A C 1
ATOM 2232 O O . PRO A 1 323 ? -18.130 5.713 75.155 1.00 73.25 323 PRO A O 1
ATOM 2235 N N . ALA A 1 324 ? -19.066 7.405 74.016 1.00 78.25 324 ALA A N 1
ATOM 2236 C CA . ALA A 1 324 ? -20.062 6.628 73.276 1.00 78.25 324 ALA A CA 1
ATOM 2237 C C . ALA A 1 324 ? -19.934 6.835 71.752 1.00 78.25 324 ALA A C 1
ATOM 2239 O O . ALA A 1 324 ? -20.914 6.646 71.035 1.00 78.25 324 ALA A O 1
ATOM 2240 N N . CYS A 1 325 ? -18.766 7.265 71.257 1.00 81.12 325 CYS A N 1
ATOM 2241 C CA . CYS A 1 325 ? -18.488 7.549 69.839 1.00 81.12 325 CYS A CA 1
ATOM 2242 C C . CYS A 1 325 ? -19.437 8.564 69.190 1.00 81.12 325 CYS A C 1
ATOM 2244 O O . CYS A 1 325 ? -19.800 8.456 68.023 1.00 81.12 325 CYS A O 1
ATOM 2246 N N . GLN A 1 326 ? -19.855 9.559 69.969 1.00 77.75 326 GLN A N 1
ATOM 2247 C CA . GLN A 1 326 ? -20.856 10.541 69.566 1.00 77.75 326 GLN A CA 1
ATOM 2248 C C . GLN A 1 326 ? -20.298 11.742 68.776 1.00 77.75 326 GLN A C 1
ATOM 2250 O O . GLN A 1 326 ? -21.080 12.558 68.293 1.00 77.75 326 GLN A O 1
ATOM 2255 N N . SER A 1 327 ? -18.973 11.882 68.649 1.00 69.81 327 SER A N 1
ATOM 2256 C CA . SER A 1 327 ? -18.324 13.052 68.030 1.00 69.81 327 SER A CA 1
ATOM 2257 C C . SER A 1 327 ? -17.450 12.644 66.841 1.00 69.81 327 SER A C 1
ATOM 2259 O O . SER A 1 327 ? -16.739 11.660 66.952 1.00 69.81 327 SER A O 1
ATOM 2261 N N . ARG A 1 328 ? -17.432 13.378 65.714 1.00 66.75 328 ARG A N 1
ATOM 2262 C CA . ARG A 1 328 ? -16.490 13.136 64.592 1.00 66.75 328 ARG A CA 1
ATOM 2263 C C . ARG A 1 328 ? -15.203 13.961 64.744 1.00 66.75 328 ARG A C 1
ATOM 2265 O O . ARG A 1 328 ? -15.265 15.178 64.872 1.00 66.75 328 ARG A O 1
ATOM 2272 N N . ARG A 1 329 ? -14.042 13.315 64.642 1.00 70.38 329 ARG A N 1
ATOM 2273 C CA . ARG A 1 329 ? -12.693 13.894 64.568 1.00 70.38 329 ARG A CA 1
ATOM 2274 C C . ARG A 1 329 ? -12.360 14.324 63.139 1.00 70.38 329 ARG A C 1
ATOM 2276 O O . ARG A 1 329 ? -12.399 13.532 62.205 1.00 70.38 329 ARG A O 1
ATOM 2283 N N . CYS A 1 330 ? -11.912 15.559 62.978 1.00 62.78 330 CYS A N 1
ATOM 2284 C CA . CYS A 1 330 ? -11.323 16.022 61.725 1.00 62.78 330 CYS A CA 1
ATOM 2285 C C . CYS A 1 330 ? -9.861 15.548 61.635 1.00 62.78 330 CYS A C 1
ATOM 2287 O O . CYS A 1 330 ? -9.078 15.859 62.542 1.00 62.78 330 CYS A O 1
ATOM 2289 N N . PRO A 1 331 ? -9.444 14.803 60.596 1.00 61.44 331 PRO A N 1
ATOM 2290 C CA . PRO A 1 331 ? -8.059 14.363 60.494 1.00 61.44 331 PRO A CA 1
ATOM 2291 C C . PRO A 1 331 ? -7.132 15.566 60.238 1.00 61.44 331 PRO A C 1
ATOM 2293 O O . PRO A 1 331 ? -7.371 16.367 59.337 1.00 61.44 331 PRO A O 1
ATOM 2296 N N . ALA A 1 332 ? -6.085 15.706 61.059 1.00 63.25 332 ALA A N 1
ATOM 2297 C CA . ALA A 1 332 ? -4.997 16.687 60.911 1.00 63.25 332 ALA A CA 1
ATOM 2298 C C . ALA A 1 332 ? -5.405 18.174 60.768 1.00 63.25 332 ALA A C 1
ATOM 2300 O O . ALA A 1 332 ? -4.654 18.955 60.189 1.00 63.25 332 ALA A O 1
ATOM 2301 N N . ASN A 1 333 ? -6.570 18.575 61.294 1.00 70.25 333 ASN A N 1
ATOM 2302 C CA . ASN A 1 333 ? -7.075 19.957 61.236 1.00 70.25 333 ASN A CA 1
ATOM 2303 C C . ASN A 1 333 ? -7.036 20.572 59.817 1.00 70.25 333 ASN A C 1
ATOM 2305 O O . ASN A 1 333 ? -6.664 21.732 59.643 1.00 70.25 333 ASN A O 1
ATOM 2309 N N . CYS A 1 334 ? -7.348 19.760 58.797 1.00 75.94 334 CYS A N 1
ATOM 2310 C CA . CYS A 1 334 ? -7.341 20.163 57.385 1.00 75.94 334 CYS A CA 1
ATOM 2311 C C . CYS A 1 334 ? -6.030 20.836 56.939 1.00 75.94 334 CYS A C 1
ATOM 2313 O O . CYS A 1 334 ? -6.048 21.799 56.169 1.00 75.94 334 CYS A O 1
ATOM 2315 N N . SER A 1 335 ? -4.903 20.370 57.495 1.00 76.75 335 SER A N 1
ATOM 2316 C CA . SER A 1 335 ? -3.555 20.876 57.219 1.00 76.75 335 SER A CA 1
ATOM 2317 C C . SER A 1 335 ? -3.397 22.393 57.408 1.00 76.75 335 SER A C 1
ATOM 2319 O O . SER A 1 335 ? -2.529 22.988 56.784 1.00 76.75 335 SER A O 1
ATOM 2321 N N . GLU A 1 336 ? -4.240 23.027 58.240 1.00 76.25 336 GLU A N 1
ATOM 2322 C CA . GLU A 1 336 ? -4.338 24.495 58.400 1.00 76.25 336 GLU A CA 1
ATOM 2323 C C . GLU A 1 336 ? -4.668 25.251 57.094 1.00 76.25 336 GLU A C 1
ATOM 2325 O O . GLU A 1 336 ? -4.581 26.477 57.009 1.00 76.25 336 GLU A O 1
ATOM 2330 N N . HIS A 1 337 ? -5.070 24.515 56.058 1.00 80.12 337 HIS A N 1
ATOM 2331 C CA . HIS A 1 337 ? -5.362 25.006 54.716 1.00 80.12 337 HIS A CA 1
ATOM 2332 C C . HIS A 1 337 ? -6.833 24.795 54.342 1.00 80.12 337 HIS A C 1
ATOM 2334 O O . HIS A 1 337 ? -7.202 24.921 53.176 1.00 80.12 337 HIS A O 1
ATOM 2340 N N . GLY A 1 338 ? -7.698 24.527 55.321 1.00 78.06 338 GLY A N 1
ATOM 2341 C CA . GLY A 1 338 ? -9.137 24.387 55.138 1.00 78.06 338 GLY A CA 1
ATOM 2342 C C . GLY A 1 338 ? -9.914 24.445 56.450 1.00 78.06 338 GLY A C 1
ATOM 2343 O O . GLY A 1 338 ? -9.340 24.362 57.533 1.00 78.06 338 GLY A O 1
ATOM 2344 N N . GLU A 1 339 ? -11.232 24.577 56.341 1.00 80.88 339 GLU A N 1
ATOM 2345 C CA . GLU A 1 339 ? -12.158 24.550 57.474 1.00 80.88 339 GLU A CA 1
ATOM 2346 C C . GLU A 1 339 ? -12.842 23.182 57.563 1.00 80.88 339 GLU A C 1
ATOM 2348 O O . GLU A 1 339 ? -13.321 22.645 56.561 1.00 80.88 339 GLU A O 1
ATOM 2353 N N . CYS A 1 340 ? -12.898 22.598 58.761 1.00 75.06 340 CYS A N 1
ATOM 2354 C CA . CYS A 1 340 ? -13.553 21.308 58.948 1.00 75.06 340 CYS A CA 1
ATOM 2355 C C . CYS A 1 340 ? -15.057 21.460 59.184 1.00 75.06 340 CYS A C 1
ATOM 2357 O O . CYS A 1 340 ? -15.495 22.176 60.087 1.00 75.06 340 CYS A O 1
ATOM 2359 N N . ASN A 1 341 ? -15.858 20.699 58.441 1.00 75.81 341 ASN A N 1
ATOM 2360 C CA . ASN A 1 341 ? -17.283 20.582 58.703 1.00 75.81 341 ASN A CA 1
ATOM 2361 C C . ASN A 1 341 ? -17.541 19.555 59.824 1.00 75.81 341 ASN A C 1
ATOM 2363 O O . ASN A 1 341 ? -17.457 18.345 59.610 1.00 75.81 341 ASN A O 1
ATOM 2367 N N . GLY A 1 342 ? -17.908 20.039 61.014 1.00 59.94 342 GLY A N 1
ATOM 2368 C CA . GLY A 1 342 ? -18.088 19.219 62.221 1.00 59.94 342 GLY A CA 1
ATOM 2369 C C . GLY A 1 342 ? -19.206 18.165 62.171 1.00 59.94 342 GLY A C 1
ATOM 2370 O O . GLY A 1 342 ? -19.231 17.279 63.019 1.00 59.94 342 GLY A O 1
ATOM 2371 N N . SER A 1 343 ? -20.116 18.211 61.191 1.00 61.94 343 SER A N 1
ATOM 2372 C CA . SER A 1 343 ? -21.183 17.205 61.017 1.00 61.94 343 SER A CA 1
ATOM 2373 C C . SER A 1 343 ? -20.788 16.089 60.045 1.00 61.94 343 SER A C 1
ATOM 2375 O O . SER A 1 343 ? -21.269 14.964 60.156 1.00 61.94 343 SER A O 1
ATOM 2377 N N . THR A 1 344 ? -19.905 16.384 59.088 1.00 65.12 344 THR A N 1
ATOM 2378 C CA . THR A 1 344 ? -19.512 15.445 58.023 1.00 65.12 344 THR A CA 1
ATOM 2379 C C . THR A 1 344 ? -18.070 14.959 58.152 1.00 65.12 344 THR A C 1
ATOM 2381 O O . THR A 1 344 ? -17.730 13.934 57.571 1.00 65.12 344 THR A O 1
ATOM 2384 N N . GLY A 1 345 ? -17.224 15.618 58.947 1.00 66.00 345 GLY A N 1
ATOM 2385 C CA . GLY A 1 345 ? -15.801 15.288 59.084 1.00 66.00 345 GLY A CA 1
ATOM 2386 C C . GLY A 1 345 ? -14.970 15.576 57.826 1.00 66.00 345 GLY A C 1
ATOM 2387 O O . GLY A 1 345 ? -13.824 15.143 57.753 1.00 66.00 345 GLY A O 1
ATOM 2388 N N . ALA A 1 346 ? -15.541 16.277 56.839 1.00 72.62 346 ALA A N 1
ATOM 2389 C CA . ALA A 1 346 ? -14.876 16.645 55.594 1.00 72.62 346 ALA A CA 1
ATOM 2390 C C . ALA A 1 346 ? -14.206 18.024 55.705 1.00 72.62 346 ALA A C 1
ATOM 2392 O O . ALA A 1 346 ? -14.758 18.946 56.315 1.00 72.62 346 ALA A O 1
ATOM 2393 N N . CYS A 1 347 ? -13.037 18.161 55.080 1.00 78.25 347 CYS A N 1
ATOM 2394 C CA . CYS A 1 347 ? -12.309 19.420 54.981 1.00 78.25 347 CYS A CA 1
ATOM 2395 C C . CYS A 1 347 ? -12.764 20.222 53.760 1.00 78.25 347 CYS A C 1
ATOM 2397 O O . CYS A 1 347 ? -12.782 19.713 52.640 1.00 78.25 347 CYS A O 1
ATOM 2399 N N . VAL A 1 348 ? -13.110 21.490 53.974 1.00 79.75 348 VAL A N 1
ATOM 2400 C CA . VAL A 1 348 ? -13.370 22.461 52.910 1.00 79.75 348 VAL A CA 1
ATOM 2401 C C . VAL A 1 348 ? -12.096 23.268 52.698 1.00 79.75 348 VAL A C 1
ATOM 2403 O O . VAL A 1 348 ? -11.705 24.052 53.561 1.00 79.75 348 VAL A O 1
ATOM 2406 N N . CYS A 1 349 ? -11.421 23.051 51.572 1.00 79.31 349 CYS A N 1
ATOM 2407 C CA . CYS A 1 349 ? -10.107 23.639 51.329 1.00 79.31 349 CYS A CA 1
ATOM 2408 C C . CYS A 1 349 ? -10.166 25.125 50.979 1.00 79.31 349 CYS A C 1
ATOM 2410 O O . CYS A 1 349 ? -11.024 25.582 50.224 1.00 79.31 349 CYS A O 1
ATOM 2412 N N . SER A 1 350 ? -9.203 25.873 51.515 1.00 77.38 350 SER A N 1
ATOM 2413 C CA . SER A 1 350 ? -8.939 27.261 51.150 1.00 77.38 350 SER A CA 1
ATOM 2414 C C . SER A 1 350 ? -8.508 27.358 49.678 1.00 77.38 350 SER A C 1
ATOM 2416 O O . SER A 1 350 ? -7.921 26.411 49.143 1.00 77.38 350 SER A O 1
ATOM 2418 N N . PRO A 1 351 ? -8.739 28.501 49.002 1.00 69.19 351 PRO A N 1
ATOM 2419 C CA . PRO A 1 351 ? -8.383 28.673 47.595 1.00 69.19 351 PRO A CA 1
ATOM 2420 C C . PRO A 1 351 ? -6.921 28.306 47.294 1.00 69.19 351 PRO A C 1
ATOM 2422 O O . PRO A 1 351 ? -5.995 28.804 47.935 1.00 69.19 351 PRO A O 1
ATOM 2425 N N . GLY A 1 352 ? -6.711 27.447 46.291 1.00 66.19 352 GLY A N 1
ATOM 2426 C CA . GLY A 1 352 ? -5.379 26.975 45.895 1.00 66.19 352 GLY A CA 1
ATOM 2427 C C . GLY A 1 352 ? -4.868 25.747 46.653 1.00 66.19 352 GLY A C 1
ATOM 2428 O O . GLY A 1 352 ? -3.718 25.361 46.444 1.00 66.19 352 GLY A O 1
ATOM 2429 N N . TRP A 1 353 ? -5.706 25.110 47.472 1.00 74.94 353 TRP A N 1
ATOM 2430 C CA . TRP A 1 353 ? -5.429 23.831 48.126 1.00 74.94 353 TRP A CA 1
ATOM 2431 C C . TRP A 1 353 ? -6.481 22.790 47.743 1.00 74.94 353 TRP A C 1
ATOM 2433 O O . TRP A 1 353 ? -7.642 23.113 47.507 1.00 74.94 353 TRP A O 1
ATOM 2443 N N . ALA A 1 354 ? -6.047 21.542 47.617 1.00 71.12 354 ALA A N 1
ATOM 2444 C CA . ALA A 1 354 ? -6.837 20.402 47.176 1.00 71.12 354 ALA A CA 1
ATOM 2445 C C . ALA A 1 354 ? -6.385 19.131 47.913 1.00 71.12 354 ALA A C 1
ATOM 2447 O O . ALA A 1 354 ? -5.321 19.100 48.532 1.00 71.12 354 ALA A O 1
ATOM 2448 N N . GLY A 1 355 ? -7.181 18.067 47.819 1.00 67.88 355 GLY A N 1
ATOM 2449 C CA . GLY A 1 355 ? -6.988 16.832 48.586 1.00 67.88 355 GLY A CA 1
ATOM 2450 C C . GLY A 1 355 ? -8.014 16.695 49.709 1.00 67.88 355 GLY A C 1
ATOM 2451 O O . GLY A 1 355 ? -8.663 17.667 50.093 1.00 67.88 355 GLY A O 1
ATOM 2452 N N . ALA A 1 356 ? -8.193 15.475 50.217 1.00 67.25 356 ALA A N 1
ATOM 2453 C CA . ALA A 1 356 ? -9.213 15.176 51.225 1.00 67.25 356 ALA A CA 1
ATOM 2454 C C . ALA A 1 356 ? -8.947 15.872 52.575 1.00 67.25 356 ALA A C 1
ATOM 2456 O O . ALA A 1 356 ? -9.874 16.036 53.368 1.00 67.25 356 ALA A O 1
ATOM 2457 N N . LEU A 1 357 ? -7.699 16.289 52.819 1.00 73.56 357 LEU A N 1
ATOM 2458 C CA . LEU A 1 357 ? -7.245 17.011 54.007 1.00 73.56 357 LEU A CA 1
ATOM 2459 C C . LEU A 1 357 ? -6.651 18.385 53.659 1.00 73.56 357 LEU A C 1
ATOM 2461 O O . LEU A 1 357 ? -6.042 19.009 54.521 1.00 73.56 357 LEU A O 1
ATOM 2465 N N . CYS A 1 358 ? -6.834 18.869 52.424 1.00 76.31 358 CYS A N 1
ATOM 2466 C CA . CYS A 1 358 ? -6.252 20.121 51.923 1.00 76.31 358 CYS A CA 1
ATOM 2467 C C . CYS A 1 358 ? -4.717 20.148 51.948 1.00 76.31 358 CYS A C 1
ATOM 2469 O O . CYS A 1 358 ? -4.092 21.201 52.051 1.00 76.31 358 CYS A O 1
ATOM 2471 N N . GLU A 1 359 ? -4.105 18.973 51.830 1.00 76.94 359 GLU A N 1
ATOM 2472 C CA . GLU A 1 359 ? -2.676 18.743 51.995 1.00 76.94 359 GLU A CA 1
ATOM 2473 C C . GLU A 1 359 ? -1.855 18.989 50.717 1.00 76.94 359 GLU A C 1
ATOM 2475 O O . GLU A 1 359 ? -0.623 18.987 50.755 1.00 76.94 359 GLU A O 1
ATOM 2480 N N . ARG A 1 360 ? -2.516 19.200 49.568 1.00 74.44 360 ARG A N 1
ATOM 2481 C CA . ARG A 1 360 ? -1.864 19.366 48.260 1.00 74.44 360 ARG A CA 1
ATOM 2482 C C . ARG A 1 360 ? -2.154 20.742 47.650 1.00 74.44 360 ARG A C 1
ATOM 2484 O O . ARG A 1 360 ? -3.285 21.214 47.723 1.00 74.44 360 ARG A O 1
ATOM 2491 N N . PRO A 1 361 ? -1.188 21.368 46.956 1.00 64.75 361 PRO A N 1
ATOM 2492 C CA . PRO A 1 361 ? -1.453 22.566 46.162 1.00 64.75 361 PRO A CA 1
ATOM 2493 C C . PRO A 1 361 ? -2.436 22.265 45.017 1.00 64.75 361 PRO A C 1
ATOM 2495 O O . PRO A 1 361 ? -2.183 21.386 44.192 1.00 64.75 361 PRO A O 1
ATOM 2498 N N . GLY A 1 362 ? -3.546 22.999 44.964 1.00 63.84 362 GLY A N 1
ATOM 2499 C CA . GLY A 1 362 ? -4.588 22.924 43.937 1.00 63.84 362 GLY A CA 1
ATOM 2500 C C . GLY A 1 362 ? -4.580 24.131 42.991 1.00 63.84 362 GLY A C 1
ATOM 2501 O O . GLY A 1 362 ? -3.926 25.147 43.239 1.00 63.84 362 GLY A O 1
ATOM 2502 N N . CYS A 1 363 ? -5.322 24.044 41.887 1.00 68.81 363 CYS A N 1
ATOM 2503 C CA . CYS A 1 363 ? -5.498 25.174 40.974 1.00 68.81 363 CYS A CA 1
ATOM 2504 C C . CYS A 1 363 ? -6.360 26.269 41.649 1.00 68.81 363 CYS A C 1
ATOM 2506 O O . CYS A 1 363 ? -7.445 25.996 42.163 1.00 68.81 363 CYS A O 1
ATOM 2508 N N . ALA A 1 364 ? -5.844 27.506 41.703 1.00 57.81 364 ALA A N 1
ATOM 2509 C CA . ALA A 1 364 ? -6.404 28.593 42.519 1.00 57.81 364 ALA A CA 1
ATOM 2510 C C . ALA A 1 364 ? -7.783 29.072 42.038 1.00 57.81 364 ALA A C 1
ATOM 2512 O O . ALA A 1 364 ? -8.605 29.476 42.855 1.00 57.81 364 ALA A O 1
ATOM 2513 N N . GLU A 1 365 ? -8.050 28.979 40.733 1.00 57.09 365 GLU A N 1
ATOM 2514 C CA . GLU A 1 365 ? -9.302 29.452 40.127 1.00 57.09 365 GLU A CA 1
ATOM 2515 C C . GLU A 1 365 ? -10.450 28.432 40.196 1.00 57.09 365 GLU A C 1
ATOM 2517 O O . GLU A 1 365 ? -11.590 28.775 39.901 1.00 57.09 365 GLU A O 1
ATOM 2522 N N . THR A 1 366 ? -10.187 27.192 40.628 1.00 55.72 366 THR A N 1
ATOM 2523 C CA . THR A 1 366 ? -11.188 26.109 40.660 1.00 55.72 366 THR A CA 1
ATOM 2524 C C . THR A 1 366 ? -11.532 25.626 42.068 1.00 55.72 366 THR A C 1
ATOM 2526 O O . THR A 1 366 ? -12.129 24.559 42.213 1.00 55.72 366 THR A O 1
ATOM 2529 N N . PHE A 1 367 ? -11.136 26.366 43.116 1.00 55.34 367 PHE A N 1
ATOM 2530 C CA . PHE A 1 367 ? -11.293 25.950 44.522 1.00 55.34 367 PHE A CA 1
ATOM 2531 C C . PHE A 1 367 ? -10.822 24.498 44.769 1.00 55.34 367 PHE A C 1
ATOM 2533 O O . PHE A 1 367 ? -11.432 23.749 45.526 1.00 55.34 367 PHE A O 1
ATOM 2540 N N . GLY A 1 368 ? -9.749 24.077 44.087 1.00 57.44 368 GLY A N 1
ATOM 2541 C CA . GLY A 1 368 ? -9.163 22.747 44.268 1.00 57.44 368 GLY A CA 1
ATOM 2542 C C . GLY A 1 368 ? -9.859 21.586 43.540 1.00 57.44 368 GLY A C 1
ATOM 2543 O O . GLY A 1 368 ? -9.488 20.440 43.776 1.00 57.44 368 GLY A O 1
ATOM 2544 N N . GLN A 1 369 ? -10.816 21.837 42.637 1.00 59.00 369 GLN A N 1
ATOM 2545 C CA . GLN A 1 369 ? -11.417 20.794 41.788 1.00 59.00 369 GLN A CA 1
ATOM 2546 C C . GLN A 1 369 ? -10.524 20.457 40.575 1.00 59.00 369 GLN A C 1
ATOM 2548 O O . GLN A 1 369 ? -9.930 21.353 39.963 1.00 59.00 369 GLN A O 1
ATOM 2553 N N . GLU A 1 370 ? -10.451 19.171 40.206 1.00 63.91 370 GLU A N 1
ATOM 2554 C CA . GLU A 1 370 ? -9.622 18.607 39.122 1.00 63.91 370 GLU A CA 1
ATOM 2555 C C . GLU A 1 370 ? -10.115 18.995 37.709 1.00 63.91 370 GLU A C 1
ATOM 2557 O O . GLU A 1 370 ? -10.568 18.138 36.960 1.00 63.91 370 GLU A O 1
ATOM 2562 N N . CYS A 1 371 ? -10.065 20.281 37.328 1.00 73.38 371 CYS A N 1
ATOM 2563 C CA . CYS A 1 371 ? -10.345 20.793 35.967 1.00 73.38 371 CYS A CA 1
ATOM 2564 C C . CYS A 1 371 ? -11.545 20.114 35.256 1.00 73.38 371 CYS A C 1
ATOM 2566 O O . CYS A 1 371 ? -11.461 19.735 34.084 1.00 73.38 371 CYS A O 1
ATOM 2568 N N . SER A 1 372 ? -12.641 19.890 35.995 1.00 73.25 372 SER A N 1
ATOM 2569 C CA . SER A 1 372 ? -13.861 19.195 35.543 1.00 73.25 372 SER A CA 1
ATOM 2570 C C . SER A 1 372 ? -13.636 17.807 34.905 1.00 73.25 372 SER A C 1
ATOM 2572 O O . SER A 1 372 ? -14.442 17.379 34.077 1.00 73.25 372 SER A O 1
ATOM 2574 N N . ALA A 1 373 ? -12.537 17.123 35.252 1.00 67.62 373 ALA A N 1
ATOM 2575 C CA . ALA A 1 373 ? -12.040 15.885 34.640 1.00 67.62 373 ALA A CA 1
ATOM 2576 C C . ALA A 1 373 ? -11.856 15.962 33.105 1.00 67.62 373 ALA A C 1
ATOM 2578 O O . ALA A 1 373 ? -11.945 14.953 32.411 1.00 67.62 373 ALA A O 1
ATOM 2579 N N . ARG A 1 374 ? -11.651 17.174 32.567 1.00 76.31 374 ARG A N 1
ATOM 2580 C CA . ARG A 1 374 ? -11.599 17.500 31.122 1.00 76.31 374 ARG A CA 1
ATOM 2581 C C . ARG A 1 374 ? -10.384 18.366 30.772 1.00 76.31 374 ARG A C 1
ATOM 2583 O O . ARG A 1 374 ? -10.369 19.106 29.786 1.00 76.31 374 ARG A O 1
ATOM 2590 N N . GLY A 1 375 ? -9.373 18.314 31.629 1.00 75.69 375 GLY A N 1
ATOM 2591 C CA . GLY A 1 375 ? -8.133 19.069 31.548 1.00 75.69 375 GLY A CA 1
ATOM 2592 C C . GLY A 1 375 ? -7.183 18.656 32.666 1.00 75.69 375 GLY A C 1
ATOM 2593 O O . GLY A 1 375 ? -7.576 17.966 33.606 1.00 75.69 375 GLY A O 1
ATOM 2594 N N . TRP A 1 376 ? -5.931 19.096 32.584 1.00 76.69 376 TRP A N 1
ATOM 2595 C CA . TRP A 1 376 ? -4.931 18.851 33.625 1.00 76.69 376 TRP A CA 1
ATOM 2596 C C . TRP A 1 376 ? -4.506 20.163 34.294 1.00 76.69 376 TRP A C 1
ATOM 2598 O O . TRP A 1 376 ? -4.364 21.201 33.644 1.00 76.69 376 TRP A O 1
ATOM 2608 N N . CYS A 1 377 ? -4.313 20.132 35.615 1.00 72.69 377 CYS A N 1
ATOM 2609 C CA . CYS A 1 377 ? -3.905 21.305 36.391 1.00 72.69 377 CYS A CA 1
ATOM 2610 C C . CYS A 1 377 ? -2.394 21.538 36.237 1.00 72.69 377 CYS A C 1
ATOM 2612 O O . CYS A 1 377 ? -1.575 20.706 36.639 1.00 72.69 377 CYS A O 1
ATOM 2614 N N . ASN A 1 378 ? -2.001 22.688 35.680 1.00 75.56 378 ASN A N 1
ATOM 2615 C CA . ASN A 1 378 ? -0.600 23.092 35.640 1.00 75.56 378 ASN A CA 1
ATOM 2616 C C . ASN A 1 378 ? -0.207 23.715 36.985 1.00 75.56 378 ASN A C 1
ATOM 2618 O O . ASN A 1 378 ? -0.408 24.906 37.221 1.00 75.56 378 ASN A O 1
ATOM 2622 N N . VAL A 1 379 ? 0.396 22.907 37.855 1.00 64.50 379 VAL A N 1
ATOM 2623 C CA . VAL A 1 379 ? 0.748 23.285 39.236 1.00 64.50 379 VAL A CA 1
ATOM 2624 C C . VAL A 1 379 ? 1.728 24.464 39.352 1.00 64.50 379 VAL A C 1
ATOM 2626 O O . VAL A 1 379 ? 1.705 25.168 40.357 1.00 64.50 379 VAL A O 1
ATOM 2629 N N . HIS A 1 380 ? 2.558 24.732 38.334 1.00 67.94 380 HIS A N 1
ATOM 2630 C CA . HIS A 1 380 ? 3.489 25.873 38.334 1.00 67.94 380 HIS A CA 1
ATOM 2631 C C . HIS A 1 380 ? 2.808 27.192 37.960 1.00 67.94 380 HIS A C 1
ATOM 2633 O O . HIS A 1 380 ? 3.179 28.247 38.468 1.00 67.94 380 HIS A O 1
ATOM 2639 N N . ARG A 1 381 ? 1.828 27.141 37.053 1.00 69.25 381 ARG A N 1
ATOM 2640 C CA . ARG A 1 381 ? 1.109 28.328 36.562 1.00 69.25 381 ARG A CA 1
ATOM 2641 C C . ARG A 1 381 ? -0.252 28.532 37.224 1.00 69.25 381 ARG A C 1
ATOM 2643 O O . ARG A 1 381 ? -0.859 29.571 37.014 1.00 69.25 381 ARG A O 1
ATOM 2650 N N . ARG A 1 382 ? -0.703 27.564 38.029 1.00 67.88 382 ARG A N 1
ATOM 2651 C CA . ARG A 1 382 ? -1.985 27.544 38.752 1.00 67.88 382 ARG A CA 1
ATOM 2652 C C . ARG A 1 382 ? -3.221 27.739 37.860 1.00 67.88 382 ARG A C 1
ATOM 2654 O O . ARG A 1 382 ? -4.223 28.271 38.324 1.00 67.88 382 ARG A O 1
ATOM 2661 N N . ILE A 1 383 ? -3.149 27.264 36.614 1.00 74.00 383 ILE A N 1
ATOM 2662 C CA . ILE A 1 383 ? -4.231 27.306 35.615 1.00 74.00 383 ILE A CA 1
ATOM 2663 C C . ILE A 1 383 ? -4.563 25.895 35.110 1.00 74.00 383 ILE A C 1
ATOM 2665 O O . ILE A 1 383 ? -3.674 25.039 35.026 1.00 74.00 383 ILE A O 1
ATOM 2669 N N . CYS A 1 384 ? -5.822 25.664 34.735 1.00 76.44 384 CYS A N 1
ATOM 2670 C CA . CYS A 1 384 ? -6.238 24.445 34.045 1.00 76.44 384 CYS A CA 1
ATOM 2671 C C . CYS A 1 384 ? -5.866 24.505 32.558 1.00 76.44 384 CYS A C 1
ATOM 2673 O O . CYS A 1 384 ? -6.123 25.495 31.875 1.00 76.44 384 CYS A O 1
ATOM 2675 N N . VAL A 1 385 ? -5.264 23.432 32.047 1.00 80.62 385 VAL A N 1
ATOM 2676 C CA . VAL A 1 385 ? -5.010 23.240 30.616 1.00 80.62 385 VAL A CA 1
ATOM 2677 C C . VAL A 1 385 ? -6.046 22.253 30.089 1.00 80.62 385 VAL A C 1
ATOM 2679 O O . VAL A 1 385 ? -6.008 21.071 30.430 1.00 80.62 385 VAL A O 1
ATOM 2682 N N . CYS A 1 386 ? -6.988 22.745 29.288 1.00 80.19 386 CYS A N 1
ATOM 2683 C CA . CYS A 1 386 ? -8.147 21.972 28.846 1.00 80.19 386 CYS A CA 1
ATOM 2684 C C . CYS A 1 386 ? -7.839 21.007 27.697 1.00 80.19 386 CYS A C 1
ATOM 2686 O O . CYS A 1 386 ? -7.002 21.282 26.834 1.00 80.19 386 CYS A O 1
ATOM 2688 N N . GLU A 1 387 ? -8.547 19.876 27.673 1.00 77.56 387 GLU A N 1
ATOM 2689 C CA . GLU A 1 387 ? -8.553 18.945 26.546 1.00 77.56 387 GLU A CA 1
ATOM 2690 C C . GLU A 1 387 ? -9.247 19.564 25.320 1.00 77.56 387 GLU A C 1
ATOM 2692 O O . GLU A 1 387 ? -10.045 20.500 25.426 1.00 77.56 387 GLU A O 1
ATOM 2697 N N . LYS A 1 388 ? -8.946 19.046 24.121 1.00 74.81 388 LYS A N 1
ATOM 2698 C CA . LYS A 1 388 ? -9.500 19.577 22.863 1.00 74.81 388 LYS A CA 1
ATOM 2699 C C . LYS A 1 388 ? -11.035 19.608 22.911 1.00 74.81 388 LYS A C 1
ATOM 2701 O O . LYS A 1 388 ? -11.674 18.582 23.118 1.00 74.81 388 LYS A O 1
ATOM 2706 N N . GLY A 1 389 ? -11.614 20.785 22.661 1.00 60.94 389 GLY A N 1
ATOM 2707 C CA . GLY A 1 389 ? -13.066 21.006 22.682 1.00 60.94 389 GLY A CA 1
ATOM 2708 C C . GLY A 1 389 ? -13.622 21.558 24.001 1.00 60.94 389 GLY A C 1
ATOM 2709 O O . GLY A 1 389 ? -14.840 21.701 24.114 1.00 60.94 389 GLY A O 1
ATOM 2710 N N . TRP A 1 390 ? -12.758 21.896 24.964 1.00 72.19 390 TRP A N 1
ATOM 2711 C CA . TRP A 1 390 ? -13.123 22.526 26.235 1.00 72.19 390 TRP A CA 1
ATOM 2712 C C . TRP A 1 390 ? -12.346 23.829 26.472 1.00 72.19 390 TRP A C 1
ATOM 2714 O O . TRP A 1 390 ? -11.187 23.961 26.081 1.00 72.19 390 TRP A O 1
ATOM 2724 N N . SER A 1 391 ? -12.998 24.797 27.107 1.00 70.00 391 SER A N 1
ATOM 2725 C CA . SER A 1 391 ? -12.456 26.096 27.515 1.00 70.00 391 SER A CA 1
ATOM 2726 C C . SER A 1 391 ? -13.102 26.546 28.838 1.00 70.00 391 SER A C 1
ATOM 2728 O O . SER A 1 391 ? -13.877 25.801 29.437 1.00 70.00 391 SER A O 1
ATOM 2730 N N . GLY A 1 392 ? -12.767 27.741 29.332 1.00 67.44 392 GLY A N 1
ATOM 2731 C CA . GLY A 1 392 ? -13.150 28.200 30.677 1.00 67.44 392 GLY A CA 1
ATOM 2732 C C . GLY A 1 392 ? -12.038 27.984 31.708 1.00 67.44 392 GLY A C 1
ATOM 2733 O O . GLY A 1 392 ? -11.063 27.282 31.437 1.00 67.44 392 GLY A O 1
ATOM 2734 N N . ALA A 1 393 ? -12.157 28.622 32.875 1.00 66.38 393 ALA A N 1
ATOM 2735 C CA . ALA A 1 393 ? -11.119 28.608 33.915 1.00 66.38 393 ALA A CA 1
ATOM 2736 C C . ALA A 1 393 ? -10.956 27.222 34.576 1.00 66.38 393 ALA A C 1
ATOM 2738 O O . ALA A 1 393 ? -9.879 26.885 35.070 1.00 66.38 393 ALA A O 1
ATOM 2739 N N . ALA A 1 394 ? -12.005 26.396 34.524 1.00 68.00 394 ALA A N 1
ATOM 2740 C CA . ALA A 1 394 ? -12.072 25.033 35.041 1.00 68.00 394 ALA A CA 1
ATOM 2741 C C . ALA A 1 394 ? -12.359 23.979 33.948 1.00 68.00 394 ALA A C 1
ATOM 2743 O O . ALA A 1 394 ? -12.702 22.841 34.283 1.00 68.00 394 ALA A O 1
ATOM 2744 N N . CYS A 1 395 ? -12.232 24.332 32.662 1.00 71.56 395 CYS A N 1
ATOM 2745 C CA . CYS A 1 395 ? -12.586 23.485 31.511 1.00 71.56 395 CYS A CA 1
ATOM 2746 C C . CYS A 1 395 ? -14.069 23.054 31.468 1.00 71.56 395 CYS A C 1
ATOM 2748 O O . CYS A 1 395 ? -14.418 21.966 31.008 1.00 71.56 395 CYS A O 1
ATOM 2750 N N . GLU A 1 396 ? -14.947 23.921 31.964 1.00 72.38 396 GLU A N 1
ATOM 2751 C CA . GLU A 1 396 ? -16.390 23.743 32.103 1.00 72.38 396 GLU A CA 1
ATOM 2752 C C . GLU A 1 396 ? -17.181 24.162 30.853 1.00 72.38 396 GLU A C 1
ATOM 2754 O O . GLU A 1 396 ? -18.313 23.715 30.647 1.00 72.38 396 GLU A O 1
ATOM 2759 N N . VAL A 1 397 ? -16.583 24.992 29.993 1.00 71.12 397 VAL A N 1
ATOM 2760 C CA . VAL A 1 397 ? -17.216 25.519 28.782 1.00 71.12 397 VAL A CA 1
ATOM 2761 C C . VAL A 1 397 ? -16.913 24.587 27.612 1.00 71.12 397 VAL A C 1
ATOM 2763 O O . VAL A 1 397 ? -15.768 24.432 27.195 1.00 71.12 397 VAL A O 1
ATOM 2766 N N . ALA A 1 398 ? -17.942 23.950 27.056 1.00 58.34 398 ALA A N 1
ATOM 2767 C CA . ALA A 1 398 ? -17.802 23.196 25.813 1.00 58.34 398 ALA A CA 1
ATOM 2768 C C . ALA A 1 398 ? -17.676 24.174 24.635 1.00 58.34 398 ALA A C 1
ATOM 2770 O O . ALA A 1 398 ? -18.501 25.077 24.489 1.00 58.34 398 ALA A O 1
ATOM 2771 N N . ALA A 1 399 ? -16.665 23.994 23.784 1.00 60.25 399 ALA A N 1
ATOM 2772 C CA . ALA A 1 399 ? -16.511 24.827 22.598 1.00 60.25 399 ALA A CA 1
ATOM 2773 C C . ALA A 1 399 ? -17.671 24.574 21.604 1.00 60.25 399 ALA A C 1
ATOM 2775 O O . ALA A 1 399 ? -17.996 23.410 21.341 1.00 60.25 399 ALA A O 1
ATOM 2776 N N . PRO A 1 400 ? -18.300 25.626 21.044 1.00 65.94 400 PRO A N 1
ATOM 2777 C CA . PRO A 1 400 ? -19.287 25.478 19.974 1.00 65.94 400 PRO A CA 1
ATOM 2778 C C . PRO A 1 400 ? -18.648 24.892 18.702 1.00 65.94 400 PRO A C 1
ATOM 2780 O O . PRO A 1 400 ? -17.432 24.980 18.513 1.00 65.94 400 PRO A O 1
ATOM 2783 N N . CYS A 1 401 ? -19.464 24.293 17.824 1.00 68.62 401 CYS A N 1
ATOM 2784 C CA . CYS A 1 401 ? -18.995 23.781 16.533 1.00 68.62 401 CYS A CA 1
ATOM 2785 C C . CYS A 1 401 ? -18.291 24.900 15.730 1.00 68.62 401 CYS A C 1
ATOM 2787 O O . CYS A 1 401 ? -18.811 26.020 15.681 1.00 68.62 401 CYS A O 1
ATOM 2789 N N . PRO A 1 402 ? -17.127 24.630 15.105 1.00 69.00 402 PRO A N 1
ATOM 2790 C CA . PRO A 1 402 ? -16.391 25.624 14.325 1.00 69.00 402 PRO A CA 1
ATOM 2791 C C . PRO A 1 402 ? -17.281 26.278 13.256 1.00 69.00 402 PRO A C 1
ATOM 2793 O O . PRO A 1 402 ? -17.836 25.580 12.409 1.00 69.00 402 PRO A O 1
ATOM 2796 N N . SER A 1 403 ? -17.441 27.604 13.330 1.00 74.00 403 SER A N 1
ATOM 2797 C CA . SER A 1 403 ? -18.233 28.439 12.404 1.00 74.00 403 SER A CA 1
ATOM 2798 C C . SER A 1 403 ? -19.657 27.936 12.111 1.00 74.00 403 SER A C 1
ATOM 2800 O O . SER A 1 403 ? -20.171 28.178 11.022 1.00 74.00 403 SER A O 1
ATOM 2802 N N . ASP A 1 404 ? -20.277 27.198 13.039 1.00 79.31 404 ASP A N 1
ATOM 2803 C CA . ASP A 1 404 ? -21.563 26.512 12.818 1.00 79.31 404 ASP A CA 1
ATOM 2804 C C . ASP A 1 404 ? -21.598 25.700 11.502 1.00 79.31 404 ASP A C 1
ATOM 2806 O O . ASP A 1 404 ? -22.550 25.723 10.720 1.00 79.31 404 ASP A O 1
ATOM 2810 N N . CYS A 1 405 ? -20.478 25.029 11.207 1.00 81.44 405 CYS A N 1
ATOM 2811 C CA . CYS A 1 405 ? -20.269 24.241 9.993 1.00 81.44 405 CYS A CA 1
ATOM 2812 C C . CYS A 1 405 ? -20.469 25.022 8.686 1.00 81.44 405 CYS A C 1
ATOM 2814 O O . CYS A 1 405 ? -20.802 24.428 7.658 1.00 81.44 405 CYS A O 1
ATOM 2816 N N . SER A 1 406 ? -20.283 26.348 8.728 1.00 84.12 406 SER A N 1
ATOM 2817 C CA . SER A 1 406 ? -20.397 27.280 7.598 1.00 84.12 406 SER A CA 1
ATOM 2818 C C . SER A 1 406 ? -21.696 27.123 6.794 1.00 84.12 406 SER A C 1
ATOM 2820 O O . SER A 1 406 ? -21.709 27.393 5.598 1.00 84.12 406 SER A O 1
ATOM 2822 N N . ALA A 1 407 ? -22.775 26.644 7.431 1.00 80.06 407 ALA A N 1
ATOM 2823 C CA . ALA A 1 407 ? -24.042 26.255 6.793 1.00 80.06 407 ALA A CA 1
ATOM 2824 C C . ALA A 1 407 ? -23.929 25.156 5.705 1.00 80.06 407 ALA A C 1
ATOM 2826 O O . ALA A 1 407 ? -24.866 24.917 4.941 1.00 80.06 407 ALA A O 1
ATOM 2827 N N . HIS A 1 408 ? -22.797 24.451 5.651 1.00 83.94 408 HIS A N 1
ATOM 2828 C CA . HIS A 1 408 ? -22.486 23.390 4.691 1.00 83.94 408 HIS A CA 1
ATOM 2829 C C . HIS A 1 408 ? -22.227 22.040 5.366 1.00 83.94 408 HIS A C 1
ATOM 2831 O O . HIS A 1 408 ? -21.687 21.121 4.754 1.00 83.94 408 HIS A O 1
ATOM 2837 N N . GLY A 1 409 ? -22.656 21.871 6.613 1.00 83.88 409 GLY A N 1
ATOM 2838 C CA . GLY A 1 409 ? -22.557 20.618 7.350 1.00 83.88 409 GLY A CA 1
ATOM 2839 C C . GLY A 1 409 ? -23.531 20.556 8.518 1.00 83.88 409 GLY A C 1
ATOM 2840 O O . GLY A 1 409 ? -24.172 21.542 8.863 1.00 83.88 409 GLY A O 1
ATOM 2841 N N . THR A 1 410 ? -23.637 19.377 9.123 1.00 85.38 410 THR A N 1
ATOM 2842 C CA . THR A 1 410 ? -24.421 19.154 10.341 1.00 85.38 410 THR A CA 1
ATOM 2843 C C . THR A 1 410 ? -23.470 19.000 11.522 1.00 85.38 410 THR A C 1
ATOM 2845 O O . THR A 1 410 ? -22.523 18.216 11.469 1.00 85.38 410 THR A O 1
ATOM 2848 N N . CYS A 1 411 ? -23.709 19.751 12.595 1.00 79.38 411 CYS A N 1
ATOM 2849 C CA . CYS A 1 411 ? -22.924 19.654 13.822 1.00 79.38 411 CYS A CA 1
ATOM 2850 C C . CYS A 1 411 ? -23.307 18.367 14.570 1.00 79.38 411 CYS A C 1
ATOM 2852 O O . CYS A 1 411 ? -24.425 18.234 15.068 1.00 79.38 411 CYS A O 1
ATOM 2854 N N . THR A 1 412 ? -22.381 17.410 14.667 1.00 74.19 412 THR A N 1
ATOM 2855 C CA . THR A 1 412 ? -22.577 16.173 15.436 1.00 74.19 412 THR A CA 1
ATOM 2856 C C . THR A 1 412 ? -21.477 16.044 16.473 1.00 74.19 412 THR A C 1
ATOM 2858 O O . THR A 1 412 ? -20.298 16.003 16.126 1.00 74.19 412 THR A O 1
ATOM 2861 N N . GLY A 1 413 ? -21.845 15.982 17.755 1.00 60.16 413 GLY A N 1
ATOM 2862 C CA . GLY A 1 413 ? -20.908 15.611 18.819 1.00 60.16 413 GLY A CA 1
ATOM 2863 C C . GLY A 1 413 ? -19.626 16.451 18.883 1.00 60.16 413 GLY A C 1
ATOM 2864 O O . GLY A 1 413 ? -18.614 15.927 19.335 1.00 60.16 413 GLY A O 1
ATOM 2865 N N . ARG A 1 414 ? -19.685 17.739 18.487 1.00 63.66 414 ARG A N 1
ATOM 2866 C CA . ARG A 1 414 ? -18.580 18.731 18.509 1.00 63.66 414 ARG A CA 1
ATOM 2867 C C . ARG A 1 414 ? -17.633 18.717 17.297 1.00 63.66 414 ARG A C 1
ATOM 2869 O O . ARG A 1 414 ? -16.549 19.291 17.367 1.00 63.66 414 ARG A O 1
ATOM 2876 N N . GLY A 1 415 ? -18.049 18.128 16.177 1.00 68.50 415 GLY A N 1
ATOM 2877 C CA . GLY A 1 415 ? -17.400 18.269 14.871 1.00 68.50 415 GLY A CA 1
ATOM 2878 C C . GLY A 1 415 ? -18.430 18.489 13.764 1.00 68.50 415 GLY A C 1
ATOM 2879 O O . GLY A 1 415 ? -19.611 18.175 13.930 1.00 68.50 415 GLY A O 1
ATOM 2880 N N . CYS A 1 416 ? -17.988 19.044 12.640 1.00 82.50 416 CYS A N 1
ATOM 2881 C CA . CYS A 1 416 ? -18.848 19.248 11.485 1.00 82.50 416 CYS A CA 1
ATOM 2882 C C . CYS A 1 416 ? -18.811 18.033 10.561 1.00 82.50 416 CYS A C 1
ATOM 2884 O O . CYS A 1 416 ? -17.758 17.672 10.038 1.00 82.50 416 CYS A O 1
ATOM 2886 N N . VAL A 1 417 ? -19.972 17.416 10.346 1.00 85.12 417 VAL A N 1
ATOM 2887 C CA . VAL A 1 417 ? -20.169 16.439 9.272 1.00 85.12 417 VAL A CA 1
ATOM 2888 C C . VAL A 1 417 ? -20.564 17.220 8.032 1.00 85.12 417 VAL A C 1
ATOM 2890 O O . VAL A 1 417 ? -21.676 17.743 7.949 1.00 85.12 417 VAL A O 1
ATOM 2893 N N . CYS A 1 418 ? -19.634 17.356 7.095 1.00 85.75 418 CYS A N 1
ATOM 2894 C CA . CYS A 1 418 ? -19.849 18.175 5.912 1.00 85.75 418 CYS A CA 1
ATOM 2895 C C . CYS A 1 418 ? -20.837 17.534 4.939 1.00 85.75 418 CYS A C 1
ATOM 2897 O O . CYS A 1 418 ? -20.850 16.322 4.731 1.00 85.75 418 CYS A O 1
ATOM 2899 N N . SER A 1 419 ? -21.676 18.379 4.347 1.00 83.94 419 SER A N 1
ATOM 2900 C CA . SER A 1 419 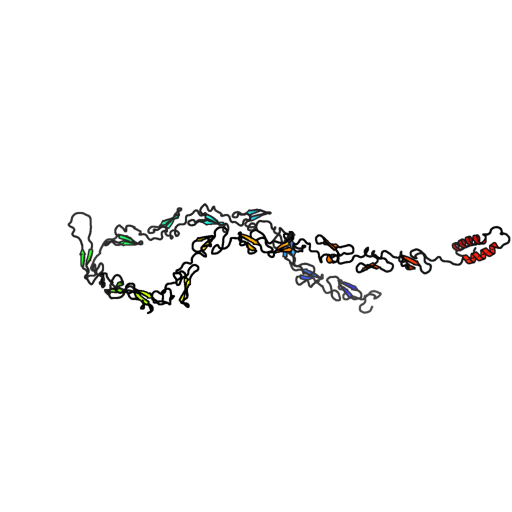? -22.590 18.008 3.271 1.00 83.94 419 SER A CA 1
ATOM 2901 C C . SER A 1 419 ? -21.784 17.646 2.025 1.00 83.94 419 SER A C 1
ATOM 2903 O O . SER A 1 419 ? -20.676 18.146 1.830 1.00 83.94 419 SER A O 1
ATOM 2905 N N . SER A 1 420 ? -22.342 16.798 1.159 1.00 81.44 420 SER A N 1
ATOM 2906 C CA . SER A 1 420 ? -21.688 16.358 -0.080 1.00 81.44 420 SER A CA 1
ATOM 2907 C C . SER A 1 420 ? -21.100 17.537 -0.866 1.00 81.44 420 SER A C 1
ATOM 2909 O O . SER A 1 420 ? -21.830 18.471 -1.207 1.00 81.44 420 SER A O 1
ATOM 2911 N N . GLY A 1 421 ? -19.799 17.487 -1.162 1.00 73.50 421 GLY A N 1
ATOM 2912 C CA . GLY A 1 421 ? -19.089 18.563 -1.857 1.00 73.50 421 GLY A CA 1
ATOM 2913 C C . GLY A 1 421 ? -18.405 19.584 -0.942 1.00 73.50 421 GLY A C 1
ATOM 2914 O O . GLY A 1 421 ? -17.840 20.546 -1.456 1.00 73.50 421 GLY A O 1
ATOM 2915 N N . TRP A 1 422 ? -18.411 19.384 0.378 1.00 82.06 422 TRP A N 1
ATOM 2916 C CA . TRP A 1 422 ? -17.716 20.224 1.356 1.00 82.06 422 TRP A CA 1
ATOM 2917 C C . TRP A 1 422 ? -16.855 19.383 2.299 1.00 82.06 422 TRP A C 1
ATOM 2919 O O . TRP A 1 422 ? -17.162 18.233 2.596 1.00 82.06 422 TRP A O 1
ATOM 2929 N N . ARG A 1 423 ? -15.758 19.964 2.776 1.00 79.12 423 ARG A N 1
ATOM 2930 C CA . ARG A 1 423 ? -14.778 19.353 3.674 1.00 79.12 423 ARG A CA 1
ATOM 2931 C C . ARG A 1 423 ? -14.099 20.419 4.538 1.00 79.12 423 ARG A C 1
ATOM 2933 O O . ARG A 1 423 ? -14.251 21.622 4.329 1.00 79.12 423 ARG A O 1
ATOM 2940 N N . GLY A 1 424 ? -13.265 19.974 5.470 1.00 74.00 424 GLY A N 1
ATOM 2941 C CA . GLY A 1 424 ? -12.574 20.845 6.421 1.00 74.00 424 GLY A CA 1
ATOM 2942 C C . GLY A 1 424 ? -13.280 20.894 7.773 1.00 74.00 424 GLY A C 1
ATOM 2943 O O . GLY A 1 424 ? -14.393 20.407 7.924 1.00 74.00 424 GLY A O 1
ATOM 2944 N N . VAL A 1 425 ? -12.598 21.457 8.771 1.00 77.50 425 VAL A N 1
ATOM 2945 C CA . VAL A 1 425 ? -13.018 21.401 10.186 1.00 77.50 425 VAL A CA 1
ATOM 2946 C C . VAL A 1 425 ? -14.334 22.131 10.478 1.00 77.50 425 VAL A C 1
ATOM 2948 O O . VAL A 1 425 ? -15.014 21.797 11.442 1.00 77.50 425 VAL A O 1
ATOM 2951 N N . ASP A 1 426 ? -14.690 23.097 9.635 1.00 83.12 426 ASP A N 1
ATOM 2952 C CA . ASP A 1 426 ? -15.911 23.903 9.681 1.00 83.12 426 ASP A CA 1
ATOM 2953 C C . ASP A 1 426 ? -16.702 23.843 8.362 1.00 83.12 426 ASP A C 1
ATOM 2955 O O . ASP A 1 426 ? -17.552 24.694 8.114 1.00 83.12 426 ASP A O 1
ATOM 2959 N N . CYS A 1 427 ? -16.395 22.876 7.488 1.00 84.56 427 CYS A N 1
ATOM 2960 C CA . CYS A 1 427 ? -17.000 22.718 6.161 1.00 84.56 427 CYS A CA 1
ATOM 2961 C C . CYS A 1 427 ? -16.911 23.953 5.251 1.00 84.56 427 CYS A C 1
ATOM 2963 O O . CYS A 1 427 ? -17.718 24.102 4.340 1.00 84.56 427 CYS A O 1
ATOM 2965 N N . SER A 1 428 ? -15.920 24.824 5.461 1.00 83.94 428 SER A N 1
ATOM 2966 C CA . SER A 1 428 ? -15.693 26.011 4.626 1.00 83.94 428 SER A CA 1
ATOM 2967 C C . SER A 1 428 ? -15.009 25.715 3.286 1.00 83.94 428 SER A C 1
ATOM 2969 O O . SER A 1 428 ? -14.974 26.577 2.408 1.00 83.94 428 SER A O 1
ATOM 2971 N N . ARG A 1 429 ? -14.435 24.516 3.101 1.00 79.75 429 ARG A N 1
ATOM 2972 C CA . ARG A 1 429 ? -13.687 24.155 1.886 1.00 79.75 429 ARG A CA 1
ATOM 2973 C C . ARG A 1 429 ? -14.509 23.224 1.017 1.00 79.75 429 ARG A C 1
ATOM 2975 O O . ARG A 1 429 ? -15.119 22.293 1.522 1.00 79.75 429 ARG A O 1
ATOM 2982 N N . ARG A 1 430 ? -14.463 23.408 -0.298 1.00 74.00 430 ARG A N 1
ATOM 2983 C CA . ARG A 1 430 ? -15.091 22.468 -1.227 1.00 74.00 430 ARG A CA 1
ATOM 2984 C C . ARG A 1 430 ? -14.332 21.141 -1.246 1.00 74.00 430 ARG A C 1
ATOM 2986 O O . ARG A 1 430 ? -13.097 21.109 -1.166 1.00 74.00 430 ARG A O 1
ATOM 2993 N N . ASP A 1 431 ? -15.081 20.052 -1.307 1.00 80.69 431 ASP A N 1
ATOM 2994 C CA . ASP A 1 431 ? -14.540 18.714 -1.491 1.00 80.69 431 ASP A CA 1
ATOM 2995 C C . ASP A 1 431 ? -14.195 18.537 -2.970 1.00 80.69 431 ASP A C 1
ATOM 2997 O O . ASP A 1 431 ? -15.068 18.586 -3.837 1.00 80.69 431 ASP A O 1
ATOM 3001 N N . CYS A 1 432 ? -12.898 18.438 -3.240 1.00 79.62 432 CYS A N 1
ATOM 3002 C CA . CYS A 1 432 ? -12.343 18.213 -4.567 1.00 79.62 432 CYS A CA 1
ATOM 3003 C C . CYS A 1 432 ? -11.821 16.772 -4.615 1.00 79.62 432 CYS A C 1
ATOM 3005 O O . CYS A 1 432 ? -11.222 16.323 -3.629 1.00 79.62 432 CYS A O 1
ATOM 3007 N N . PRO A 1 433 ? -12.013 16.050 -5.732 1.00 77.94 433 PRO A N 1
ATOM 3008 C CA . PRO A 1 433 ? -11.639 14.643 -5.839 1.00 77.94 433 PRO A CA 1
ATOM 3009 C C . PRO A 1 433 ? -10.158 14.455 -5.483 1.00 77.94 433 PRO A C 1
ATOM 3011 O O . PRO A 1 433 ? -9.291 15.173 -5.979 1.00 77.94 433 PRO A O 1
ATOM 3014 N N . PHE A 1 434 ? -9.894 13.552 -4.533 1.00 81.62 434 PHE A N 1
ATOM 3015 C CA . PHE A 1 434 ? -8.568 13.236 -3.978 1.00 81.62 434 PHE A CA 1
ATOM 3016 C C . PHE A 1 434 ? -7.706 14.452 -3.587 1.00 81.62 434 PHE A C 1
ATOM 3018 O O . PHE A 1 434 ? -6.481 14.383 -3.631 1.00 81.62 434 PHE A O 1
ATOM 3025 N N . ASN A 1 435 ? -8.325 15.576 -3.196 1.00 81.56 435 ASN A N 1
ATOM 3026 C CA . ASN A 1 435 ? -7.622 16.833 -2.908 1.00 81.56 435 ASN A CA 1
ATOM 3027 C C . ASN A 1 435 ? -6.700 17.279 -4.064 1.00 81.56 435 ASN A C 1
ATOM 3029 O O . ASN A 1 435 ? -5.592 17.763 -3.829 1.00 81.56 435 ASN A O 1
ATOM 3033 N N . CYS A 1 436 ? -7.147 17.061 -5.304 1.00 85.94 436 CYS A N 1
ATOM 3034 C CA . CYS A 1 436 ? -6.378 17.321 -6.521 1.00 85.94 436 CYS A CA 1
ATOM 3035 C C . CYS A 1 436 ? -5.007 16.633 -6.525 1.00 85.94 436 CYS A C 1
ATOM 3037 O O . CYS A 1 436 ? -4.052 17.170 -7.074 1.00 85.94 436 CYS A O 1
ATOM 3039 N N . SER A 1 437 ? -4.896 15.485 -5.842 1.00 85.06 437 SER A N 1
ATOM 3040 C CA . SER A 1 437 ? -3.673 14.687 -5.689 1.00 85.06 437 SER A CA 1
ATOM 3041 C C . SER A 1 437 ? -2.457 15.488 -5.201 1.00 85.06 437 SER A C 1
ATOM 3043 O O . SER A 1 437 ? -1.330 15.029 -5.311 1.00 85.06 437 SER A O 1
ATOM 3045 N N . SER A 1 438 ? -2.683 16.663 -4.597 1.00 84.62 438 SER A N 1
ATOM 3046 C CA . SER A 1 438 ? -1.658 17.667 -4.252 1.00 84.62 438 SER A CA 1
ATOM 3047 C C . SER A 1 438 ? -0.904 18.285 -5.443 1.00 84.62 438 SER A C 1
ATOM 3049 O O . SER A 1 438 ? 0.145 18.891 -5.239 1.00 84.62 438 SER A O 1
ATOM 3051 N N . HIS A 1 439 ? -1.454 18.171 -6.653 1.00 83.44 439 HIS A N 1
ATOM 3052 C CA . HIS A 1 439 ? -0.902 18.661 -7.920 1.00 83.44 439 HIS A CA 1
ATOM 3053 C C . HIS A 1 439 ? -1.863 19.632 -8.628 1.00 83.44 439 HIS A C 1
ATOM 3055 O O . HIS A 1 439 ? -1.981 19.635 -9.854 1.00 83.44 439 HIS A O 1
ATOM 3061 N N . GLY A 1 440 ? -2.622 20.413 -7.858 1.00 86.56 440 GLY A N 1
ATOM 3062 C CA . GLY A 1 440 ? -3.526 21.421 -8.398 1.00 86.56 440 GLY A CA 1
ATOM 3063 C C . GLY A 1 440 ? -4.295 22.208 -7.341 1.00 86.56 440 GLY A C 1
ATOM 3064 O O . GLY A 1 440 ? -4.400 21.817 -6.173 1.00 86.56 440 GLY A O 1
ATOM 3065 N N . GLY A 1 441 ? -4.875 23.325 -7.773 1.00 87.75 441 GLY A N 1
ATOM 3066 C CA . GLY A 1 441 ? -5.787 24.153 -6.992 1.00 87.75 441 GLY A CA 1
ATOM 3067 C C . GLY A 1 441 ? -7.234 23.660 -7.081 1.00 87.75 441 GLY A C 1
ATOM 3068 O O . GLY A 1 441 ? -7.713 23.260 -8.135 1.00 87.75 441 GLY A O 1
ATOM 3069 N N . CYS A 1 442 ? -7.976 23.709 -5.974 1.00 84.81 442 CYS A N 1
ATOM 3070 C CA . CYS A 1 442 ? -9.408 23.395 -5.972 1.00 84.81 442 CYS A CA 1
ATOM 3071 C C . CYS A 1 442 ? -10.216 24.658 -6.307 1.00 84.81 442 CYS A C 1
ATOM 3073 O O . CYS A 1 442 ? -10.263 25.596 -5.507 1.00 84.81 442 CYS A O 1
ATOM 3075 N N . SER A 1 443 ? -10.847 24.686 -7.483 1.00 81.50 443 SER A N 1
ATOM 3076 C CA . SER A 1 443 ? -11.664 25.820 -7.933 1.00 81.50 443 SER A CA 1
ATOM 3077 C C . SER A 1 443 ? -12.947 25.991 -7.094 1.00 81.50 443 SER A C 1
ATOM 3079 O O . SER A 1 443 ? -13.438 25.030 -6.486 1.00 81.50 443 SER A O 1
ATOM 3081 N N . PRO A 1 444 ? -13.591 27.178 -7.119 1.00 73.38 444 PRO A N 1
ATOM 3082 C CA . PRO A 1 444 ? -14.885 27.405 -6.463 1.00 73.38 444 PRO A CA 1
ATOM 3083 C C . PRO A 1 444 ? -16.018 26.486 -6.955 1.00 73.38 444 PRO A C 1
ATOM 3085 O O . PRO A 1 444 ? -17.026 26.319 -6.267 1.00 73.38 444 PRO A O 1
ATOM 3088 N N . ALA A 1 445 ? -15.866 25.877 -8.136 1.00 75.94 445 ALA A N 1
ATOM 3089 C CA . ALA A 1 445 ? -16.807 24.915 -8.704 1.00 75.94 445 ALA A CA 1
ATOM 3090 C C . ALA A 1 445 ? -16.553 23.462 -8.253 1.00 75.94 445 ALA A C 1
ATOM 3092 O O . ALA A 1 445 ? -17.357 22.585 -8.568 1.00 75.94 445 ALA A O 1
ATOM 3093 N N . GLY A 1 446 ? -15.487 23.200 -7.485 1.00 74.25 446 GLY A N 1
ATOM 3094 C CA . GLY A 1 446 ? -15.124 21.866 -6.977 1.00 74.25 446 GLY A CA 1
ATOM 3095 C C . GLY A 1 446 ? -14.408 21.001 -8.003 1.00 74.25 446 GLY A C 1
ATOM 3096 O O . GLY A 1 446 ? -14.393 19.781 -7.884 1.00 74.25 446 GLY A O 1
ATOM 3097 N N . VAL A 1 447 ? -13.854 21.647 -9.024 1.00 84.56 447 VAL A N 1
ATOM 3098 C CA . VAL A 1 447 ? -13.040 21.032 -10.068 1.00 84.56 447 VAL A CA 1
ATOM 3099 C C . VAL A 1 447 ? -11.579 21.332 -9.764 1.00 84.56 447 VAL A C 1
ATOM 3101 O O . VAL A 1 447 ? -11.256 22.456 -9.368 1.00 84.56 447 VAL A O 1
ATOM 3104 N N . CYS A 1 448 ? -10.714 20.340 -9.939 1.00 86.81 448 CYS A N 1
ATOM 3105 C CA . CYS A 1 448 ? -9.282 20.521 -9.786 1.00 86.81 448 CYS A CA 1
ATOM 3106 C C . CYS A 1 448 ? -8.697 21.241 -11.004 1.00 86.81 448 CYS A C 1
ATOM 3108 O O . CYS A 1 448 ? -8.836 20.785 -12.136 1.00 86.81 448 CYS A O 1
ATOM 3110 N N . GLU A 1 449 ? -8.060 22.379 -10.758 1.00 91.12 449 GLU A N 1
ATOM 3111 C CA . GLU A 1 449 ? -7.229 23.101 -11.715 1.00 91.12 449 GLU A CA 1
ATOM 3112 C C . GLU A 1 449 ? -5.794 22.610 -11.533 1.00 91.12 449 GLU A C 1
ATOM 3114 O O . GLU A 1 449 ? -5.142 22.945 -10.545 1.00 91.12 449 GLU A O 1
ATOM 3119 N N . CYS A 1 450 ? -5.334 21.751 -12.440 1.00 86.75 450 CYS A N 1
ATOM 3120 C CA . CYS A 1 450 ? -4.057 21.065 -12.288 1.00 86.75 450 CYS A CA 1
ATOM 3121 C C . CYS A 1 450 ? -2.856 21.983 -12.507 1.00 86.75 450 CYS A C 1
ATOM 3123 O O . CYS A 1 450 ? -2.868 22.853 -13.382 1.00 86.75 450 CYS A O 1
ATOM 3125 N N . ASP A 1 451 ? -1.814 21.752 -11.713 1.00 83.31 451 ASP A N 1
ATOM 3126 C CA . ASP A 1 451 ? -0.507 22.367 -11.886 1.00 83.31 451 ASP A CA 1
ATOM 3127 C C . ASP A 1 451 ? 0.117 21.901 -13.213 1.00 83.31 451 ASP A C 1
ATOM 3129 O O . ASP A 1 451 ? -0.227 20.850 -13.762 1.00 83.31 451 ASP A O 1
ATOM 3133 N N . ALA A 1 452 ? 1.048 22.690 -13.753 1.00 77.44 452 ALA A N 1
ATOM 3134 C CA . ALA A 1 452 ? 1.709 22.364 -15.015 1.00 77.44 452 ALA A CA 1
ATOM 3135 C C . ALA A 1 452 ? 2.355 20.964 -14.963 1.00 77.44 452 ALA A C 1
ATOM 3137 O O . ALA A 1 452 ? 3.082 20.651 -14.021 1.00 77.44 452 ALA A O 1
ATOM 3138 N N . GLY A 1 453 ? 2.094 20.137 -15.982 1.00 71.00 453 GLY A N 1
ATOM 3139 C CA . GLY A 1 453 ? 2.561 18.747 -16.035 1.00 71.00 453 GLY A CA 1
ATOM 3140 C C . GLY A 1 453 ? 1.617 17.734 -15.380 1.00 71.00 453 GLY A C 1
ATOM 3141 O O . GLY A 1 453 ? 2.003 16.579 -15.235 1.00 71.00 453 GLY A O 1
ATOM 3142 N N . TRP A 1 454 ? 0.390 18.126 -15.014 1.00 82.38 454 TRP A N 1
ATOM 3143 C CA . TRP A 1 454 ? -0.637 17.234 -14.471 1.00 82.38 454 TRP A CA 1
ATOM 3144 C C . TRP A 1 454 ? -1.995 17.439 -15.155 1.00 82.38 454 TRP A C 1
ATOM 3146 O O . TRP A 1 454 ? -2.378 18.545 -15.531 1.00 82.38 454 TRP A O 1
ATOM 3156 N N . LYS A 1 455 ? -2.741 16.349 -15.314 1.00 83.88 455 LYS A N 1
ATOM 3157 C CA . LYS A 1 455 ? -4.088 16.269 -15.886 1.00 83.88 455 LYS A CA 1
ATOM 3158 C C . LYS A 1 455 ? -4.901 15.193 -15.159 1.00 83.88 455 LYS A C 1
ATOM 3160 O O . LYS A 1 455 ? -4.409 14.512 -14.263 1.00 83.88 455 LYS A O 1
ATOM 3165 N N . GLY A 1 456 ? -6.155 15.018 -15.558 1.00 81.50 456 GLY A N 1
ATOM 3166 C CA . GLY A 1 456 ? -7.092 14.113 -14.885 1.00 81.50 456 GLY A CA 1
ATOM 3167 C C . GLY A 1 456 ? -8.070 14.863 -13.986 1.00 81.50 456 GLY A C 1
ATOM 3168 O O . GLY A 1 456 ? -7.944 16.069 -13.776 1.00 81.50 456 GLY A O 1
ATOM 3169 N N . VAL A 1 457 ? -9.096 14.162 -13.501 1.00 82.31 457 VAL A N 1
ATOM 3170 C CA . VAL A 1 457 ? -10.202 14.782 -12.744 1.00 82.31 457 VAL A CA 1
ATOM 3171 C C . VAL A 1 457 ? -9.774 15.242 -11.351 1.00 82.31 457 VAL A C 1
ATOM 3173 O O . VAL A 1 457 ? -10.396 16.135 -10.778 1.00 82.31 457 VAL A O 1
ATOM 3176 N N . ALA A 1 458 ? -8.705 14.647 -10.831 1.00 85.06 458 ALA A N 1
ATOM 3177 C CA . ALA A 1 458 ? -8.077 14.923 -9.555 1.00 85.06 458 ALA A CA 1
ATOM 3178 C C . ALA A 1 458 ? -6.583 15.249 -9.712 1.00 85.06 458 ALA A C 1
ATOM 3180 O O . ALA A 1 458 ? -5.845 15.109 -8.741 1.00 85.06 458 ALA A O 1
ATOM 3181 N N . CYS A 1 459 ? -6.124 15.647 -10.904 1.00 86.06 459 CYS A N 1
ATOM 3182 C CA . CYS A 1 459 ? -4.707 15.903 -11.202 1.00 86.06 459 CYS A CA 1
ATOM 3183 C C . CYS A 1 459 ? -3.785 14.726 -10.851 1.00 86.06 459 CYS A C 1
ATOM 3185 O O . CYS A 1 459 ? -2.675 14.900 -10.363 1.00 86.06 459 CYS A O 1
ATOM 3187 N N . GLU A 1 460 ? -4.284 13.512 -11.054 1.00 83.62 460 GLU A N 1
ATOM 3188 C CA . GLU A 1 460 ? -3.631 12.250 -10.723 1.00 83.62 460 GLU A CA 1
ATOM 3189 C C . GLU A 1 460 ? -2.766 11.703 -11.868 1.00 83.62 460 GLU A C 1
ATOM 3191 O O . GLU A 1 460 ? -1.992 10.766 -11.677 1.00 83.62 460 GLU A O 1
ATOM 3196 N N . ILE A 1 461 ? -2.903 12.273 -13.068 1.00 79.62 461 ILE A N 1
ATOM 3197 C CA . ILE A 1 461 ? -2.227 11.822 -14.282 1.00 79.62 461 ILE A CA 1
ATOM 3198 C C . ILE A 1 461 ? -1.139 12.836 -14.625 1.00 79.62 461 ILE A C 1
ATOM 3200 O O . ILE A 1 461 ? -1.453 13.978 -14.940 1.00 79.62 461 ILE A O 1
ATOM 3204 N N . ALA A 1 462 ? 0.130 12.436 -14.627 1.00 71.44 462 ALA A N 1
ATOM 3205 C CA . ALA A 1 462 ? 1.197 13.293 -15.138 1.00 71.44 462 ALA A CA 1
ATOM 3206 C C . ALA A 1 462 ? 0.992 13.548 -16.650 1.00 71.44 462 ALA A C 1
ATOM 3208 O O . ALA A 1 462 ? 0.806 12.619 -17.443 1.00 71.44 462 ALA A O 1
ATOM 3209 N N . ASP A 1 463 ? 0.955 14.816 -17.053 1.00 80.81 463 ASP A N 1
ATOM 3210 C CA . ASP A 1 463 ? 0.772 15.255 -18.434 1.00 80.81 463 ASP A CA 1
ATOM 3211 C C . ASP A 1 463 ? 2.118 15.351 -19.151 1.00 80.81 463 ASP A C 1
ATOM 3213 O O . ASP A 1 463 ? 2.727 16.415 -19.248 1.00 80.81 463 ASP A O 1
ATOM 3217 N N . CYS A 1 464 ? 2.589 14.202 -19.635 1.00 80.38 464 CYS A N 1
ATOM 3218 C CA . CYS A 1 464 ? 3.813 14.125 -20.416 1.00 80.38 464 CYS A CA 1
ATOM 3219 C C . CYS A 1 464 ? 3.587 14.461 -21.900 1.00 80.38 464 CYS A C 1
ATOM 3221 O O . CYS A 1 464 ? 2.576 14.049 -22.490 1.00 80.38 464 CYS A O 1
ATOM 3223 N N . PRO A 1 465 ? 4.548 15.146 -22.546 1.00 79.06 465 PRO A N 1
ATOM 3224 C CA . PRO A 1 465 ? 4.463 15.490 -23.960 1.00 79.06 465 PRO A CA 1
ATOM 3225 C C . PRO A 1 465 ? 4.341 14.219 -24.816 1.00 79.06 465 PRO A C 1
ATOM 3227 O O . PRO A 1 465 ? 5.140 13.291 -24.699 1.00 79.06 465 PRO A O 1
ATOM 3230 N N . ASN A 1 466 ? 3.289 14.167 -25.642 1.00 79.88 466 ASN A N 1
ATOM 3231 C CA . ASN A 1 466 ? 2.913 13.033 -26.502 1.00 79.88 466 ASN A CA 1
ATOM 3232 C C . ASN A 1 466 ? 2.907 11.654 -25.815 1.00 79.88 466 ASN A C 1
ATOM 3234 O O . ASN A 1 466 ? 3.144 10.646 -26.482 1.00 79.88 466 ASN A O 1
ATOM 3238 N N . ASP A 1 467 ? 2.643 11.587 -24.505 1.00 83.06 467 ASP A N 1
ATOM 3239 C CA . ASP A 1 467 ? 2.691 10.330 -23.738 1.00 83.06 467 ASP A CA 1
ATOM 3240 C C . ASP A 1 467 ? 4.041 9.597 -23.901 1.00 83.06 467 ASP A C 1
ATOM 3242 O O . ASP A 1 467 ? 4.118 8.384 -24.125 1.00 83.06 467 ASP A O 1
ATOM 3246 N N . CYS A 1 468 ? 5.124 10.384 -23.920 1.00 85.94 468 CYS A N 1
ATOM 3247 C CA . CYS A 1 468 ? 6.489 9.932 -24.191 1.00 85.94 468 CYS A CA 1
ATOM 3248 C C . CYS A 1 468 ? 6.607 9.090 -25.470 1.00 85.94 468 CYS A C 1
ATOM 3250 O O . CYS A 1 468 ? 7.429 8.176 -25.556 1.00 85.94 468 CYS A O 1
ATOM 3252 N N . SER A 1 469 ? 5.733 9.355 -26.451 1.00 86.25 469 SER A N 1
ATOM 3253 C CA . SER A 1 469 ? 5.615 8.646 -27.727 1.00 86.25 469 SER A CA 1
ATOM 3254 C C . SER A 1 469 ? 5.524 7.120 -27.595 1.00 86.25 469 SER A C 1
ATOM 3256 O O . SER A 1 469 ? 5.791 6.411 -28.566 1.00 86.25 469 SER A O 1
ATOM 3258 N N . ARG A 1 470 ? 5.145 6.604 -26.411 1.00 83.81 470 ARG A N 1
ATOM 3259 C CA . ARG A 1 470 ? 5.224 5.184 -26.002 1.00 83.81 470 ARG A CA 1
ATOM 3260 C C . ARG A 1 470 ? 6.637 4.573 -26.028 1.00 83.81 470 ARG A C 1
ATOM 3262 O O . ARG A 1 470 ? 6.779 3.353 -25.984 1.00 83.81 470 ARG A O 1
ATOM 3269 N N . HIS A 1 471 ? 7.670 5.411 -26.064 1.00 87.12 471 HIS A N 1
ATOM 3270 C CA . HIS A 1 471 ? 9.085 5.033 -26.045 1.00 87.12 471 HIS A CA 1
ATOM 3271 C C . HIS A 1 471 ? 9.831 5.618 -24.836 1.00 87.12 471 HIS A C 1
ATOM 3273 O O . HIS A 1 471 ? 11.054 5.737 -24.844 1.00 87.12 471 HIS A O 1
ATOM 3279 N N . GLY A 1 472 ? 9.100 5.981 -23.786 1.00 87.06 472 GLY A N 1
ATOM 3280 C CA . GLY A 1 472 ? 9.660 6.420 -22.520 1.00 87.06 472 GLY A CA 1
ATOM 3281 C C . GLY A 1 472 ? 8.662 6.276 -21.382 1.00 87.06 472 GLY A C 1
ATOM 3282 O O . GLY A 1 472 ? 7.472 6.031 -21.596 1.00 87.06 472 GLY A O 1
ATOM 3283 N N . ARG A 1 473 ? 9.159 6.430 -20.160 1.00 87.94 473 ARG A N 1
ATOM 3284 C CA . ARG A 1 473 ? 8.368 6.479 -18.938 1.00 87.94 473 ARG A CA 1
ATOM 3285 C C . ARG A 1 473 ? 8.117 7.935 -18.554 1.00 87.94 473 ARG A C 1
ATOM 3287 O O . ARG A 1 473 ? 9.050 8.720 -18.432 1.00 87.94 473 ARG A O 1
ATOM 3294 N N . CYS A 1 474 ? 6.857 8.272 -18.311 1.00 84.44 474 CYS A N 1
ATOM 3295 C CA . CYS A 1 474 ? 6.476 9.576 -17.780 1.00 84.44 474 CYS A CA 1
ATOM 3296 C C . CYS A 1 474 ? 6.877 9.679 -16.297 1.00 84.44 474 CYS A C 1
ATOM 3298 O O . CYS A 1 474 ? 6.461 8.852 -15.477 1.00 84.44 474 CYS A O 1
ATOM 3300 N N . LEU A 1 475 ? 7.723 10.653 -15.958 1.00 81.06 475 LEU A N 1
ATOM 3301 C CA . LEU A 1 475 ? 8.151 10.924 -14.588 1.00 81.06 475 LEU A CA 1
ATOM 3302 C C . LEU A 1 475 ? 7.138 11.830 -13.866 1.00 81.06 475 LEU A C 1
ATOM 3304 O O . LEU A 1 475 ? 6.433 12.604 -14.512 1.00 81.06 475 LEU A O 1
ATOM 3308 N N . PRO A 1 476 ? 7.099 11.817 -12.518 1.00 66.94 476 PRO A N 1
ATOM 3309 C CA . PRO A 1 476 ? 6.235 12.715 -11.742 1.00 66.94 476 PRO A CA 1
ATOM 3310 C C . PRO A 1 476 ? 6.504 14.214 -11.960 1.00 66.94 476 PRO A C 1
ATOM 3312 O O . PRO A 1 476 ? 5.696 15.043 -11.560 1.00 66.94 476 PRO A O 1
ATOM 3315 N N . SER A 1 477 ? 7.641 14.585 -12.557 1.00 70.75 477 SER A N 1
ATOM 3316 C CA . SER A 1 477 ? 7.942 15.969 -12.939 1.00 70.75 477 SER A CA 1
ATOM 3317 C C . SER A 1 477 ? 7.245 16.420 -14.231 1.00 70.75 477 SER A C 1
ATOM 3319 O O . SER A 1 477 ? 7.299 17.604 -14.547 1.00 70.75 477 SER A O 1
ATOM 3321 N N . GLY A 1 478 ? 6.603 15.509 -14.974 1.00 72.69 478 GLY A N 1
ATOM 3322 C CA . GLY A 1 478 ? 6.066 15.768 -16.316 1.00 72.69 478 GLY A CA 1
ATOM 3323 C C . GLY A 1 478 ? 7.089 15.575 -17.444 1.00 72.69 478 GLY A C 1
ATOM 3324 O O . GLY A 1 478 ? 6.761 15.776 -18.613 1.00 72.69 478 GLY A O 1
ATOM 3325 N N . ASP A 1 479 ? 8.315 15.158 -17.113 1.00 80.94 479 ASP A N 1
ATOM 3326 C CA . ASP A 1 479 ? 9.368 14.847 -18.082 1.00 80.94 479 ASP A CA 1
ATOM 3327 C C . ASP A 1 479 ? 9.316 13.381 -18.530 1.00 80.94 479 ASP A C 1
ATOM 3329 O O . ASP A 1 479 ? 8.920 12.488 -17.776 1.00 80.94 479 ASP A O 1
ATOM 3333 N N . CYS A 1 480 ? 9.783 13.114 -19.749 1.00 85.56 480 CYS A N 1
ATOM 3334 C CA . CYS A 1 480 ? 9.905 11.760 -20.273 1.00 85.56 480 CYS A CA 1
ATOM 3335 C C . CYS A 1 480 ? 11.308 11.186 -20.050 1.00 85.56 480 CYS A C 1
ATOM 3337 O O . CYS A 1 480 ? 12.301 11.702 -20.562 1.00 85.56 480 CYS A O 1
ATOM 3339 N N . GLU A 1 481 ? 11.383 10.066 -19.335 1.00 90.31 481 GLU A N 1
ATOM 3340 C CA . GLU A 1 481 ? 12.569 9.216 -19.270 1.00 90.31 481 GLU A CA 1
ATOM 3341 C C . GLU A 1 481 ? 12.547 8.243 -20.453 1.00 90.31 481 GLU A C 1
ATOM 3343 O O . GLU A 1 481 ? 11.784 7.275 -20.465 1.00 90.31 481 GLU A O 1
ATOM 3348 N N . CYS A 1 482 ? 13.343 8.511 -21.486 1.00 87.88 482 CYS A N 1
ATOM 3349 C CA . CYS A 1 482 ? 13.317 7.711 -22.708 1.00 87.88 482 CYS A CA 1
ATOM 3350 C C . CYS A 1 482 ? 13.929 6.322 -22.527 1.00 87.88 482 CYS A C 1
ATOM 3352 O O . CYS A 1 482 ? 14.960 6.155 -21.876 1.00 87.88 482 CYS A O 1
ATOM 3354 N N . PHE A 1 483 ? 13.297 5.322 -23.144 1.00 84.81 483 PHE A N 1
ATOM 3355 C CA . PHE A 1 483 ? 13.847 3.976 -23.239 1.00 84.81 483 PHE A CA 1
ATOM 3356 C C . PHE A 1 483 ? 15.103 3.967 -24.116 1.00 84.81 483 PHE A C 1
ATOM 3358 O O . PHE A 1 483 ? 15.310 4.844 -24.958 1.00 84.81 483 PHE A O 1
ATOM 3365 N N . GLU A 1 484 ? 15.952 2.959 -23.914 1.00 81.88 484 GLU A N 1
ATOM 3366 C CA . GLU A 1 484 ? 17.225 2.830 -24.622 1.00 81.88 484 GLU A CA 1
ATOM 3367 C C . GLU A 1 484 ? 17.023 2.907 -26.146 1.00 81.88 484 GLU A C 1
ATOM 3369 O O . GLU A 1 484 ? 16.180 2.214 -26.718 1.00 81.88 484 GLU A O 1
ATOM 3374 N N . GLY A 1 485 ? 17.785 3.782 -26.810 1.00 72.62 485 GLY A N 1
ATOM 3375 C CA . GLY A 1 485 ? 17.644 4.023 -28.247 1.00 72.62 485 GLY A CA 1
ATOM 3376 C C . GLY A 1 485 ? 16.676 5.148 -28.626 1.00 72.62 485 GLY A C 1
ATOM 3377 O O . GLY A 1 485 ? 16.536 5.408 -29.821 1.00 72.62 485 GLY A O 1
ATOM 3378 N N . PHE A 1 486 ? 16.067 5.844 -27.659 1.00 83.56 486 PHE A N 1
ATOM 3379 C CA . PHE A 1 486 ? 15.210 7.011 -27.883 1.00 83.56 486 PHE A CA 1
ATOM 3380 C C . PHE A 1 486 ? 15.687 8.242 -27.102 1.00 83.56 486 PHE A C 1
ATOM 3382 O O . PHE A 1 486 ? 16.264 8.138 -26.023 1.00 83.56 486 PHE A O 1
ATOM 3389 N N . THR A 1 487 ? 15.474 9.424 -27.670 1.00 81.19 487 THR A N 1
ATOM 3390 C CA . THR A 1 487 ? 15.860 10.733 -27.134 1.00 81.19 487 THR A CA 1
ATOM 3391 C C . THR A 1 487 ? 14.798 11.781 -27.476 1.00 81.19 487 THR A C 1
ATOM 3393 O O . THR A 1 487 ? 13.831 11.519 -28.196 1.00 81.19 487 THR A O 1
ATOM 3396 N N . GLY A 1 488 ? 14.982 13.005 -26.980 1.00 80.06 488 GLY A N 1
ATOM 3397 C CA . GLY A 1 488 ? 14.049 14.111 -27.188 1.00 80.06 488 GLY A CA 1
ATOM 3398 C C . GLY A 1 488 ? 13.031 14.248 -26.057 1.00 80.06 488 GLY A C 1
ATOM 3399 O O . GLY A 1 488 ? 12.900 13.370 -25.213 1.00 80.06 488 GLY A O 1
ATOM 3400 N N . VAL A 1 489 ? 12.325 15.382 -26.037 1.00 80.44 489 VAL A N 1
ATOM 3401 C CA . VAL A 1 489 ? 11.431 15.776 -24.928 1.00 80.44 489 VAL A CA 1
ATOM 3402 C C . VAL A 1 489 ? 10.236 14.842 -24.736 1.00 80.44 489 VAL A C 1
ATOM 3404 O O . VAL A 1 489 ? 9.703 14.753 -23.640 1.00 80.44 489 VAL A O 1
ATOM 3407 N N . ASP A 1 490 ? 9.838 14.138 -25.792 1.00 84.88 490 ASP A N 1
ATOM 3408 C CA . ASP A 1 490 ? 8.739 13.176 -25.822 1.00 84.88 490 ASP A CA 1
ATOM 3409 C C . ASP A 1 490 ? 9.193 11.787 -26.294 1.00 84.88 490 ASP A C 1
ATOM 3411 O O . ASP A 1 490 ? 8.364 10.987 -26.721 1.00 84.88 490 ASP A O 1
ATOM 3415 N N . CYS A 1 491 ? 10.502 11.515 -26.294 1.00 87.94 491 CYS A N 1
ATOM 3416 C CA . CYS A 1 491 ? 11.090 10.253 -26.758 1.00 87.94 491 CYS A CA 1
ATOM 3417 C C . CYS A 1 491 ? 10.713 9.850 -28.194 1.00 87.94 491 CYS A C 1
ATOM 3419 O O . CYS A 1 491 ? 10.752 8.672 -28.550 1.00 87.94 491 CYS A O 1
ATOM 3421 N N . SER A 1 492 ? 10.344 10.817 -29.041 1.00 85.25 492 SER A N 1
ATOM 3422 C CA . SER A 1 492 ? 10.034 10.569 -30.453 1.00 85.25 492 SER A CA 1
ATOM 3423 C C . SER A 1 492 ? 11.276 10.412 -31.336 1.00 85.25 492 SER A C 1
ATOM 3425 O O . SER A 1 492 ? 11.170 9.903 -32.454 1.00 85.25 492 SER A O 1
ATOM 3427 N N . ARG A 1 493 ? 12.457 10.848 -30.873 1.00 80.50 493 ARG A N 1
ATOM 3428 C CA . ARG A 1 493 ? 13.711 10.758 -31.637 1.00 80.50 493 ARG A CA 1
ATOM 3429 C C . ARG A 1 493 ? 14.463 9.488 -31.278 1.00 80.50 493 ARG A C 1
ATOM 3431 O O . ARG A 1 493 ? 14.390 9.027 -30.152 1.00 80.50 493 ARG A O 1
ATOM 3438 N N . HIS A 1 494 ? 15.212 8.936 -32.225 1.00 72.62 494 HIS A N 1
ATOM 3439 C CA . HIS A 1 494 ? 16.097 7.802 -31.964 1.00 72.62 494 HIS A CA 1
ATOM 3440 C C . HIS A 1 494 ? 17.486 8.287 -31.528 1.00 72.62 494 HIS A C 1
ATOM 3442 O O . HIS A 1 494 ? 18.004 9.258 -32.077 1.00 72.62 494 HIS A O 1
ATOM 3448 N N . HIS A 1 495 ? 18.107 7.597 -30.570 1.00 72.31 495 HIS A N 1
ATOM 3449 C CA . HIS A 1 495 ? 19.482 7.851 -30.144 1.00 72.31 495 HIS A CA 1
ATOM 3450 C C . HIS A 1 495 ? 20.455 7.375 -31.232 1.00 72.31 495 HIS A C 1
ATOM 3452 O O . HIS A 1 495 ? 20.764 6.186 -31.328 1.00 72.31 495 HIS A O 1
ATOM 3458 N N . CYS A 1 496 ? 20.950 8.302 -32.047 1.00 67.69 496 CYS A N 1
ATOM 3459 C CA . CYS A 1 496 ? 22.061 8.061 -32.959 1.00 67.69 496 CYS A CA 1
ATOM 3460 C C . CYS A 1 496 ? 23.380 8.504 -32.314 1.00 67.69 496 CYS A C 1
ATOM 3462 O O . CYS A 1 496 ? 23.440 9.491 -31.587 1.00 67.69 496 CYS A O 1
ATOM 3464 N N . VAL A 1 497 ? 24.460 7.763 -32.564 1.00 62.62 497 VAL A N 1
ATOM 3465 C CA . VAL A 1 497 ? 25.771 8.077 -31.982 1.00 62.62 497 VAL A CA 1
ATOM 3466 C C . VAL A 1 497 ? 26.340 9.341 -32.656 1.00 62.62 497 VAL A C 1
ATOM 3468 O O . VAL A 1 497 ? 26.649 9.308 -33.846 1.00 62.62 497 VAL A O 1
ATOM 3471 N N . ASP A 1 498 ? 26.479 10.433 -31.892 1.00 61.97 498 ASP A N 1
ATOM 3472 C CA . ASP A 1 498 ? 26.895 11.789 -32.322 1.00 61.97 498 ASP A CA 1
ATOM 3473 C C . ASP A 1 498 ? 26.047 12.406 -33.461 1.00 61.97 498 ASP A C 1
ATOM 3475 O O . ASP A 1 498 ? 26.585 13.051 -34.367 1.00 61.97 498 ASP A O 1
ATOM 3479 N N . ASP A 1 499 ? 24.725 12.179 -33.450 1.00 65.31 499 ASP A N 1
ATOM 3480 C CA . ASP A 1 499 ? 23.747 12.790 -34.376 1.00 65.31 499 ASP A CA 1
ATOM 3481 C C . ASP A 1 499 ? 24.106 12.680 -35.872 1.00 65.31 499 ASP A C 1
ATOM 3483 O O . ASP A 1 499 ? 23.704 13.505 -36.689 1.00 65.31 499 ASP A O 1
ATOM 3487 N N . CYS A 1 500 ? 24.895 11.672 -36.264 1.00 71.88 500 CYS A N 1
ATOM 3488 C CA . CYS A 1 500 ? 25.302 11.424 -37.653 1.00 71.88 500 CYS A CA 1
ATOM 3489 C C . CYS A 1 500 ? 25.939 12.636 -38.373 1.00 71.88 500 CYS A C 1
ATOM 3491 O O . CYS A 1 500 ? 25.959 12.686 -39.608 1.00 71.88 500 CYS A O 1
ATOM 3493 N N . GLY A 1 501 ? 26.445 13.619 -37.617 1.00 69.00 501 GLY A N 1
ATOM 3494 C CA . GLY A 1 501 ? 26.918 14.898 -38.145 1.00 69.00 501 GLY A CA 1
ATOM 3495 C C . GLY A 1 501 ? 25.832 15.738 -38.835 1.00 69.00 501 GLY A C 1
ATOM 3496 O O . GLY A 1 501 ? 26.158 16.451 -39.788 1.00 69.00 501 GLY A O 1
ATOM 3497 N N . GLU A 1 502 ? 24.568 15.652 -38.395 1.00 64.81 502 GLU A N 1
ATOM 3498 C CA . GLU A 1 502 ? 23.409 16.368 -38.961 1.00 64.81 502 GLU A CA 1
ATOM 3499 C C . GLU A 1 502 ? 23.611 17.891 -39.018 1.00 64.81 502 GLU A C 1
ATOM 3501 O O . GLU A 1 502 ? 23.354 18.491 -40.063 1.00 64.81 502 GLU A O 1
ATOM 3506 N N . GLU A 1 503 ? 24.165 18.520 -37.973 1.00 64.44 503 GLU A N 1
ATOM 3507 C CA . GLU A 1 503 ? 24.456 19.969 -37.978 1.00 64.44 503 GLU A CA 1
ATOM 3508 C C . GLU A 1 503 ? 25.482 20.379 -39.052 1.00 64.44 503 GLU A C 1
ATOM 3510 O O . GLU A 1 503 ? 25.468 21.509 -39.540 1.00 64.44 503 GLU A O 1
ATOM 3515 N N . ALA A 1 504 ? 26.350 19.451 -39.464 1.00 65.62 504 ALA A N 1
ATOM 3516 C CA . ALA A 1 504 ? 27.321 19.640 -40.541 1.00 65.62 504 ALA A CA 1
ATOM 3517 C C . ALA A 1 504 ? 26.835 19.078 -41.897 1.00 65.62 504 ALA A C 1
ATOM 3519 O O . ALA A 1 504 ? 27.552 19.159 -42.898 1.00 65.62 504 ALA A O 1
ATOM 3520 N N . GLY A 1 505 ? 25.625 18.504 -41.950 1.00 70.94 505 GLY A N 1
ATOM 3521 C CA . GLY A 1 505 ? 25.025 17.898 -43.143 1.00 70.94 505 GLY A CA 1
ATOM 3522 C C . GLY A 1 505 ? 25.656 16.568 -43.584 1.00 70.94 505 GLY A C 1
ATOM 3523 O O . GLY A 1 505 ? 25.484 16.154 -44.735 1.00 70.94 505 GLY A O 1
ATOM 3524 N N . HIS A 1 506 ? 26.408 15.891 -42.710 1.00 81.88 506 HIS A N 1
ATOM 3525 C CA . HIS A 1 506 ? 27.182 14.691 -43.060 1.00 81.88 506 HIS A CA 1
ATOM 3526 C C . HIS A 1 506 ? 26.347 13.398 -43.134 1.00 81.88 506 HIS A C 1
ATOM 3528 O O . HIS A 1 506 ? 26.786 12.426 -43.755 1.00 81.88 506 HIS A O 1
ATOM 3534 N N . GLY A 1 507 ? 25.140 13.378 -42.568 1.00 81.38 507 GLY A N 1
ATOM 3535 C CA . GLY A 1 507 ? 24.232 12.231 -42.585 1.00 81.38 507 GLY A CA 1
ATOM 3536 C C . GLY A 1 507 ? 22.876 12.551 -41.963 1.00 81.38 507 GLY A C 1
ATOM 3537 O O . GLY A 1 507 ? 22.659 13.666 -41.504 1.00 81.38 507 GLY A O 1
ATOM 3538 N N . VAL A 1 508 ? 21.965 11.576 -41.985 1.00 81.19 508 VAL A N 1
ATOM 3539 C CA . VAL A 1 508 ? 20.650 11.640 -41.325 1.00 81.19 508 VAL A CA 1
ATOM 3540 C C . VAL A 1 508 ? 20.409 10.368 -40.515 1.00 81.19 508 VAL A C 1
ATOM 3542 O O . VAL A 1 508 ? 20.696 9.264 -40.995 1.00 81.19 508 VAL A O 1
ATOM 3545 N N . CYS A 1 509 ? 19.886 10.517 -39.300 1.00 75.44 509 CYS A N 1
ATOM 3546 C CA . CYS A 1 509 ? 19.542 9.397 -38.428 1.00 75.44 509 CYS A CA 1
ATOM 3547 C C . CYS A 1 509 ? 18.265 8.699 -38.927 1.00 75.44 509 CYS A C 1
ATOM 3549 O O . CYS A 1 509 ? 17.199 9.309 -39.015 1.00 75.44 509 CYS A O 1
ATOM 3551 N N . VAL A 1 510 ? 18.349 7.409 -39.269 1.00 76.31 510 VAL A N 1
ATOM 3552 C CA . VAL A 1 510 ? 17.192 6.607 -39.697 1.00 76.31 510 VAL A CA 1
ATOM 3553 C C . VAL A 1 510 ? 17.140 5.340 -38.849 1.00 76.31 510 VAL A C 1
ATOM 3555 O O . VAL A 1 510 ? 17.984 4.464 -38.996 1.00 76.31 510 VAL A O 1
ATOM 3558 N N . ALA A 1 511 ? 16.148 5.248 -37.956 1.00 68.00 511 ALA A N 1
ATOM 3559 C CA . ALA A 1 511 ? 15.920 4.093 -37.074 1.00 68.00 511 ALA A CA 1
ATOM 3560 C C . ALA A 1 511 ? 17.148 3.673 -36.229 1.00 68.00 511 ALA A C 1
ATOM 3562 O O . ALA A 1 511 ? 17.411 2.486 -36.055 1.00 68.00 511 ALA A O 1
ATOM 3563 N N . GLY A 1 512 ? 17.911 4.645 -35.713 1.00 69.25 512 GLY A N 1
ATOM 3564 C CA . GLY A 1 512 ? 19.106 4.393 -34.893 1.00 69.25 512 GLY A CA 1
ATOM 3565 C C . GLY A 1 512 ? 20.384 4.092 -35.688 1.00 69.25 512 GLY A C 1
ATOM 3566 O O . GLY A 1 512 ? 21.442 3.914 -35.088 1.00 69.25 512 GLY A O 1
ATOM 3567 N N . GLU A 1 513 ? 20.322 4.078 -37.023 1.00 72.88 513 GLU A N 1
ATOM 3568 C CA . GLU A 1 513 ? 21.483 3.919 -37.901 1.00 72.88 513 GLU A CA 1
ATOM 3569 C C . GLU A 1 513 ? 21.766 5.213 -38.682 1.00 72.88 513 GLU A C 1
ATOM 3571 O O . GLU A 1 513 ? 20.860 5.873 -39.205 1.00 72.88 513 GLU A O 1
ATOM 3576 N N . CYS A 1 514 ? 23.044 5.588 -38.773 1.00 77.50 514 CYS A N 1
ATOM 3577 C CA . CYS A 1 514 ? 23.459 6.776 -39.506 1.00 77.50 514 CYS A CA 1
ATOM 3578 C C . CYS A 1 514 ? 23.511 6.510 -41.007 1.00 77.50 514 CYS A C 1
ATOM 3580 O O . CYS A 1 514 ? 24.424 5.859 -41.521 1.00 77.50 514 CYS A O 1
ATOM 3582 N N . ARG A 1 515 ? 22.561 7.089 -41.741 1.00 84.94 515 ARG A N 1
ATOM 3583 C CA . ARG A 1 515 ? 22.600 7.093 -43.200 1.00 84.94 515 ARG A CA 1
ATOM 3584 C C . ARG A 1 515 ? 23.412 8.290 -43.682 1.00 84.94 515 ARG A C 1
ATOM 3586 O O . ARG A 1 515 ? 22.908 9.411 -43.734 1.00 84.94 515 ARG A O 1
ATOM 3593 N N . CYS A 1 516 ? 24.667 8.045 -44.049 1.00 83.56 516 CYS A N 1
ATOM 3594 C CA . CYS A 1 516 ? 25.588 9.106 -44.450 1.00 83.56 516 CYS A CA 1
ATOM 3595 C C . CYS A 1 516 ? 25.234 9.753 -45.789 1.00 83.56 516 CYS A C 1
ATOM 3597 O O . CYS A 1 516 ? 24.862 9.082 -46.755 1.00 83.56 516 CYS A O 1
ATOM 3599 N N . SER A 1 517 ? 25.399 11.072 -45.836 1.00 80.94 517 SER A N 1
ATOM 3600 C CA . SER A 1 517 ? 25.302 11.883 -47.044 1.00 80.94 517 SER A CA 1
ATOM 3601 C C . SER A 1 517 ? 26.423 11.520 -48.025 1.00 80.94 517 SER A C 1
ATOM 3603 O O . SER A 1 517 ? 27.488 11.029 -47.642 1.00 80.94 517 SER A O 1
ATOM 3605 N N . ALA A 1 518 ? 26.198 11.761 -49.318 1.00 78.50 518 ALA A N 1
ATOM 3606 C CA . ALA A 1 518 ? 27.157 11.418 -50.367 1.00 78.50 518 ALA A CA 1
ATOM 3607 C C . ALA A 1 518 ? 28.551 12.022 -50.093 1.00 78.50 518 ALA A C 1
ATOM 3609 O O . ALA A 1 518 ? 28.687 13.225 -49.886 1.00 78.50 518 ALA A O 1
ATOM 3610 N N . GLY A 1 519 ? 29.590 11.179 -50.115 1.00 73.50 519 GLY A N 1
ATOM 3611 C CA . GLY A 1 519 ? 30.967 11.583 -49.803 1.00 73.50 519 GLY A CA 1
ATOM 3612 C C . GLY A 1 519 ? 31.351 11.463 -48.325 1.00 73.50 519 GLY A C 1
ATOM 3613 O O . GLY A 1 519 ? 32.475 11.821 -47.978 1.00 73.50 519 GLY A O 1
ATOM 3614 N N . PHE A 1 520 ? 30.472 10.928 -47.473 1.00 80.38 520 PHE A N 1
ATOM 3615 C CA . PHE A 1 520 ? 30.748 10.601 -46.076 1.00 80.38 520 PHE A CA 1
ATOM 3616 C C . PHE A 1 520 ? 30.430 9.129 -45.781 1.00 80.38 520 PHE A C 1
ATOM 3618 O O . PHE A 1 520 ? 29.615 8.486 -46.439 1.00 80.38 520 PHE A O 1
ATOM 3625 N N . SER A 1 521 ? 31.145 8.559 -44.819 1.00 76.94 521 SER A N 1
ATOM 3626 C CA . SER A 1 521 ? 31.097 7.145 -44.440 1.00 76.94 521 SER A CA 1
ATOM 3627 C C . SER A 1 521 ? 31.614 6.971 -43.008 1.00 76.94 521 SER A C 1
ATOM 3629 O O . SER A 1 521 ? 32.175 7.904 -42.441 1.00 76.94 521 SER A O 1
ATOM 3631 N N . GLY A 1 522 ? 31.473 5.779 -42.432 1.00 73.56 522 GLY A N 1
ATOM 3632 C CA . GLY A 1 522 ? 31.774 5.536 -41.015 1.00 73.56 522 GLY A CA 1
ATOM 3633 C C . GLY A 1 522 ? 30.499 5.472 -40.179 1.00 73.56 522 GLY A C 1
ATOM 3634 O O . GLY A 1 522 ? 29.428 5.838 -40.656 1.00 73.56 522 GLY A O 1
ATOM 3635 N N . ALA A 1 523 ? 30.608 4.962 -38.953 1.00 68.19 523 ALA A N 1
ATOM 3636 C CA . ALA A 1 523 ? 29.452 4.723 -38.084 1.00 68.19 523 ALA A CA 1
ATOM 3637 C C . ALA A 1 523 ? 28.767 6.024 -37.625 1.00 68.19 523 ALA A C 1
ATOM 3639 O O . ALA A 1 523 ? 27.620 5.986 -37.197 1.00 68.19 523 ALA A O 1
ATOM 3640 N N . ARG A 1 524 ? 29.466 7.160 -37.732 1.00 73.50 524 ARG A N 1
ATOM 3641 C CA . ARG A 1 524 ? 28.993 8.504 -37.376 1.00 73.50 524 ARG A CA 1
ATOM 3642 C C . ARG A 1 524 ? 29.095 9.469 -38.562 1.00 73.50 524 ARG A C 1
ATOM 3644 O O . ARG A 1 524 ? 29.100 10.681 -38.380 1.00 73.50 524 ARG A O 1
ATOM 3651 N N . CYS A 1 525 ? 29.251 8.940 -39.780 1.00 80.06 525 CYS A N 1
ATOM 3652 C CA . CYS A 1 525 ? 29.504 9.724 -40.993 1.00 80.06 525 CYS A CA 1
ATOM 3653 C C . CYS A 1 525 ? 30.724 10.654 -40.891 1.00 80.06 525 CYS A C 1
ATOM 3655 O O . CYS A 1 525 ? 30.825 11.669 -41.576 1.00 80.06 525 CYS A O 1
ATOM 3657 N N . GLU A 1 526 ? 31.692 10.274 -40.057 1.00 73.88 526 GLU A N 1
ATOM 3658 C CA . GLU A 1 526 ? 32.856 11.079 -39.709 1.00 73.88 526 GLU A CA 1
ATOM 3659 C C . GLU A 1 526 ? 33.978 11.010 -40.760 1.00 73.88 526 GLU A C 1
ATOM 3661 O O . GLU A 1 526 ? 34.909 11.817 -40.752 1.00 73.88 526 GLU A O 1
ATOM 3666 N N . ARG A 1 527 ? 33.914 10.042 -41.686 1.00 75.75 527 ARG A N 1
ATOM 3667 C CA . ARG A 1 527 ? 34.970 9.778 -42.673 1.00 75.75 527 ARG A CA 1
ATOM 3668 C C . ARG A 1 527 ? 34.559 10.240 -44.058 1.00 75.75 527 ARG A C 1
ATOM 3670 O O . ARG A 1 527 ? 33.674 9.654 -44.682 1.00 75.75 527 ARG A O 1
ATOM 3677 N N . ARG A 1 528 ? 35.298 11.201 -44.605 1.00 74.81 528 ARG A N 1
ATOM 3678 C CA . ARG A 1 528 ? 35.169 11.612 -46.007 1.00 74.81 528 ARG A CA 1
ATOM 3679 C C . ARG A 1 528 ? 35.553 10.477 -46.958 1.00 74.81 528 ARG A C 1
ATOM 3681 O O . ARG A 1 528 ? 36.661 9.944 -46.897 1.00 74.81 528 ARG A O 1
ATOM 3688 N N . THR A 1 529 ? 34.639 10.105 -47.843 1.00 81.12 529 THR A N 1
ATOM 3689 C CA . THR A 1 529 ? 34.831 9.066 -48.854 1.00 81.12 529 THR A CA 1
ATOM 3690 C C . THR A 1 529 ? 35.593 9.641 -50.044 1.00 81.12 529 THR A C 1
ATOM 3692 O O . THR A 1 529 ? 35.194 10.650 -50.616 1.00 81.12 529 THR A O 1
ATOM 3695 N N . CYS A 1 530 ? 36.681 8.990 -50.452 1.00 80.50 530 CYS A N 1
ATOM 3696 C CA . CYS A 1 530 ? 37.398 9.382 -51.663 1.00 80.50 530 CYS A CA 1
ATOM 3697 C C . CYS A 1 530 ? 36.721 8.847 -52.936 1.00 80.50 530 CYS A C 1
ATOM 3699 O O . CYS A 1 530 ? 36.212 7.716 -52.932 1.00 80.50 530 CYS A O 1
ATOM 3701 N N . PRO A 1 531 ? 36.773 9.597 -54.051 1.00 77.94 531 PRO A N 1
ATOM 3702 C CA . PRO A 1 531 ? 36.196 9.175 -55.324 1.00 77.94 531 PRO A CA 1
ATOM 3703 C C . PRO A 1 531 ? 36.805 7.838 -55.781 1.00 77.94 531 PRO A C 1
ATOM 3705 O O . PRO A 1 531 ? 38.019 7.634 -55.726 1.00 77.94 531 PRO A O 1
ATOM 3708 N N . ARG A 1 532 ? 35.928 6.882 -56.128 1.00 74.81 532 ARG A N 1
ATOM 3709 C CA . ARG A 1 532 ? 36.238 5.482 -56.501 1.00 74.81 532 ARG A CA 1
ATOM 3710 C C . ARG A 1 532 ? 37.310 4.795 -55.640 1.00 74.81 532 ARG A C 1
ATOM 3712 O O . ARG A 1 532 ? 38.063 3.965 -56.142 1.00 74.81 532 ARG A O 1
ATOM 3719 N N . ARG A 1 533 ? 37.397 5.115 -54.339 1.00 81.00 533 ARG A N 1
ATOM 3720 C CA . ARG A 1 533 ? 38.427 4.572 -53.425 1.00 81.00 533 ARG A CA 1
ATOM 3721 C C . ARG A 1 533 ? 39.850 4.728 -54.003 1.00 81.00 533 ARG A C 1
ATOM 3723 O O . ARG A 1 533 ? 40.676 3.820 -53.906 1.00 81.00 533 ARG A O 1
ATOM 3730 N N . CYS A 1 534 ? 40.110 5.859 -54.662 1.00 83.25 534 CYS A N 1
ATOM 3731 C CA . CYS A 1 534 ? 41.362 6.144 -55.366 1.00 83.25 534 CYS A CA 1
ATOM 3732 C C . CYS A 1 534 ? 41.766 5.057 -56.377 1.00 83.25 534 CYS A C 1
ATOM 3734 O O . CYS A 1 534 ? 42.955 4.799 -56.568 1.00 83.25 534 CYS A O 1
ATOM 3736 N N . SER A 1 535 ? 40.777 4.360 -56.953 1.00 82.00 535 SER A N 1
ATOM 3737 C CA . SER A 1 535 ? 40.927 3.273 -57.930 1.00 82.00 535 SER A CA 1
ATOM 3738 C C . SER A 1 535 ? 41.901 2.163 -57.498 1.00 82.00 535 SER A C 1
ATOM 3740 O O . SER A 1 535 ? 42.470 1.470 -58.339 1.00 82.00 535 SER A O 1
ATOM 3742 N N . GLY A 1 536 ? 42.146 2.014 -56.185 1.00 79.19 536 GLY A N 1
ATOM 3743 C CA . GLY A 1 536 ? 43.169 1.119 -55.620 1.00 79.19 536 GLY A CA 1
ATOM 3744 C C . GLY A 1 536 ? 44.626 1.534 -55.898 1.00 79.19 536 GLY A C 1
ATOM 3745 O O . GLY A 1 536 ? 45.553 0.794 -55.572 1.00 79.19 536 GLY A O 1
ATOM 3746 N N . ARG A 1 537 ? 44.840 2.712 -56.494 1.00 81.50 537 ARG A N 1
ATOM 3747 C CA . ARG A 1 537 ? 46.124 3.224 -57.007 1.00 81.50 537 ARG A CA 1
ATOM 3748 C C . ARG A 1 537 ? 46.611 4.477 -56.267 1.00 81.50 537 ARG A C 1
ATOM 3750 O O . ARG A 1 537 ? 47.591 5.094 -56.674 1.00 81.50 537 ARG A O 1
ATOM 3757 N N . GLY A 1 538 ? 45.975 4.828 -55.151 1.00 84.62 538 GLY A N 1
ATOM 3758 C CA . GLY A 1 538 ? 46.335 5.959 -54.293 1.00 84.62 538 GLY A CA 1
ATOM 3759 C C . GLY A 1 538 ? 45.912 5.757 -52.837 1.00 84.62 538 GLY A C 1
ATOM 3760 O O . GLY A 1 538 ? 45.250 4.773 -52.505 1.00 84.62 538 GLY A O 1
ATOM 3761 N N . ILE A 1 539 ? 46.310 6.686 -51.968 1.00 83.88 539 ILE A N 1
ATOM 3762 C CA . ILE A 1 539 ? 45.921 6.737 -50.552 1.00 83.88 539 ILE A CA 1
ATOM 3763 C C . ILE A 1 539 ? 44.894 7.860 -50.378 1.00 83.88 539 ILE A C 1
ATOM 3765 O O . ILE A 1 539 ? 45.108 8.980 -50.837 1.00 83.88 539 ILE A O 1
ATOM 3769 N N . CYS A 1 540 ? 43.772 7.554 -49.725 1.00 82.88 540 CYS A N 1
ATOM 3770 C CA . CYS A 1 540 ? 42.726 8.530 -49.432 1.00 82.88 540 CYS A CA 1
ATOM 3771 C C . CYS A 1 540 ? 43.118 9.383 -48.220 1.00 82.88 540 CYS A C 1
ATOM 3773 O O . CYS A 1 540 ? 43.253 8.850 -47.119 1.00 82.88 540 CYS A O 1
ATOM 3775 N N . VAL A 1 541 ? 43.274 10.693 -48.411 1.00 81.38 541 VAL A N 1
ATOM 3776 C CA . VAL A 1 541 ? 43.588 11.653 -47.347 1.00 81.38 541 VAL A CA 1
ATOM 3777 C C . VAL A 1 541 ? 42.507 12.732 -47.337 1.00 81.38 541 VAL A C 1
ATOM 3779 O O . VAL A 1 541 ? 42.427 13.565 -48.236 1.00 81.38 541 VAL A O 1
ATOM 3782 N N . ASN A 1 542 ? 41.643 12.691 -46.320 1.00 76.88 542 ASN A N 1
ATOM 3783 C CA . ASN A 1 542 ? 40.576 13.669 -46.072 1.00 76.88 542 ASN A CA 1
ATOM 3784 C C . ASN A 1 542 ? 39.620 13.931 -47.268 1.00 76.88 542 ASN A C 1
ATOM 3786 O O . ASN A 1 542 ? 39.206 15.062 -47.519 1.00 76.88 542 ASN A O 1
ATOM 3790 N N . GLY A 1 543 ? 39.271 12.880 -48.022 1.00 75.94 543 GLY A N 1
ATOM 3791 C CA . GLY A 1 543 ? 38.400 12.957 -49.208 1.00 75.94 543 GLY A CA 1
ATOM 3792 C C . GLY A 1 543 ? 39.129 13.209 -50.535 1.00 75.94 543 GLY A C 1
ATOM 3793 O O . GLY A 1 543 ? 38.513 13.095 -51.592 1.00 75.94 543 GLY A O 1
ATOM 3794 N N . THR A 1 544 ? 40.439 13.467 -50.499 1.00 82.31 544 THR A N 1
ATOM 3795 C CA . THR A 1 544 ? 41.283 13.663 -51.685 1.00 82.31 544 THR A CA 1
ATOM 3796 C C . THR A 1 544 ? 42.218 12.473 -51.879 1.00 82.31 544 THR A C 1
ATOM 3798 O O . THR A 1 544 ? 42.821 11.973 -50.927 1.00 82.31 544 THR A O 1
ATOM 3801 N N . CYS A 1 545 ? 42.364 12.007 -53.118 1.00 82.19 545 CYS A N 1
ATOM 3802 C CA . CYS A 1 545 ? 43.279 10.919 -53.437 1.00 82.19 545 CYS A CA 1
ATOM 3803 C C . CYS A 1 545 ? 44.703 11.423 -53.673 1.00 82.19 545 CYS A C 1
ATOM 3805 O O . CYS A 1 545 ? 44.946 12.235 -54.561 1.00 82.19 545 CYS A O 1
ATOM 3807 N N . VAL A 1 546 ? 45.655 10.890 -52.910 1.00 85.62 546 VAL A N 1
ATOM 3808 C CA . VAL A 1 546 ? 47.089 11.050 -53.167 1.00 85.62 546 VAL A CA 1
ATOM 3809 C C . VAL A 1 546 ? 47.556 9.849 -53.985 1.00 85.62 546 VAL A C 1
ATOM 3811 O O . VAL A 1 546 ? 47.608 8.724 -53.481 1.00 85.62 546 VAL A O 1
ATOM 3814 N N . CYS A 1 547 ? 47.839 10.065 -55.268 1.00 81.06 547 CYS A N 1
ATOM 3815 C CA . CYS A 1 547 ? 48.131 8.982 -56.206 1.00 81.06 547 CYS A CA 1
ATOM 3816 C C . CYS A 1 547 ? 49.543 8.419 -56.047 1.00 81.06 547 CYS A C 1
ATOM 3818 O O . CYS A 1 547 ? 50.496 9.140 -55.752 1.00 81.06 547 CYS A O 1
ATOM 3820 N N . ARG A 1 548 ? 49.681 7.103 -56.253 1.00 78.44 548 ARG A N 1
ATOM 3821 C CA . ARG A 1 548 ? 50.993 6.457 -56.359 1.00 78.44 548 ARG A CA 1
ATOM 3822 C C . ARG A 1 548 ? 51.690 6.913 -57.655 1.00 78.44 548 ARG A C 1
ATOM 3824 O O . ARG A 1 548 ? 50.999 7.250 -58.617 1.00 78.44 548 ARG A O 1
ATOM 3831 N N . PRO A 1 549 ? 53.036 6.903 -57.712 1.00 72.00 549 PRO A N 1
ATOM 3832 C CA . PRO A 1 549 ? 53.782 7.347 -58.891 1.00 72.00 549 PRO A CA 1
ATOM 3833 C C . PRO A 1 549 ? 53.305 6.675 -60.189 1.00 72.00 549 PRO A C 1
ATOM 3835 O O . PRO A 1 549 ? 53.151 5.455 -60.230 1.00 72.00 549 PRO A O 1
ATOM 3838 N N . GLY A 1 550 ? 53.077 7.471 -61.240 1.00 64.56 550 GLY A N 1
ATOM 3839 C CA . GLY A 1 550 ? 52.568 7.008 -62.541 1.00 64.56 550 GLY A CA 1
ATOM 3840 C C . GLY A 1 550 ? 51.044 7.062 -62.708 1.00 64.56 550 GLY A C 1
ATOM 3841 O O . GLY A 1 550 ? 50.564 6.838 -63.820 1.00 64.56 550 GLY A O 1
ATOM 3842 N N . PHE A 1 551 ? 50.304 7.398 -61.645 1.00 73.75 551 PHE A N 1
ATOM 3843 C CA . PHE A 1 551 ? 48.860 7.636 -61.671 1.00 73.75 551 PHE A CA 1
ATOM 3844 C C . PHE A 1 551 ? 48.528 9.083 -61.282 1.00 73.75 551 PHE A C 1
ATOM 3846 O O . PHE A 1 551 ? 49.204 9.693 -60.454 1.00 73.75 551 PHE A O 1
ATOM 3853 N N . SER A 1 552 ? 47.482 9.626 -61.887 1.00 72.50 552 SER A N 1
ATOM 3854 C CA . SER A 1 552 ? 46.980 10.990 -61.759 1.00 72.50 552 SER A CA 1
ATOM 3855 C C . SER A 1 552 ? 45.446 11.002 -61.835 1.00 72.50 552 SER A C 1
ATOM 3857 O O . SER A 1 552 ? 44.798 9.957 -61.923 1.00 72.50 552 SER A O 1
ATOM 3859 N N . GLY A 1 553 ? 44.842 12.186 -61.768 1.00 73.75 553 GLY A N 1
ATOM 3860 C CA . GLY A 1 553 ? 43.387 12.341 -61.720 1.00 73.75 553 GLY A CA 1
ATOM 3861 C C . GLY A 1 553 ? 42.829 12.288 -60.294 1.00 73.75 553 GLY A C 1
ATOM 3862 O O . GLY A 1 553 ? 43.501 11.868 -59.350 1.00 73.75 553 GLY A O 1
ATOM 3863 N N . SER A 1 554 ? 41.586 12.746 -60.122 1.00 75.19 554 SER A N 1
ATOM 3864 C CA . SER A 1 554 ? 40.954 12.936 -58.803 1.00 75.19 554 SER A CA 1
ATOM 3865 C C . SER A 1 554 ? 40.700 11.632 -58.040 1.00 75.19 554 SER A C 1
ATOM 3867 O O . SER A 1 554 ? 40.605 11.648 -56.815 1.00 75.19 554 SER A O 1
ATOM 3869 N N . ASP A 1 555 ? 40.639 10.506 -58.748 1.00 79.44 555 ASP A N 1
ATOM 3870 C CA . ASP A 1 555 ? 40.474 9.152 -58.220 1.00 79.44 555 ASP A CA 1
ATOM 3871 C C . ASP A 1 555 ? 41.645 8.219 -58.580 1.00 79.44 555 ASP A C 1
ATOM 3873 O O . ASP A 1 555 ? 41.505 6.999 -58.470 1.00 79.44 555 ASP A O 1
ATOM 3877 N N . CYS A 1 556 ? 42.781 8.762 -59.033 1.00 81.00 556 CYS A N 1
ATOM 3878 C CA . CYS A 1 556 ? 43.957 8.004 -59.478 1.00 81.00 556 CYS A CA 1
ATOM 3879 C C . CYS A 1 556 ? 43.679 6.958 -60.575 1.00 81.00 556 CYS A C 1
ATOM 3881 O O . CYS A 1 556 ? 44.395 5.954 -60.672 1.00 81.00 556 CYS A O 1
ATOM 3883 N N . SER A 1 557 ? 42.612 7.144 -61.363 1.00 79.81 557 SER A N 1
ATOM 3884 C CA . SER A 1 557 ? 42.291 6.270 -62.497 1.00 79.81 557 SER A CA 1
ATOM 3885 C C . SER A 1 557 ? 43.101 6.602 -63.748 1.00 79.81 557 SER A C 1
ATOM 3887 O O . SER A 1 557 ? 43.317 5.721 -64.583 1.00 79.81 557 SER A O 1
ATOM 3889 N N . GLU A 1 558 ? 43.592 7.834 -63.860 1.00 73.00 558 GLU A N 1
ATOM 3890 C CA . GLU A 1 558 ? 44.414 8.273 -64.979 1.00 73.00 558 GLU A CA 1
ATOM 3891 C C . GLU A 1 558 ? 45.867 7.870 -64.726 1.00 73.00 558 GLU A C 1
ATOM 3893 O O . GLU A 1 558 ? 46.335 7.838 -63.593 1.00 73.00 558 GLU A O 1
ATOM 3898 N N . GLY A 1 559 ? 46.594 7.490 -65.765 1.00 69.62 559 GLY A N 1
ATOM 3899 C CA . GLY A 1 559 ? 47.977 7.050 -65.641 1.00 69.62 559 GLY A CA 1
ATOM 3900 C C . GLY A 1 559 ? 48.464 6.432 -66.937 1.00 69.62 559 GLY A C 1
ATOM 3901 O O . GLY A 1 559 ? 47.667 6.005 -67.772 1.00 69.62 559 GLY A O 1
ATOM 3902 N N . CYS A 1 560 ? 49.778 6.390 -67.115 1.00 72.69 560 CYS A N 1
ATOM 3903 C CA . CYS A 1 560 ? 50.363 5.876 -68.344 1.00 72.69 560 CYS A CA 1
ATOM 3904 C C . CYS A 1 560 ? 50.288 4.346 -68.425 1.00 72.69 560 CYS A C 1
ATOM 3906 O O . CYS A 1 560 ? 50.567 3.637 -67.451 1.00 72.69 560 CYS A O 1
ATOM 3908 N N . LEU A 1 561 ? 49.957 3.833 -69.613 1.00 69.00 561 LEU A N 1
ATOM 3909 C CA . LEU A 1 561 ? 49.917 2.399 -69.899 1.00 69.00 561 LEU A CA 1
ATOM 3910 C C . LEU A 1 561 ? 51.277 1.757 -69.549 1.00 69.00 561 LEU A C 1
ATOM 3912 O O . LEU A 1 561 ? 52.326 2.270 -69.936 1.00 69.00 561 LEU A O 1
ATOM 3916 N N . ASN A 1 562 ? 51.254 0.688 -68.743 1.00 69.38 562 ASN A N 1
ATOM 3917 C CA . ASN A 1 562 ? 52.426 -0.057 -68.250 1.00 69.38 562 ASN A CA 1
ATOM 3918 C C . ASN A 1 562 ? 53.575 0.797 -67.669 1.00 69.38 562 ASN A C 1
ATOM 3920 O O . ASN A 1 562 ? 54.738 0.412 -67.777 1.00 69.38 562 ASN A O 1
ATOM 3924 N N . ALA A 1 563 ? 53.279 1.962 -67.074 1.00 71.12 563 ALA A N 1
ATOM 3925 C CA . ALA A 1 563 ? 54.292 2.888 -66.545 1.00 71.12 563 ALA A CA 1
ATOM 3926 C C . ALA A 1 563 ? 55.412 3.212 -67.561 1.00 71.12 563 ALA A C 1
ATOM 3928 O O . ALA A 1 563 ? 56.588 3.331 -67.205 1.00 71.12 563 ALA A O 1
ATOM 3929 N N . CYS A 1 564 ? 55.051 3.302 -68.847 1.00 77.62 564 CYS A N 1
ATOM 3930 C CA . CYS A 1 564 ? 55.981 3.513 -69.956 1.00 77.62 564 CYS A CA 1
ATOM 3931 C C . CYS A 1 564 ? 57.125 2.485 -70.009 1.00 77.62 564 CYS A C 1
ATOM 3933 O O . CYS A 1 564 ? 58.245 2.821 -70.403 1.00 77.62 564 CYS A O 1
ATOM 3935 N N . SER A 1 565 ? 56.866 1.249 -69.556 1.00 78.94 565 SER A N 1
ATOM 3936 C CA . SER A 1 565 ? 57.826 0.138 -69.479 1.00 78.94 565 SER A CA 1
ATOM 3937 C C . SER A 1 565 ? 59.137 0.503 -68.766 1.00 78.94 565 SER A C 1
ATOM 3939 O O . SER A 1 565 ? 60.172 -0.116 -69.019 1.00 78.94 565 SER A O 1
ATOM 3941 N N . HIS A 1 566 ? 59.108 1.539 -67.913 1.00 76.81 566 HIS A N 1
ATOM 3942 C CA . HIS A 1 566 ? 60.267 2.198 -67.293 1.00 76.81 566 HIS A CA 1
ATOM 3943 C C . HIS A 1 566 ? 61.321 2.748 -68.280 1.00 76.81 566 HIS A C 1
ATOM 3945 O O . HIS A 1 566 ? 62.459 3.010 -67.896 1.00 76.81 566 HIS A O 1
ATOM 3951 N N . ARG A 1 567 ? 60.959 2.937 -69.556 1.00 80.62 567 ARG A N 1
ATOM 3952 C CA . ARG A 1 567 ? 61.838 3.401 -70.652 1.00 80.62 567 ARG A CA 1
ATOM 3953 C C . ARG A 1 567 ? 61.425 4.768 -71.209 1.00 80.62 567 ARG A C 1
ATOM 3955 O O . ARG A 1 567 ? 61.944 5.216 -72.230 1.00 80.62 567 ARG A O 1
ATOM 3962 N N . GLY A 1 568 ? 60.495 5.440 -70.540 1.00 78.38 568 GLY A N 1
ATOM 3963 C CA . GLY A 1 568 ? 59.989 6.760 -70.896 1.00 78.38 568 GLY A CA 1
ATOM 3964 C C . GLY A 1 568 ? 59.368 7.470 -69.698 1.00 78.38 568 GLY A C 1
ATOM 3965 O O . GLY A 1 568 ? 59.232 6.879 -68.628 1.00 78.38 568 GLY A O 1
ATOM 3966 N N . ASN A 1 569 ? 58.994 8.734 -69.886 1.00 80.06 569 ASN A N 1
ATOM 3967 C CA . ASN A 1 569 ? 58.341 9.544 -68.861 1.00 80.06 569 ASN A CA 1
ATOM 3968 C C . ASN A 1 569 ? 56.872 9.800 -69.221 1.00 80.06 569 ASN A C 1
ATOM 3970 O O . ASN A 1 569 ? 56.542 10.008 -70.390 1.00 80.06 569 ASN A O 1
ATOM 3974 N N . CYS A 1 570 ? 55.995 9.790 -68.221 1.00 74.75 570 CYS A N 1
ATOM 3975 C CA . CYS A 1 570 ? 54.562 9.987 -68.420 1.00 74.75 570 CYS A CA 1
ATOM 3976 C C . CYS A 1 570 ? 54.245 11.480 -68.585 1.00 74.75 570 CYS A C 1
ATOM 3978 O O . CYS A 1 570 ? 54.643 12.290 -67.746 1.00 74.75 570 CYS A O 1
ATOM 3980 N N . THR A 1 571 ? 53.557 11.864 -69.662 1.00 73.50 571 THR A N 1
ATOM 3981 C CA . THR A 1 571 ? 53.123 13.251 -69.865 1.00 73.50 571 THR A CA 1
ATOM 3982 C C . THR A 1 571 ? 51.876 13.561 -69.029 1.00 73.50 571 THR A C 1
ATOM 3984 O O . THR A 1 571 ? 51.122 12.650 -68.682 1.00 73.50 571 THR A O 1
ATOM 3987 N N . PRO A 1 572 ? 51.590 14.846 -68.742 1.00 59.06 572 PRO A N 1
ATOM 3988 C CA . PRO A 1 572 ? 50.390 15.246 -68.004 1.00 59.06 572 PRO A CA 1
ATOM 3989 C C . PRO A 1 572 ? 49.065 14.834 -68.666 1.00 59.06 572 PRO A C 1
ATOM 3991 O O . PRO A 1 572 ? 48.044 14.819 -67.993 1.00 59.06 572 PRO A O 1
ATOM 3994 N N . GLN A 1 573 ? 49.065 14.506 -69.966 1.00 67.44 573 GLN A N 1
ATOM 3995 C CA . GLN A 1 573 ? 47.886 13.994 -70.679 1.00 67.44 573 GLN A CA 1
ATOM 3996 C C . GLN A 1 573 ? 47.771 12.454 -70.656 1.00 67.44 573 GLN A C 1
ATOM 3998 O O . GLN A 1 573 ? 46.939 11.900 -71.368 1.00 67.44 573 GLN A O 1
ATOM 4003 N N . GLY A 1 574 ? 48.614 11.748 -69.890 1.00 68.81 574 GLY A N 1
ATOM 4004 C CA . GLY A 1 574 ? 48.571 10.285 -69.764 1.00 68.81 574 GLY A CA 1
ATOM 4005 C C . GLY A 1 574 ? 49.225 9.509 -70.916 1.00 68.81 574 GLY A C 1
ATOM 4006 O O . GLY A 1 574 ? 48.980 8.312 -71.055 1.00 68.81 574 GLY A O 1
ATOM 4007 N N . ALA A 1 575 ? 50.061 10.158 -71.737 1.00 75.38 575 ALA A N 1
ATOM 4008 C CA . ALA A 1 575 ? 50.805 9.519 -72.826 1.00 75.38 575 ALA A CA 1
ATOM 4009 C C . ALA A 1 575 ? 52.276 9.281 -72.446 1.00 75.38 575 ALA A C 1
ATOM 4011 O O . ALA A 1 575 ? 52.883 10.071 -71.724 1.00 75.38 575 ALA A O 1
ATOM 4012 N N . CYS A 1 576 ? 52.883 8.209 -72.953 1.00 80.06 576 CYS A N 1
ATOM 4013 C CA . CYS A 1 576 ? 54.293 7.924 -72.702 1.00 80.06 576 CYS A CA 1
ATOM 4014 C C . CYS A 1 576 ? 55.218 8.647 -73.683 1.00 80.06 576 CYS A C 1
ATOM 4016 O O . CYS A 1 576 ? 55.130 8.455 -74.894 1.00 80.06 576 CYS A O 1
ATOM 4018 N N . SER A 1 577 ? 56.153 9.435 -73.150 1.00 83.81 577 SER A N 1
ATOM 4019 C CA . SER A 1 577 ? 57.264 10.017 -73.903 1.00 83.81 577 SER A CA 1
ATOM 4020 C C . SER A 1 577 ? 58.496 9.124 -73.769 1.00 83.81 577 SER A C 1
ATOM 4022 O O . SER A 1 577 ? 59.127 9.065 -72.712 1.00 83.81 577 SER A O 1
ATOM 4024 N N . CYS A 1 578 ? 58.811 8.375 -74.822 1.00 82.69 578 CYS A N 1
ATOM 4025 C CA . CYS A 1 578 ? 59.835 7.334 -74.788 1.00 82.69 578 CYS A CA 1
ATOM 4026 C C . CYS A 1 578 ? 61.255 7.889 -74.950 1.00 82.69 578 CYS A C 1
ATOM 4028 O O . CYS A 1 578 ? 61.534 8.659 -75.868 1.00 82.69 578 CYS A O 1
ATOM 4030 N N . GLY A 1 579 ? 62.169 7.473 -74.069 1.00 78.25 579 GLY A N 1
ATOM 4031 C CA . GLY A 1 579 ? 63.584 7.840 -74.123 1.00 78.25 579 GLY A CA 1
ATOM 4032 C C . GLY A 1 579 ? 64.402 6.857 -74.962 1.00 78.25 579 GLY A C 1
ATOM 4033 O O . GLY A 1 579 ? 64.048 5.690 -75.088 1.00 78.25 579 GLY A O 1
ATOM 4034 N N . GLY A 1 580 ? 65.521 7.307 -75.539 1.00 72.75 580 GLY A N 1
ATOM 4035 C CA . GLY A 1 580 ? 66.520 6.412 -76.145 1.00 72.75 580 GLY A CA 1
ATOM 4036 C C . GLY A 1 580 ? 66.048 5.609 -77.367 1.00 72.75 580 GLY A C 1
ATOM 4037 O O . GLY A 1 580 ? 66.469 4.468 -77.533 1.00 72.75 580 GLY A O 1
ATOM 4038 N N . GLY A 1 581 ? 65.162 6.169 -78.200 1.00 68.56 581 GLY A N 1
ATOM 4039 C CA . GLY A 1 581 ? 64.700 5.545 -79.452 1.00 68.56 581 GLY A CA 1
ATOM 4040 C C . GLY A 1 581 ? 63.656 4.430 -79.290 1.00 68.56 581 GLY A C 1
ATOM 4041 O O . GLY A 1 581 ? 63.241 3.835 -80.288 1.00 68.56 581 GLY A O 1
ATOM 4042 N N . TRP A 1 582 ? 63.218 4.159 -78.056 1.00 79.50 582 TRP A N 1
ATOM 4043 C CA . TRP A 1 582 ? 62.078 3.291 -77.761 1.00 79.50 582 TRP A CA 1
ATOM 4044 C C . TRP A 1 582 ? 60.778 3.937 -78.248 1.00 79.50 582 TRP A C 1
ATOM 4046 O O . TRP A 1 582 ? 60.668 5.160 -78.311 1.00 79.50 582 TRP A O 1
ATOM 4056 N N . ARG A 1 583 ? 59.805 3.126 -78.659 1.00 76.62 583 ARG A N 1
ATOM 4057 C CA . ARG A 1 583 ? 58.556 3.565 -79.301 1.00 76.62 583 ARG A CA 1
ATOM 4058 C C . ARG A 1 583 ? 57.366 2.756 -78.772 1.00 76.62 583 ARG A C 1
ATOM 4060 O O . ARG A 1 583 ? 57.534 1.824 -77.988 1.00 76.62 583 ARG A O 1
ATOM 4067 N N . GLY A 1 584 ? 56.163 3.096 -79.223 1.00 76.69 584 GLY A N 1
ATOM 4068 C CA . GLY A 1 584 ? 54.912 2.480 -78.766 1.00 76.69 584 GLY A CA 1
ATOM 4069 C C . GLY A 1 584 ? 54.251 3.261 -77.629 1.00 76.69 584 GLY A C 1
ATOM 4070 O O . GLY A 1 584 ? 54.875 4.120 -77.012 1.00 76.69 584 GLY A O 1
ATOM 4071 N N . LEU A 1 585 ? 52.973 2.967 -77.370 1.00 75.44 585 LEU A N 1
ATOM 4072 C CA . LEU A 1 585 ? 52.127 3.705 -76.415 1.00 75.44 585 LEU A CA 1
ATOM 4073 C C . LEU A 1 585 ? 52.599 3.594 -74.955 1.00 75.44 585 LEU A C 1
ATOM 4075 O O . LEU A 1 585 ? 52.231 4.427 -74.133 1.00 75.44 585 LEU A O 1
ATOM 4079 N N . ASP A 1 586 ? 53.426 2.595 -74.652 1.00 81.56 586 ASP A N 1
ATOM 4080 C CA . ASP A 1 586 ? 54.046 2.345 -73.352 1.00 81.56 586 ASP A CA 1
ATOM 4081 C C . ASP A 1 586 ? 55.573 2.147 -73.438 1.00 81.56 586 ASP A C 1
ATOM 4083 O O . ASP A 1 586 ? 56.171 1.576 -72.530 1.00 81.56 586 ASP A O 1
ATOM 4087 N N . CYS A 1 587 ? 56.221 2.580 -74.526 1.00 81.69 587 CYS A N 1
ATOM 4088 C CA . CYS A 1 587 ? 57.674 2.458 -74.739 1.00 81.69 587 CYS A CA 1
ATOM 4089 C C . CYS A 1 587 ? 58.244 1.029 -74.709 1.00 81.69 587 CYS A C 1
ATOM 4091 O O . CYS A 1 587 ? 59.437 0.840 -74.455 1.00 81.69 587 CYS A O 1
ATOM 4093 N N . SER A 1 588 ? 57.415 0.022 -74.985 1.00 83.00 588 SER A N 1
ATOM 4094 C CA . SER A 1 588 ? 57.833 -1.382 -75.067 1.00 83.00 588 SER A CA 1
ATOM 4095 C C . SER A 1 588 ? 58.520 -1.752 -76.391 1.00 83.00 588 SER A C 1
ATOM 4097 O O . SER A 1 588 ? 59.186 -2.786 -76.468 1.00 83.00 588 SER A O 1
ATOM 4099 N N . VAL A 1 589 ? 58.419 -0.918 -77.434 1.00 79.50 589 VAL A N 1
ATOM 4100 C CA . VAL A 1 589 ? 58.969 -1.217 -78.766 1.00 79.50 589 VAL A CA 1
ATOM 4101 C C . VAL A 1 589 ? 60.416 -0.739 -78.867 1.00 79.50 589 VAL A C 1
ATOM 4103 O O . VAL A 1 589 ? 60.704 0.446 -78.700 1.00 79.50 589 VAL A O 1
ATOM 4106 N N . ALA A 1 590 ? 61.330 -1.655 -79.182 1.00 67.12 590 ALA A N 1
ATOM 4107 C CA . ALA A 1 590 ? 62.754 -1.360 -79.314 1.00 67.12 590 ALA A CA 1
ATOM 4108 C C . ALA A 1 590 ? 63.083 -0.431 -80.514 1.00 67.12 590 ALA A C 1
ATOM 4110 O O . ALA A 1 590 ? 62.364 -0.420 -81.526 1.00 67.12 590 ALA A O 1
ATOM 4111 N N . PRO A 1 591 ? 64.184 0.344 -80.446 1.00 60.50 591 PRO A N 1
ATOM 4112 C CA . PRO A 1 591 ? 64.697 1.082 -81.598 1.00 60.50 591 PRO A CA 1
ATOM 4113 C C . PRO A 1 591 ? 65.112 0.120 -82.723 1.00 60.50 591 PRO A C 1
ATOM 4115 O O . PRO A 1 591 ? 65.752 -0.899 -82.462 1.00 60.50 591 PRO A O 1
ATOM 4118 N N . LEU A 1 592 ? 64.769 0.445 -83.976 1.00 53.62 592 LEU A N 1
ATOM 4119 C CA . LEU A 1 592 ? 65.240 -0.301 -85.151 1.00 53.62 592 LEU A CA 1
ATOM 4120 C C . LEU A 1 592 ? 66.768 -0.163 -85.248 1.00 53.62 592 LEU A C 1
ATOM 4122 O O . LEU A 1 592 ? 67.294 0.950 -85.239 1.00 53.62 592 LEU A O 1
ATOM 4126 N N . ARG A 1 593 ? 67.486 -1.287 -85.319 1.00 50.44 593 ARG A N 1
ATOM 4127 C CA . ARG A 1 593 ? 68.928 -1.312 -85.595 1.00 50.44 593 ARG A CA 1
ATOM 4128 C C . ARG A 1 593 ? 69.163 -1.288 -87.108 1.00 50.44 593 ARG A C 1
ATOM 4130 O O . ARG A 1 593 ? 68.688 -2.204 -87.761 1.00 50.44 593 ARG A O 1
ATOM 4137 N N . LEU A 1 594 ? 69.943 -0.297 -87.576 1.00 43.91 594 LEU A N 1
ATOM 4138 C CA . LEU A 1 594 ? 71.005 -0.326 -88.619 1.00 43.91 594 LEU A CA 1
ATOM 4139 C C . LEU A 1 594 ? 70.976 0.900 -89.568 1.00 43.91 594 LEU A C 1
ATOM 4141 O O . LEU A 1 594 ? 70.147 0.950 -90.470 1.00 43.91 594 LEU A O 1
ATOM 4145 N N . PRO A 1 595 ? 71.916 1.862 -89.452 1.00 52.84 595 PRO A N 1
ATOM 4146 C CA . PRO A 1 595 ? 72.244 2.797 -90.523 1.00 52.84 595 PRO A CA 1
ATOM 4147 C C . PRO A 1 595 ? 73.484 2.288 -91.278 1.00 52.84 595 PRO A C 1
ATOM 4149 O O . PRO A 1 595 ? 74.581 2.248 -90.725 1.00 52.84 595 PRO A O 1
ATOM 4152 N N . GLY A 1 596 ? 73.324 1.884 -92.537 1.00 57.38 596 GLY A N 1
ATOM 4153 C CA . GLY A 1 596 ? 74.462 1.476 -93.375 1.00 57.38 596 GLY A CA 1
ATOM 4154 C C . GLY A 1 596 ? 74.111 1.125 -94.821 1.00 57.38 596 GLY A C 1
ATOM 4155 O O . GLY A 1 596 ? 74.917 1.368 -95.711 1.00 57.38 596 GLY A O 1
ATOM 4156 N N . CYS A 1 597 ? 72.896 0.635 -95.081 1.00 62.34 597 CYS A N 1
ATOM 4157 C CA . CYS A 1 597 ? 72.479 0.219 -96.426 1.00 62.34 597 CYS A CA 1
ATOM 4158 C C . CYS A 1 597 ? 72.182 1.393 -97.374 1.00 62.34 597 CYS A C 1
ATOM 4160 O O . CYS A 1 597 ? 72.593 1.371 -98.531 1.00 62.34 597 CYS A O 1
ATOM 4162 N N . ALA A 1 598 ? 71.524 2.448 -96.883 1.00 63.66 598 ALA A N 1
ATOM 4163 C CA . ALA A 1 598 ? 71.134 3.599 -97.700 1.00 63.66 598 ALA A CA 1
ATOM 4164 C C . ALA A 1 598 ? 72.309 4.311 -98.417 1.00 63.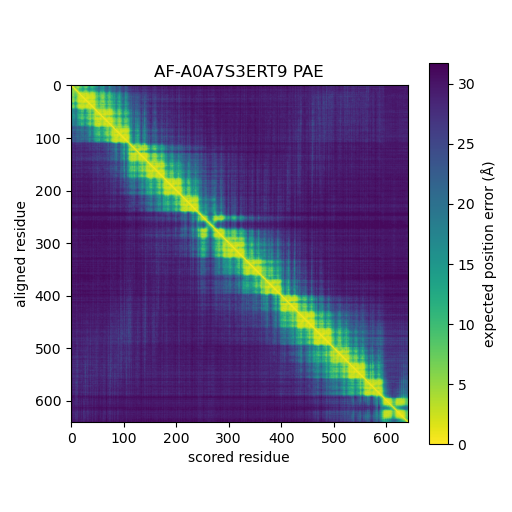66 598 ALA A C 1
ATOM 4166 O O . ALA A 1 598 ? 72.193 4.530 -99.623 1.00 63.66 598 ALA A O 1
ATOM 4167 N N . PRO A 1 599 ? 73.443 4.644 -97.758 1.00 64.31 599 PRO A N 1
ATOM 4168 C CA . PRO A 1 599 ? 74.552 5.306 -98.451 1.00 64.31 599 PRO A CA 1
ATOM 4169 C C . PRO A 1 599 ? 75.289 4.392 -99.448 1.00 64.31 599 PRO A C 1
ATOM 4171 O O . PRO A 1 599 ? 75.691 4.867 -100.504 1.00 64.31 599 PRO A O 1
ATOM 4174 N N . LEU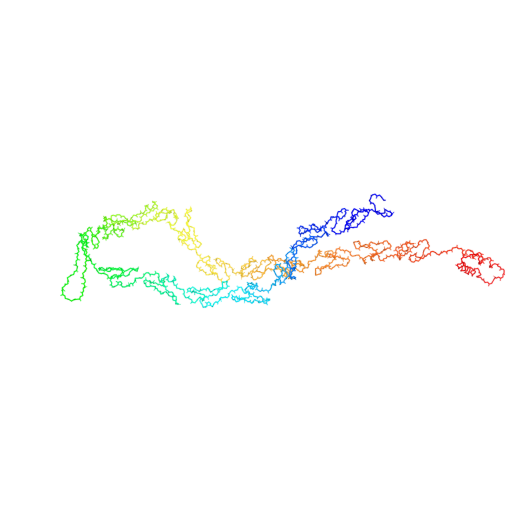 A 1 600 ? 75.420 3.087 -99.171 1.00 65.31 600 LEU A N 1
ATOM 4175 C CA . LEU A 1 600 ? 76.086 2.129 -100.072 1.00 65.31 600 LEU A CA 1
ATOM 4176 C C . LEU A 1 600 ? 75.263 1.832 -101.336 1.00 65.31 600 LEU A C 1
ATOM 4178 O O . LEU A 1 600 ? 75.820 1.720 -102.429 1.00 65.31 600 LEU A O 1
ATOM 4182 N N . CYS A 1 601 ? 73.938 1.724 -101.192 1.00 69.88 601 CYS A N 1
ATOM 4183 C CA . CYS A 1 601 ? 73.030 1.542 -102.324 1.00 69.88 601 CYS A CA 1
ATOM 4184 C C . CYS A 1 601 ? 72.998 2.781 -103.224 1.00 69.88 601 CYS A C 1
ATOM 4186 O O . CYS A 1 601 ? 73.064 2.638 -104.444 1.00 69.88 601 CYS A O 1
ATOM 4188 N N . ALA A 1 602 ? 72.999 3.983 -102.634 1.00 69.81 602 ALA A N 1
ATOM 4189 C CA . ALA A 1 602 ? 73.042 5.226 -103.396 1.00 69.81 602 ALA A CA 1
ATOM 4190 C C . ALA A 1 602 ? 74.291 5.303 -104.296 1.00 69.81 602 ALA A C 1
ATOM 4192 O O . ALA A 1 602 ? 74.163 5.560 -105.491 1.00 69.81 602 ALA A O 1
ATOM 4193 N N . GLU A 1 603 ? 75.475 4.979 -103.764 1.00 70.88 603 GLU A N 1
ATOM 4194 C CA . GLU A 1 603 ? 76.738 5.055 -104.511 1.00 70.88 603 GLU A CA 1
ATOM 4195 C C . GLU A 1 603 ? 76.832 4.016 -105.650 1.00 70.88 603 GLU A C 1
ATOM 4197 O O . GLU A 1 603 ? 77.228 4.345 -106.771 1.00 70.88 603 GLU A O 1
ATOM 4202 N N . ARG A 1 604 ? 76.421 2.757 -105.418 1.00 71.12 604 ARG A N 1
ATOM 4203 C CA . ARG A 1 604 ? 76.432 1.714 -106.469 1.00 71.12 604 ARG A CA 1
ATOM 4204 C C . ARG A 1 604 ? 75.385 1.955 -107.555 1.00 71.12 604 ARG A C 1
ATOM 4206 O O . ARG A 1 604 ? 75.659 1.699 -108.730 1.00 71.12 604 ARG A O 1
ATOM 4213 N N . CYS A 1 605 ? 74.199 2.433 -107.185 1.00 74.69 605 CYS A N 1
ATOM 4214 C CA . CYS A 1 605 ? 73.122 2.697 -108.137 1.00 74.69 605 CYS A CA 1
ATOM 4215 C C . CYS A 1 605 ? 73.427 3.904 -109.036 1.00 74.69 605 CYS A C 1
ATOM 4217 O O . CYS A 1 605 ? 73.062 3.884 -110.214 1.00 74.69 605 CYS A O 1
ATOM 4219 N N . GLU A 1 606 ? 74.152 4.907 -108.534 1.00 71.38 606 GLU A N 1
ATOM 4220 C CA . GLU A 1 606 ? 74.672 6.003 -109.361 1.00 71.38 606 GLU A CA 1
ATOM 4221 C C . GLU A 1 606 ? 75.696 5.495 -110.393 1.00 71.38 606 GLU A C 1
ATOM 4223 O O . GLU A 1 606 ? 75.552 5.772 -111.584 1.00 71.38 606 GLU A O 1
ATOM 4228 N N . GLN A 1 607 ? 76.650 4.644 -109.994 1.00 71.00 607 GLN A N 1
ATOM 4229 C CA . GLN A 1 607 ? 77.657 4.088 -110.916 1.00 71.00 607 GLN A CA 1
ATOM 4230 C C . GLN A 1 607 ? 77.073 3.104 -111.951 1.00 71.00 607 GLN A C 1
ATOM 4232 O O . GLN A 1 607 ? 77.549 3.023 -113.087 1.00 71.00 607 GLN A O 1
ATOM 4237 N N . GLY A 1 608 ? 76.042 2.337 -111.581 1.00 66.62 608 GLY A N 1
ATOM 4238 C CA . GLY A 1 608 ? 75.401 1.353 -112.458 1.00 66.62 608 GLY A CA 1
ATOM 4239 C C . GLY A 1 608 ? 74.498 1.967 -113.535 1.00 66.62 608 GLY A C 1
ATOM 4240 O O . GLY A 1 608 ? 74.439 1.449 -114.654 1.00 66.62 608 GLY A O 1
ATOM 4241 N N . CYS A 1 609 ? 73.824 3.079 -113.222 1.00 69.56 609 CYS A N 1
ATOM 4242 C CA . CYS A 1 609 ? 72.858 3.730 -114.114 1.00 69.56 609 CYS A CA 1
ATOM 4243 C C . CYS A 1 609 ? 73.488 4.734 -115.110 1.00 69.56 609 CYS A C 1
ATOM 4245 O O . CYS A 1 609 ? 72.792 5.179 -116.022 1.00 69.56 609 CYS A O 1
ATOM 4247 N N . GLU A 1 610 ? 74.783 5.066 -115.009 1.00 62.06 610 GLU A N 1
ATOM 4248 C CA . GLU A 1 610 ? 75.466 6.012 -115.921 1.00 62.06 610 GLU A CA 1
ATOM 4249 C C . GLU A 1 610 ? 76.082 5.380 -117.189 1.00 62.06 610 GLU A C 1
ATOM 4251 O O . GLU A 1 610 ? 76.691 6.070 -118.014 1.00 62.06 610 GLU A O 1
ATOM 4256 N N . ARG A 1 611 ? 75.902 4.073 -117.428 1.00 60.09 611 ARG A N 1
ATOM 4257 C CA . ARG A 1 611 ? 76.385 3.432 -118.667 1.00 60.09 611 ARG A CA 1
ATOM 4258 C C . ARG A 1 611 ? 75.516 3.805 -119.886 1.00 60.09 611 ARG A C 1
ATOM 4260 O O . ARG A 1 611 ? 74.293 3.866 -119.767 1.00 60.09 611 ARG A O 1
ATOM 4267 N N . PRO A 1 612 ? 76.084 3.956 -121.103 1.00 53.56 612 PRO A N 1
ATOM 4268 C CA . PRO A 1 612 ? 75.387 4.568 -122.248 1.00 53.56 612 PRO A CA 1
ATOM 4269 C C . PRO A 1 612 ? 74.220 3.761 -122.849 1.00 53.56 612 PRO A C 1
ATOM 4271 O O . PRO A 1 612 ? 73.642 4.194 -123.842 1.00 53.56 612 PRO A O 1
ATOM 4274 N N . ALA A 1 613 ? 73.872 2.594 -122.297 1.00 56.75 613 ALA A N 1
ATOM 4275 C CA . ALA A 1 613 ? 72.885 1.683 -122.879 1.00 56.75 613 ALA A CA 1
ATOM 4276 C C . ALA A 1 613 ? 71.461 1.802 -122.294 1.00 56.75 613 ALA A C 1
ATOM 4278 O O . ALA A 1 613 ? 70.564 1.124 -122.786 1.00 56.75 613 ALA A O 1
ATOM 4279 N N . VAL A 1 614 ? 71.212 2.648 -121.283 1.00 57.97 614 VAL A N 1
ATOM 4280 C CA . VAL A 1 614 ? 69.883 2.749 -120.638 1.00 57.97 614 VAL A CA 1
ATOM 4281 C C . VAL A 1 614 ? 69.495 4.211 -120.397 1.00 57.97 614 VAL A C 1
ATOM 4283 O O . VAL A 1 614 ? 69.516 4.709 -119.277 1.00 57.97 614 VAL A O 1
ATOM 4286 N N . ARG A 1 615 ? 69.138 4.937 -121.464 1.00 52.69 615 ARG A N 1
ATOM 4287 C CA . ARG A 1 615 ? 68.695 6.348 -121.388 1.00 52.69 615 ARG A CA 1
ATOM 4288 C C . ARG A 1 615 ? 67.197 6.571 -121.626 1.00 52.69 615 ARG A C 1
ATOM 4290 O O . ARG A 1 615 ? 66.795 7.671 -121.985 1.00 52.69 615 ARG A O 1
ATOM 4297 N N . THR A 1 616 ? 66.351 5.564 -121.407 1.00 53.41 616 THR A N 1
ATOM 4298 C CA . THR A 1 616 ? 64.905 5.670 -121.701 1.00 53.41 616 THR A CA 1
ATOM 4299 C C . THR A 1 616 ? 63.973 5.203 -120.580 1.00 53.41 616 THR A C 1
ATOM 4301 O O . THR A 1 616 ? 62.879 4.714 -120.844 1.00 53.41 616 THR A O 1
ATOM 4304 N N . SER A 1 617 ? 64.332 5.436 -119.314 1.00 53.88 617 SER A N 1
ATOM 4305 C CA . SER A 1 617 ? 63.339 5.483 -118.227 1.00 53.88 617 SER A CA 1
ATOM 4306 C C . SER A 1 617 ? 63.859 6.301 -117.044 1.00 53.88 617 SER A C 1
ATOM 4308 O O . SER A 1 617 ? 64.844 5.914 -116.417 1.00 53.88 617 SER A O 1
ATOM 4310 N N . GLY A 1 618 ? 63.202 7.416 -116.718 1.00 58.03 618 GLY A N 1
ATOM 4311 C CA . GLY A 1 618 ? 63.581 8.354 -115.648 1.00 58.03 618 GLY A CA 1
ATOM 4312 C C . GLY A 1 618 ? 63.414 7.838 -114.210 1.00 58.03 618 GLY A C 1
ATOM 4313 O O . GLY A 1 618 ? 63.019 8.606 -113.346 1.00 58.03 618 GLY A O 1
ATOM 4314 N N . GLY A 1 619 ? 63.682 6.554 -113.947 1.00 65.00 619 GLY A N 1
ATOM 4315 C CA . GLY A 1 619 ? 63.503 5.921 -112.632 1.00 65.00 619 GLY A CA 1
ATOM 4316 C C . GLY A 1 619 ? 64.549 4.861 -112.261 1.00 65.00 619 GLY A C 1
ATOM 4317 O O . GLY A 1 619 ? 64.320 4.114 -111.315 1.00 65.00 619 GLY A O 1
ATOM 4318 N N . CYS A 1 620 ? 65.673 4.767 -112.989 1.00 72.94 620 CYS A N 1
ATOM 4319 C CA . CYS A 1 620 ? 66.720 3.752 -112.760 1.00 72.94 620 CYS A CA 1
ATOM 4320 C C . CYS A 1 620 ? 67.291 3.816 -111.334 1.00 72.94 620 CYS A C 1
ATOM 4322 O O . CYS A 1 620 ? 67.257 2.824 -110.612 1.00 72.94 620 CYS A O 1
ATOM 4324 N N . ILE A 1 621 ? 67.729 5.003 -110.902 1.00 71.75 621 ILE A N 1
ATOM 4325 C CA . ILE A 1 621 ? 68.338 5.218 -109.579 1.00 71.75 621 ILE A CA 1
ATOM 4326 C C . ILE A 1 621 ? 67.333 4.935 -108.455 1.00 71.75 621 ILE A C 1
ATOM 4328 O O . ILE A 1 621 ? 67.675 4.302 -107.462 1.00 71.75 621 ILE A O 1
ATOM 4332 N N . GLN A 1 622 ? 66.074 5.348 -108.628 1.00 69.06 622 GLN A N 1
ATOM 4333 C CA . GLN A 1 622 ? 65.046 5.191 -107.600 1.00 69.06 622 GLN A CA 1
ATOM 4334 C C . GLN A 1 622 ? 64.630 3.723 -107.412 1.00 69.06 622 GLN A C 1
ATOM 4336 O O . GLN A 1 622 ? 64.631 3.240 -106.284 1.00 69.06 622 GLN A O 1
ATOM 4341 N N . LYS A 1 623 ? 64.370 2.982 -108.501 1.00 74.62 623 LYS A N 1
ATOM 4342 C CA . LYS A 1 623 ? 64.081 1.537 -108.418 1.00 74.62 623 LYS A CA 1
ATOM 4343 C C . LYS A 1 623 ? 65.272 0.727 -107.908 1.00 74.62 623 LYS A C 1
ATOM 4345 O O . LYS A 1 623 ? 65.084 -0.202 -107.131 1.00 74.62 623 LYS A O 1
ATOM 4350 N N . CYS A 1 624 ? 66.486 1.087 -108.325 1.00 75.62 624 CYS A N 1
ATOM 4351 C CA . CYS A 1 624 ? 67.708 0.441 -107.853 1.00 75.62 624 CYS A CA 1
ATOM 4352 C C . CYS A 1 624 ? 67.891 0.634 -106.340 1.00 75.62 624 CYS A C 1
ATOM 4354 O O . CYS A 1 624 ? 68.154 -0.336 -105.634 1.00 75.62 624 CYS A O 1
ATOM 4356 N N . ASN A 1 625 ? 67.670 1.849 -105.825 1.00 70.75 625 ASN A N 1
ATOM 4357 C CA . ASN A 1 625 ? 67.738 2.120 -104.389 1.00 70.75 625 ASN A CA 1
ATOM 4358 C C . ASN A 1 625 ? 66.671 1.355 -103.596 1.00 70.75 625 ASN A C 1
ATOM 4360 O O . ASN A 1 625 ? 66.995 0.780 -102.561 1.00 70.75 625 ASN A O 1
ATOM 4364 N N . GLU A 1 626 ? 65.426 1.303 -104.076 1.00 72.00 626 GLU A N 1
ATOM 4365 C CA . GLU A 1 626 ? 64.339 0.581 -103.398 1.00 72.00 626 GLU A CA 1
ATOM 4366 C C . GLU A 1 626 ? 64.615 -0.930 -103.303 1.00 72.00 626 GLU A C 1
ATOM 4368 O O . GLU A 1 626 ? 64.491 -1.508 -102.224 1.00 72.00 626 GLU A O 1
ATOM 4373 N N . GLU A 1 627 ? 65.063 -1.576 -104.385 1.00 73.88 627 GLU A N 1
ATOM 4374 C CA . GLU A 1 627 ? 65.390 -3.011 -104.360 1.00 73.88 627 GLU A CA 1
ATOM 4375 C C . GLU A 1 627 ? 66.686 -3.319 -103.589 1.00 73.88 627 GLU A C 1
ATOM 4377 O O . GLU A 1 627 ? 66.771 -4.339 -102.898 1.00 73.88 627 GLU A O 1
ATOM 4382 N N . CYS A 1 628 ? 67.692 -2.442 -103.672 1.00 70.62 628 CYS A N 1
ATOM 4383 C CA . CYS A 1 628 ? 68.969 -2.608 -102.976 1.00 70.62 628 CYS A CA 1
ATOM 4384 C C . CYS A 1 628 ? 68.815 -2.484 -101.455 1.00 70.62 628 CYS A C 1
ATOM 4386 O O . CYS A 1 628 ? 69.381 -3.292 -100.718 1.00 70.62 628 CYS A O 1
ATOM 4388 N N . ILE A 1 629 ? 68.010 -1.528 -100.975 1.00 71.94 629 ILE A N 1
ATOM 4389 C CA . ILE A 1 629 ? 67.750 -1.344 -99.541 1.00 71.94 629 ILE A CA 1
ATOM 4390 C C . ILE A 1 629 ? 67.042 -2.575 -98.969 1.00 71.94 629 ILE A C 1
ATOM 4392 O O . ILE A 1 629 ? 67.502 -3.124 -97.971 1.00 71.94 629 ILE A O 1
ATOM 4396 N N . VAL A 1 630 ? 66.005 -3.076 -99.648 1.00 69.31 630 VAL A N 1
ATOM 4397 C CA . VAL A 1 630 ? 65.259 -4.264 -99.199 1.00 69.31 630 VAL A CA 1
ATOM 4398 C C . VAL A 1 630 ? 66.156 -5.505 -99.142 1.00 69.31 630 VAL A C 1
ATOM 4400 O O . VAL A 1 630 ? 66.066 -6.285 -98.198 1.00 69.31 630 VAL A O 1
ATOM 4403 N N . ARG A 1 631 ? 67.061 -5.693 -100.111 1.00 66.69 631 ARG A N 1
ATOM 4404 C CA . ARG A 1 631 ? 68.010 -6.822 -100.091 1.00 66.69 631 ARG A CA 1
ATOM 4405 C C . ARG A 1 631 ? 69.097 -6.672 -99.032 1.00 66.69 631 ARG A C 1
ATOM 4407 O O . ARG A 1 631 ? 69.414 -7.638 -98.346 1.00 66.69 631 ARG A O 1
ATOM 4414 N N . CYS A 1 632 ? 69.629 -5.468 -98.851 1.00 64.75 632 CYS A N 1
ATOM 4415 C CA . CYS A 1 632 ? 70.635 -5.191 -97.829 1.00 64.75 632 CYS A CA 1
ATOM 4416 C C . CYS A 1 632 ? 70.081 -5.386 -96.403 1.00 64.75 632 CYS A C 1
ATOM 4418 O O . CYS A 1 632 ? 70.795 -5.861 -95.521 1.00 64.75 632 CYS A O 1
ATOM 4420 N N . GLU A 1 633 ? 68.794 -5.096 -96.190 1.00 63.53 633 GLU A N 1
ATOM 4421 C CA . GLU A 1 633 ? 68.095 -5.331 -94.920 1.00 63.53 633 GLU A CA 1
ATOM 4422 C C . GLU A 1 633 ? 67.772 -6.814 -94.655 1.00 63.53 633 GLU A C 1
ATOM 4424 O O . GLU A 1 633 ? 67.657 -7.204 -93.492 1.00 63.53 633 GLU A O 1
ATOM 4429 N N . LEU A 1 634 ? 67.659 -7.648 -95.698 1.00 62.09 634 LEU A N 1
ATOM 4430 C CA . LEU A 1 634 ? 67.357 -9.082 -95.580 1.00 62.09 634 LEU A CA 1
ATOM 4431 C C . LEU A 1 634 ? 68.608 -9.963 -95.421 1.00 62.09 634 LEU A C 1
ATOM 4433 O O . LEU A 1 634 ? 68.570 -10.921 -94.650 1.00 62.09 634 LEU A O 1
ATOM 4437 N N . ASP A 1 635 ? 69.704 -9.644 -96.116 1.00 58.88 635 ASP A N 1
ATOM 4438 C CA . ASP A 1 635 ? 70.884 -10.523 -96.203 1.00 58.88 635 ASP A CA 1
ATOM 4439 C C . ASP A 1 635 ? 72.016 -10.172 -95.216 1.00 58.88 635 ASP A C 1
ATOM 4441 O O . ASP A 1 635 ? 72.937 -10.964 -95.026 1.00 58.88 635 ASP A O 1
ATOM 4445 N N . GLY A 1 636 ? 71.974 -9.006 -94.560 1.00 55.72 636 GLY A N 1
ATOM 4446 C CA . GLY A 1 636 ? 72.883 -8.657 -93.456 1.00 55.72 636 GLY A CA 1
ATOM 4447 C C . GLY A 1 636 ? 74.374 -8.474 -93.802 1.00 55.72 636 GLY A C 1
ATOM 4448 O O . GLY A 1 636 ? 75.148 -8.121 -92.913 1.00 55.72 636 GLY A O 1
ATOM 4449 N N . GLU A 1 637 ? 74.796 -8.646 -95.061 1.00 51.38 637 GLU A N 1
ATOM 4450 C CA . GLU A 1 637 ? 76.171 -8.405 -95.528 1.00 51.38 637 GLU A CA 1
ATOM 4451 C C . GLU A 1 637 ? 76.203 -7.547 -96.805 1.00 51.38 637 GLU A C 1
ATOM 4453 O O . GLU A 1 637 ? 75.786 -7.960 -97.885 1.00 51.38 637 GLU A O 1
ATOM 4458 N N . ALA A 1 638 ? 76.785 -6.348 -96.705 1.00 47.81 638 ALA A N 1
ATOM 4459 C CA . ALA A 1 638 ? 76.859 -5.357 -97.785 1.00 47.81 638 ALA A CA 1
ATOM 4460 C C . ALA A 1 638 ? 77.876 -5.677 -98.911 1.00 47.81 638 ALA A C 1
ATOM 4462 O O . ALA A 1 638 ? 78.195 -4.817 -99.731 1.00 47.81 638 ALA A O 1
ATOM 4463 N N . SER A 1 639 ? 78.428 -6.891 -98.958 1.00 48.25 639 SER A N 1
ATOM 4464 C CA . SER A 1 639 ? 79.513 -7.275 -99.875 1.00 48.25 639 SER A CA 1
ATOM 4465 C C . SER A 1 639 ? 79.065 -8.119 -101.080 1.00 48.25 639 SER A C 1
ATOM 4467 O O . SER A 1 639 ? 79.902 -8.432 -101.928 1.00 48.25 639 SER A O 1
ATOM 4469 N N . ARG A 1 640 ? 77.771 -8.462 -101.202 1.00 50.78 640 ARG A N 1
ATOM 4470 C CA . ARG A 1 640 ? 77.239 -9.340 -102.272 1.00 50.78 640 ARG A CA 1
ATOM 4471 C C . ARG A 1 640 ? 76.168 -8.741 -103.201 1.00 50.78 640 ARG A C 1
ATOM 4473 O O . ARG A 1 640 ? 75.672 -9.475 -104.053 1.00 50.78 640 ARG A O 1
ATOM 4480 N N . VAL A 1 641 ? 75.852 -7.448 -103.093 1.00 48.81 641 VAL A N 1
ATOM 4481 C CA . VAL A 1 641 ? 74.883 -6.750 -103.973 1.00 48.81 641 VAL A CA 1
ATOM 4482 C C . VAL A 1 641 ? 75.586 -5.854 -104.969 1.00 48.81 641 VAL A C 1
ATOM 4484 O O . VAL A 1 641 ? 76.306 -4.941 -104.511 1.00 48.81 641 VAL A O 1
#

InterPro domains:
  IPR000742 EGF-like domain [PS00022] (163-174)
  IPR000742 EGF-like domain [PS00022] (227-238)
  IPR000742 EGF-like domain [PS00022] (347-358)
  IPR000742 EGF-like domain [PS00022] (384-395)
  IPR000742 EGF-like domain [PS00022] (480-491)
  IPR000742 EGF-like domain [PS00022] (576-587)
  IPR000742 EGF-like domain [PS01186] (64-75)
  IPR000742 EGF-like domain [PS01186] (163-174)
  IPR000742 EGF-like domain [PS01186] (227-238)
  IPR000742 EGF-like domain [PS01186] (347-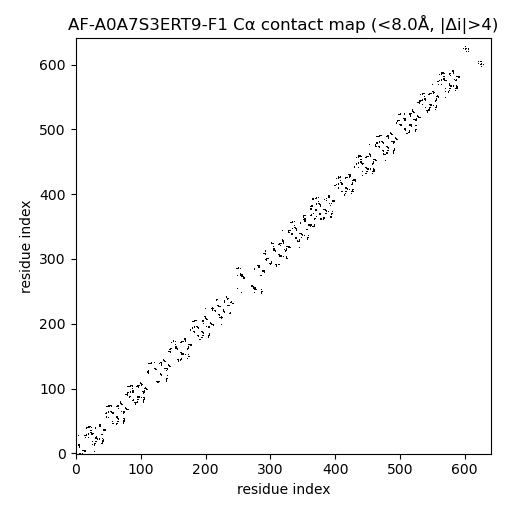358)
  IPR000742 EGF-like domain [PS01186] (384-395)
  IPR000742 EGF-like domain [PS01186] (480-491)
  IPR000742 EGF-like domain [PS01186] (576-587)
  IPR000742 EGF-like domain [PS50026] (43-76)
  IPR000742 EGF-like domain [PS50026] (142-175)
  IPR000742 EGF-like domain [PS50026] (326-359)
  IPR000742 EGF-like domain [PS50026] (460-492)
  IPR000742 EGF-like domain [PS50026] (557-588)
  IPR000742 EGF-like domain [SM00181] (10-43)
  IPR000742 EGF-like domain [SM00181] (46-76)

Nearest PDB structures (foldseek):
  5mvx-assembly1_A  TM=3.946E-01  e=5.708E-09  Homo sapiens
  5mwf-assembly4_D  TM=6.315E-01  e=4.614E-06  Homo sapiens
  5mw5-assembly1_A  TM=6.264E-01  e=1.438E-05  Homo sapiens
  4cbz-assembly1_A  TM=3.438E-01  e=4.044E-08  Homo sapiens
  4cbz-assembly2_B  TM=4.549E-01  e=2.784E-06  Homo sapiens

Organism: NCBI:txid156174

pLDDT: mean 73.56, std 10.34, range [34.62, 91.12]

Sequence (641 aa):
CDKGFDALPDCSAKRCPADCNHRGVCMDGVCICLGGWGGVDCMVARCPNGCSGHGECSTSSGQCVCEDGWGWRDCSRRLCASKCSQHGYCDDGSCMCRPGWQGADCSQPESCIGTCGGIERGECLGVNGCRCAPGYAGIDCSRRTCAVDCGVNGFCNDVVGQCECATGWSGEACAIRQCPNDCSSMGTCTLAGTCECVVGRGGADCAELTCADPECSGHGVCSHGVCSCDAGFAGERCELFGCPGVPSACSAVGICQLGGNASVRGSFLDELSARCSCPESRAGAACELLSCPSGGDGRSCSSHGACDPRSGTCICDTPWEGPACQSRRCPANCSEHGECNGSTGACVCSPGWAGALCERPGCAETFGQECSARGWCNVHRRICVCEKGWSGAACEVAAPCPSDCSAHGTCTGRGCVCSSGWRGVDCSRRDCPFNCSSHGGCSPAGVCECDAGWKGVACEIADCPNDCSRHGRCLPSGDCECFEGFTGVDCSRHHCVDDCGEEAGHGVCVAGECRCSAGFSGARCERRTCPRRCSGRGICVNGTCVCRPGFSGSDCSEGCLNACSHRGNCTPQGACSCGGGWRGLDCSVAPLRLPGCAPLCAERCEQGCERPAVRTSGGCIQKCNEECIVRCELDGEASRV

Foldseek 3Di:
DPPQFDPDPVSPAGHEDVCLVVQADDDRRATHGDPQFDDRSRQAGAQPVCLVPAFDQDSVRSFTDGDPQFDDRSRPAGDEPPCLVVQFHDDRNATHGDQQFDDRSRPHGPAQPECLCPPQQWDGPDRFATHGDQQFDDRSRQFGAAPDALPPQWDQDRNPNFTDGHPQFDDRSSQAGDADVCLVVQFHQDSVNFTDGDQQFDDRSRPFGWANDCCLCVAAHTDRRATDGHPQFDDRSRPDGDDDDDDQQQDVAWDWDFDDDDDDDDDDDDDTDIFTDHDPQFDDRNSQFGAADADPVRDALVVQFDQPRVPSFTHGDPQFDDRSSPWGDQPPCLVVQFHADRVPSFTQGHAQFEDRSSPHGAQRVPSRDQLVVAFHQPSVVSFTDGHPQFDDRSSPDGHAQVVCLVVQAHDDPRFTDGHQQFDDRSRPHGAAVVCLVVQADQDPVNFGDGHPQFDDRSSPHGQADCCLVVQFDQDPVNFTHGHQQFDDRSRPHGDADVQLCVVVPQFHDDSRFTGGDPQFDDRSSPAGDAVVCLVVQAHDDRNATDGDPQFDDRSSPAGEDPCLVVQFHADPNRFTDGPDQQDDRSSPRDHDDDDDQQVLQQVVQVVVQPDPPDPPDPCSSPVSSVVSSVVCVVPVDSPPD

Mean predicted aligned error: 25.25 Å

Solvent-accessible surface area (backbone atoms only — not comparable to full-atom values): 34252 Å² total; per-residue (Å²): 111,65,97,56,37,36,95,55,100,77,42,85,47,45,45,34,50,76,60,10,66,78,39,32,50,75,54,86,40,40,37,49,43,40,90,28,34,29,65,78,27,22,79,38,55,44,32,47,76,65,8,59,81,34,31,50,68,37,79,89,65,15,42,35,49,46,41,94,54,32,28,72,73,22,16,77,39,48,46,32,56,78,61,8,59,78,36,26,48,72,54,89,39,42,34,48,44,38,92,60,28,34,62,82,30,12,77,39,70,62,46,44,55,58,69,11,58,33,86,87,27,12,49,72,76,39,79,83,37,36,49,46,34,95,54,30,34,66,70,23,14,66,31,31,39,42,91,52,72,18,63,95,41,21,46,66,37,36,86,82,27,43,42,49,44,41,94,60,32,32,66,75,33,18,78,38,38,48,36,47,73,62,9,59,80,36,34,48,75,40,86,85,28,46,42,49,46,43,93,38,32,32,69,72,22,19,75,38,56,33,33,87,44,80,49,7,82,78,32,32,50,55,53,86,42,42,44,47,46,38,94,58,36,38,62,84,44,20,79,39,81,70,86,86,80,86,86,47,79,11,56,77,68,25,49,77,42,76,49,76,92,79,81,94,79,79,98,73,96,75,72,74,56,75,47,38,51,50,54,91,69,29,31,64,77,25,27,76,25,36,39,42,45,50,30,99,82,73,34,56,9,46,79,30,27,52,63,39,46,88,76,30,41,35,50,40,42,87,50,28,36,62,76,16,14,74,38,59,47,56,67,74,60,12,62,80,32,28,52,70,41,74,88,74,45,47,40,48,41,38,76,28,14,14,64,80,35,18,77,36,87,25,34,48,80,42,57,26,53,65,15,76,79,37,33,50,70,38,80,91,78,39,42,45,48,47,40,95,63,34,34,65,75,33,25,76,38,71,52,73,46,49,73,63,9,59,81,33,31,49,80,52,98,72,41,34,50,41,38,94,60,27,30,63,76,25,14,77,38,66,41,29,54,74,59,10,60,79,34,34,49,73,42,99,86,38,46,39,46,45,38,91,34,30,33,64,79,22,17,76,36,61,44,28,49,73,60,8,59,78,34,29,47,71,36,94,80,22,46,37,49,46,38,93,58,28,31,66,78,23,15,76,39,54,45,37,66,76,54,8,34,43,96,77,61,25,16,45,71,54,96,50,41,46,49,45,30,93,56,29,32,63,84,35,20,78,37,52,45,30,50,74,61,8,58,79,40,32,48,73,55,92,37,41,38,49,45,40,92,63,34,37,64,74,25,17,75,41,44,26,51,76,53,9,61,78,38,30,50,70,43,98,88,39,45,36,48,43,45,92,62,27,35,63,73,24,20,75,37,75,53,87,86,82,92,64,46,67,68,55,31,51,56,53,26,54,66,64,56,70,50,94,87,65,88,85,62,103,49,58,52,60,54,42,34,56,56,41,38,56,48,40,72,72,67,77,54,90,85,81,122

Secondary structure (DSSP, 8-state):
--TTB-SSTT--SBPPGGGGGGSEEEETTEEEEPTTEESTTS-EE--GGGGGGSEEE-TTTS-EEEPTTEESTTS-EEPPGGGGGGTEEEETTEEEEPTTEESTTS-EES-SSTTTT-TTTEEE-STT-EEEPTTEESTTS-EEPPSS--GGGEEEETTTTEEEEPTTEESTTS-EEPPGGGGGGSEEE-TTS-EEEPTTEESTTS-EE--SSTTGGGSEEEETTEEEEPTTEESTTS-EE---SSS-TTTTTSEEEEE----S-SS-----EEEEEPPTTEESTTS-EEPPPB-TTSSBGGGSEEEETTTTEEEEPTTEESTTS-EEPPGGGGGGSEEE-TTT--EEEPTTEESTTS-EE--GGGTT--GGGSEEEETTTTEEEEPTTEESTTS-EEPPPGGGGGGSEEEETTEEEEPTTEESTTS-EE--GGGGGGSEEE-TTS-EEEPTTEESTTS-EE--GGGGGGSEEEPTTS-EEEPTTEESTTS-EE--GGGGGGGGTSEEEETTEEEEPTTEESTTS-EEPPGGGGGGSEEEETTEEEEPTTEESTTS-EE-GGGGGGSEEE-TTS-EEESTT-BSTTS-BPPPP---HHHHHHHHHHHHHTSTT--S-TTHHHHHHHHHHHHHHHH--TT--